Protein AF-A0A2N2YVY0-F1 (afdb_monomer_lite)

Radius of gyration: 31.05 Å; chains: 1; bounding box: 72×52×90 Å

Secondary structure (DSSP, 8-state):
--HHHHHHHHHHHHHHTTTTT-HHHHHHHHHHHTT--STTHHHHHHHHHHHHHHHHHHHTHHHHHHHHHHHHTTS--HHHHHHHHHHHHHHHHHHHHHHSHHHHHTT-S--HHHHHHHHHHHHHHHHHHHHS--------HHHHHHHHHHHHHTTSTTS-HHHHHHHHHHHH--HHHHHHHHHHHHHHHHHHTHHHHTT-STTHHHHHHHHHHHHHHHHHTT--HHHHHHHHHHHHHHHHHH-GGGS-SSS----HHHHHHHHTTT----TT-HHHHHHHHHHTTTHHHHHHTSGGGHHHHHIIIII--HHHHHHHHTTSGGG-SHHHHHHHHHHHHHHHTT-TTS-HHHHHHHHHHHHHH-S-HHHHHHHHHHHHHHH--TTSTTSBPPP-EEEETTS-EEESGGGTTSEEEEEEE-TT-HHHHHHHHHHHHHHHHHTTTEEEEEEE--S-HHHHHHHHHH-TT--SEEEE-TT-HHHHHHTT--SSSEEEEE-TTSBEEESSPPPTTTTTS-TTSPPHHHHHHT--

pLDDT: mean 84.71, std 11.68, range [41.91, 98.06]

Structure (mmCIF, N/CA/C/O backbone):
data_AF-A0A2N2YVY0-F1
#
_entry.id   AF-A0A2N2YVY0-F1
#
loop_
_atom_site.group_PDB
_atom_site.id
_atom_site.type_symbol
_atom_site.label_atom_id
_atom_site.label_alt_id
_atom_site.label_comp_id
_atom_site.label_asym_id
_atom_site.label_entity_id
_atom_site.label_seq_id
_atom_site.pdbx_PDB_ins_code
_atom_site.Cartn_x
_atom_site.Cartn_y
_atom_site.Cartn_z
_atom_site.occupancy
_atom_site.B_iso_or_equiv
_atom_site.auth_seq_id
_atom_site.auth_comp_id
_atom_site.auth_asym_id
_atom_site.auth_atom_id
_atom_site.pdbx_PDB_model_num
ATOM 1 N N . MET A 1 1 ? 8.853 -1.600 50.968 1.00 75.06 1 MET A N 1
ATOM 2 C CA . MET A 1 1 ? 7.969 -1.094 49.917 1.00 75.06 1 MET A CA 1
ATOM 3 C C . MET A 1 1 ? 6.539 -1.430 50.290 1.00 75.06 1 MET A C 1
ATOM 5 O O . MET A 1 1 ? 6.249 -2.607 50.488 1.00 75.06 1 MET A O 1
ATOM 9 N N . ASN A 1 2 ? 5.693 -0.425 50.482 1.00 86.56 2 ASN A N 1
ATOM 10 C CA . ASN A 1 2 ? 4.258 -0.609 50.710 1.00 86.56 2 ASN A CA 1
ATOM 11 C C . ASN A 1 2 ? 3.502 -0.720 49.367 1.00 86.56 2 ASN A C 1
ATOM 13 O O . ASN A 1 2 ? 4.081 -0.532 48.297 1.00 86.56 2 ASN A O 1
ATOM 17 N N . TRP A 1 3 ? 2.211 -1.067 49.407 1.00 87.94 3 TRP A N 1
ATOM 18 C CA . TRP A 1 3 ? 1.412 -1.270 48.189 1.00 87.94 3 TRP A CA 1
ATOM 19 C C . TRP A 1 3 ? 1.268 0.010 47.351 1.00 87.94 3 TRP A C 1
ATOM 21 O O . TRP A 1 3 ? 1.167 -0.069 46.131 1.00 87.94 3 TRP A O 1
ATOM 31 N N . PHE A 1 4 ? 1.284 1.181 47.994 1.00 89.81 4 PHE A N 1
ATOM 32 C CA . PHE A 1 4 ? 1.140 2.472 47.330 1.00 89.81 4 PHE A CA 1
ATOM 33 C C . PHE A 1 4 ? 2.415 2.851 46.563 1.00 89.81 4 PHE A C 1
ATOM 35 O O . PHE A 1 4 ? 2.348 3.218 45.395 1.00 89.81 4 PHE A O 1
ATOM 42 N N . GLU A 1 5 ? 3.586 2.660 47.171 1.00 89.25 5 GLU A N 1
ATOM 43 C CA . GLU A 1 5 ? 4.893 2.764 46.513 1.00 89.25 5 GLU A CA 1
ATOM 44 C C . GLU A 1 5 ? 5.006 1.773 45.348 1.00 89.25 5 GLU A C 1
ATOM 46 O O . GLU A 1 5 ? 5.445 2.146 44.262 1.00 89.25 5 GLU A O 1
ATOM 51 N N . ALA A 1 6 ? 4.559 0.527 45.543 1.00 89.56 6 ALA A N 1
ATOM 52 C CA . ALA A 1 6 ? 4.532 -0.486 44.490 1.00 89.56 6 ALA A CA 1
ATOM 53 C C . ALA A 1 6 ? 3.607 -0.086 43.329 1.00 89.56 6 ALA A C 1
ATOM 55 O O . ALA A 1 6 ? 3.960 -0.287 42.168 1.00 89.56 6 ALA A O 1
ATOM 56 N N . LEU A 1 7 ? 2.448 0.511 43.625 1.00 91.88 7 LEU A N 1
ATOM 57 C CA . LEU A 1 7 ? 1.524 1.031 42.621 1.00 91.88 7 LEU A CA 1
ATOM 58 C C . LEU A 1 7 ? 2.153 2.190 41.841 1.00 91.88 7 LEU A C 1
ATOM 60 O O . LEU A 1 7 ? 2.119 2.175 40.614 1.00 91.88 7 LEU A O 1
ATOM 64 N N . ILE A 1 8 ? 2.768 3.157 42.529 1.00 92.56 8 ILE A N 1
ATOM 65 C CA . ILE A 1 8 ? 3.450 4.290 41.889 1.00 92.56 8 ILE A CA 1
ATOM 66 C C . ILE A 1 8 ? 4.565 3.786 40.975 1.00 92.56 8 ILE A C 1
ATOM 68 O O . ILE A 1 8 ? 4.580 4.114 39.791 1.00 92.56 8 ILE A O 1
ATOM 72 N N . LEU A 1 9 ? 5.479 2.965 41.494 1.00 90.12 9 LEU A N 1
ATOM 73 C CA . LEU A 1 9 ? 6.600 2.455 40.709 1.00 90.12 9 LEU A CA 1
ATOM 74 C C . LEU A 1 9 ? 6.140 1.517 39.584 1.00 90.12 9 LEU A C 1
ATOM 76 O O . LEU A 1 9 ? 6.745 1.508 38.515 1.00 90.12 9 LEU A O 1
ATOM 80 N N . GLY A 1 10 ? 5.052 0.771 39.787 1.00 91.94 10 GLY A N 1
ATOM 81 C CA . GLY A 1 10 ? 4.419 -0.047 38.755 1.00 91.94 10 GLY A CA 1
ATOM 82 C C . GLY A 1 10 ? 3.819 0.793 37.625 1.00 91.94 10 GLY A C 1
ATOM 83 O O . GLY A 1 10 ? 4.019 0.470 36.456 1.00 91.94 10 GLY A O 1
ATOM 84 N N . ILE A 1 11 ? 3.149 1.905 37.950 1.00 93.00 11 ILE A N 1
ATOM 85 C CA . ILE A 1 11 ? 2.661 2.877 36.960 1.00 93.00 11 ILE A CA 1
ATOM 86 C C . ILE A 1 11 ? 3.841 3.498 36.210 1.00 93.00 11 ILE A C 1
ATOM 88 O O . ILE A 1 11 ? 3.820 3.554 34.982 1.00 93.00 11 ILE A O 1
ATOM 92 N N . VAL A 1 12 ? 4.891 3.915 36.926 1.00 92.44 12 VAL A N 1
ATOM 93 C CA . VAL A 1 12 ? 6.110 4.463 36.317 1.00 92.44 12 VAL A CA 1
ATOM 94 C C . VAL A 1 12 ? 6.722 3.453 35.348 1.00 92.44 12 VAL A C 1
ATOM 96 O O . VAL A 1 12 ? 6.945 3.804 34.192 1.00 92.44 12 VAL A O 1
ATOM 99 N N . GLN A 1 13 ? 6.923 2.197 35.757 1.00 89.62 13 GLN A N 1
ATOM 100 C CA . GLN A 1 13 ? 7.428 1.137 34.880 1.00 89.62 13 GLN A CA 1
ATOM 101 C C . GLN A 1 13 ? 6.527 0.949 33.653 1.00 89.62 13 GLN A C 1
ATOM 103 O O . GLN A 1 13 ? 7.014 0.952 32.525 1.00 89.62 13 GLN A O 1
ATOM 108 N N . GLY A 1 14 ? 5.214 0.811 33.855 1.00 84.69 14 GLY A N 1
ATOM 109 C CA . GLY A 1 14 ? 4.261 0.575 32.771 1.00 84.69 14 GLY A CA 1
ATOM 110 C C . GLY A 1 14 ? 4.244 1.699 31.733 1.00 84.69 14 GLY A C 1
ATOM 111 O O . GLY A 1 14 ? 4.180 1.425 30.537 1.00 84.69 14 GLY A O 1
ATOM 112 N N . LEU A 1 15 ? 4.354 2.955 32.173 1.00 86.94 15 LEU A N 1
ATOM 113 C CA . LEU A 1 15 ? 4.411 4.115 31.281 1.00 86.94 15 LEU A CA 1
ATOM 114 C C . LEU A 1 15 ? 5.765 4.248 30.572 1.00 86.94 15 LEU A C 1
ATOM 116 O O . LEU A 1 15 ? 5.816 4.674 29.420 1.00 86.94 15 LEU A O 1
ATOM 120 N N . THR A 1 16 ? 6.864 3.908 31.244 1.00 86.56 16 THR A N 1
ATOM 121 C CA . THR A 1 16 ? 8.220 4.205 30.754 1.00 86.56 16 THR A CA 1
ATOM 122 C C . THR A 1 16 ? 8.869 3.065 29.974 1.00 86.56 16 THR A C 1
ATOM 124 O O . THR A 1 16 ? 9.763 3.339 29.179 1.00 86.56 16 THR A O 1
ATOM 127 N N . GLU A 1 17 ? 8.424 1.814 30.131 1.00 83.25 17 GLU A N 1
ATOM 128 C CA . GLU A 1 17 ? 9.017 0.655 29.443 1.00 83.25 17 GLU A CA 1
ATOM 129 C C . GLU A 1 17 ? 8.883 0.754 27.916 1.00 83.25 17 GLU A C 1
ATOM 131 O O . GLU A 1 17 ? 9.811 0.441 27.168 1.00 83.25 17 GLU A O 1
ATOM 136 N N . PHE A 1 18 ? 7.734 1.238 27.442 1.00 73.38 18 PHE A N 1
ATOM 137 C CA . PHE A 1 18 ? 7.424 1.321 26.013 1.00 73.38 18 PHE A CA 1
ATOM 138 C C . PHE A 1 18 ? 7.864 2.639 25.370 1.00 73.38 18 PHE A C 1
ATOM 140 O O . PHE A 1 18 ? 7.910 2.750 24.144 1.00 73.38 18 PHE A O 1
ATOM 147 N N . LEU A 1 19 ? 8.200 3.639 26.186 1.00 78.25 19 LEU A N 1
ATOM 148 C CA . LEU A 1 19 ? 8.681 4.935 25.726 1.00 78.25 19 LEU A CA 1
ATOM 149 C C . LEU A 1 19 ? 10.216 4.951 25.680 1.00 78.25 19 LEU A C 1
ATOM 151 O O . LEU A 1 19 ? 10.874 4.288 26.484 1.00 78.25 19 LEU A O 1
ATOM 155 N N . PRO A 1 20 ? 10.830 5.729 24.771 1.00 78.31 20 PRO A N 1
ATOM 156 C CA . PRO A 1 20 ? 12.281 5.832 24.670 1.00 78.31 20 PRO A CA 1
ATOM 157 C C . PRO A 1 20 ? 12.860 6.739 25.777 1.00 78.31 20 PRO A C 1
ATOM 159 O O . PRO A 1 20 ? 13.534 7.721 25.494 1.00 78.31 20 PRO A O 1
ATOM 162 N N . VAL A 1 21 ? 12.561 6.448 27.049 1.00 84.38 21 VAL A N 1
ATOM 163 C CA . VAL A 1 21 ? 12.879 7.315 28.207 1.00 84.38 21 VAL A CA 1
ATOM 164 C C . VAL A 1 21 ? 13.634 6.601 29.337 1.00 84.38 21 VAL A C 1
ATOM 166 O O . VAL A 1 21 ? 13.963 7.224 30.335 1.00 84.38 21 VAL A O 1
ATOM 169 N N . SER A 1 22 ? 13.964 5.316 29.162 1.00 88.00 22 SER A N 1
ATOM 170 C CA . SER A 1 22 ? 14.641 4.445 30.144 1.00 88.00 22 SER A CA 1
ATOM 171 C C . SER A 1 22 ? 13.808 4.203 31.408 1.00 88.00 22 SER A C 1
ATOM 173 O O . SER A 1 22 ? 13.840 4.979 32.366 1.00 88.00 22 SER A O 1
ATOM 175 N N . SER A 1 23 ? 13.077 3.088 31.418 1.00 86.75 23 SER A N 1
ATOM 176 C CA . SER A 1 23 ? 12.305 2.618 32.574 1.00 86.75 23 SER A CA 1
ATOM 177 C C . SER A 1 23 ? 13.183 2.314 33.782 1.00 86.75 23 SER A C 1
ATOM 179 O O . SER A 1 23 ? 12.868 2.754 34.883 1.00 86.75 23 SER A O 1
ATOM 181 N N . SER A 1 24 ? 14.337 1.671 33.577 1.00 84.81 24 SER A N 1
ATOM 182 C CA . SER A 1 24 ? 15.312 1.416 34.645 1.00 84.81 24 SER A CA 1
ATOM 183 C C . SER A 1 24 ? 15.785 2.711 35.311 1.00 84.81 24 SER A C 1
ATOM 185 O O . SER A 1 24 ? 15.823 2.781 36.535 1.00 84.81 24 SER A O 1
ATOM 187 N N . GLY A 1 25 ? 16.059 3.767 34.538 1.00 87.94 25 GLY A N 1
ATOM 188 C CA . GLY A 1 25 ? 16.433 5.070 35.092 1.00 87.94 25 GLY A CA 1
ATOM 189 C C . GLY A 1 25 ? 15.314 5.720 35.912 1.00 87.94 25 GLY A C 1
ATOM 190 O O . GLY A 1 25 ? 15.555 6.189 37.023 1.00 87.94 25 GLY A O 1
ATOM 191 N N . HIS A 1 26 ? 14.078 5.705 35.406 1.00 89.44 26 HIS A N 1
ATOM 192 C CA . HIS A 1 26 ? 12.920 6.253 36.123 1.00 89.44 26 HIS A CA 1
ATOM 193 C C . HIS A 1 26 ? 12.576 5.461 37.385 1.00 89.44 26 HIS A C 1
ATOM 195 O O . HIS A 1 26 ? 12.158 6.043 38.385 1.00 89.44 26 HIS A O 1
ATOM 201 N N . LEU A 1 27 ? 12.779 4.146 37.360 1.00 87.75 27 LEU A N 1
ATOM 202 C CA . LEU A 1 27 ? 12.552 3.280 38.504 1.00 87.75 27 LEU A CA 1
ATOM 203 C C . LEU A 1 27 ? 13.587 3.541 39.611 1.00 87.75 27 LEU A C 1
ATOM 205 O O . LEU A 1 27 ? 13.204 3.650 40.773 1.00 87.75 27 LEU A O 1
ATOM 209 N N . GLU A 1 28 ? 14.866 3.726 39.267 1.00 86.19 28 GLU A N 1
ATOM 210 C CA . GLU A 1 28 ? 15.912 4.111 40.229 1.00 86.19 28 GLU A CA 1
ATOM 211 C C . GLU A 1 28 ? 15.678 5.512 40.818 1.00 86.19 28 GLU A C 1
ATOM 213 O O . GLU A 1 28 ? 15.796 5.705 42.029 1.00 86.19 28 GLU A O 1
ATOM 218 N N . LEU A 1 29 ? 15.252 6.480 39.998 1.00 88.06 29 LEU A N 1
ATOM 219 C CA . LEU A 1 29 ? 14.854 7.807 40.484 1.00 88.06 29 LEU A CA 1
ATOM 220 C C . LEU A 1 29 ? 13.637 7.737 41.413 1.00 88.06 29 LEU A C 1
ATOM 222 O O . LEU A 1 29 ? 13.635 8.358 42.473 1.00 88.06 29 LEU A O 1
ATOM 226 N N . GLY A 1 30 ? 12.615 6.960 41.050 1.00 88.69 30 GLY A N 1
ATOM 227 C CA . GLY A 1 30 ? 11.422 6.763 41.872 1.00 88.69 30 GLY A CA 1
ATOM 228 C C . GLY A 1 30 ? 11.747 6.130 43.225 1.00 88.69 30 GLY A C 1
ATOM 229 O O . GLY A 1 30 ? 11.255 6.596 44.250 1.00 88.69 30 GLY A O 1
ATOM 230 N N . LYS A 1 31 ? 12.626 5.119 43.253 1.00 86.12 31 LYS A N 1
ATOM 231 C CA . LYS A 1 31 ? 13.113 4.509 44.502 1.00 86.12 31 LYS A CA 1
ATOM 232 C C . LYS A 1 31 ? 13.839 5.524 45.379 1.00 86.12 31 LYS A C 1
ATOM 234 O O . LYS A 1 31 ? 13.567 5.581 46.575 1.00 86.12 31 LYS A O 1
ATOM 239 N N . ALA A 1 32 ? 14.713 6.337 44.787 1.00 85.00 32 ALA A N 1
ATOM 240 C CA . ALA A 1 32 ? 15.435 7.378 45.508 1.00 85.00 32 ALA A CA 1
ATOM 241 C C . ALA A 1 32 ? 14.494 8.441 46.100 1.00 85.00 32 ALA A C 1
ATOM 243 O O . ALA A 1 32 ? 14.650 8.816 47.258 1.00 85.00 32 ALA A O 1
ATOM 244 N N . LEU A 1 33 ? 13.491 8.889 45.336 1.00 88.12 33 LEU A N 1
ATOM 245 C CA . LEU A 1 33 ? 12.500 9.876 45.786 1.00 88.12 33 LEU A CA 1
ATOM 246 C C . LEU A 1 33 ? 11.591 9.345 46.900 1.00 88.12 33 LEU A C 1
ATOM 248 O O . LEU A 1 33 ? 11.201 10.100 47.785 1.00 88.12 33 LEU A O 1
ATOM 252 N N . LEU A 1 34 ? 11.264 8.053 46.861 1.00 87.12 34 LEU A N 1
ATOM 253 C CA . LEU A 1 34 ? 10.440 7.385 47.869 1.00 87.12 34 LEU A CA 1
ATOM 254 C C . LEU A 1 34 ? 11.260 6.855 49.061 1.00 87.12 34 LEU A C 1
AT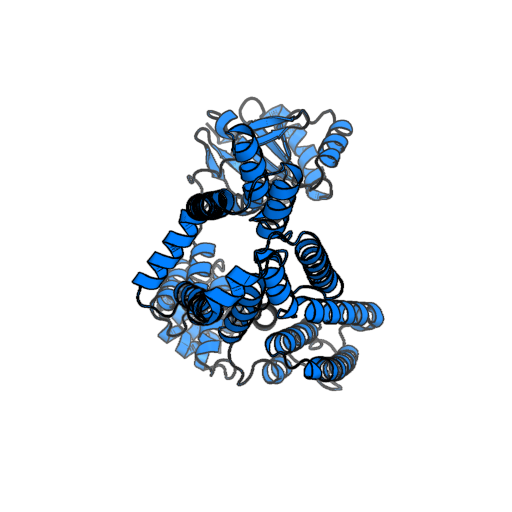OM 256 O O . LEU A 1 34 ? 10.686 6.275 49.978 1.00 87.12 34 LEU A O 1
ATOM 260 N N . GLY A 1 35 ? 12.589 7.025 49.061 1.00 83.00 35 GLY A N 1
ATOM 261 C CA . GLY A 1 35 ? 13.469 6.542 50.132 1.00 83.00 35 GLY A CA 1
ATOM 262 C C . GLY A 1 35 ? 13.513 5.013 50.269 1.00 83.00 35 GLY A C 1
ATOM 263 O O . GLY A 1 35 ? 13.662 4.493 51.373 1.00 83.00 35 GLY A O 1
ATOM 264 N N . ILE A 1 36 ? 13.343 4.271 49.168 1.00 79.38 36 ILE A N 1
ATOM 265 C CA . ILE A 1 36 ? 13.261 2.803 49.169 1.00 79.38 36 ILE A CA 1
ATOM 266 C C . ILE A 1 36 ? 14.668 2.185 49.089 1.00 79.38 36 ILE A C 1
ATOM 268 O O . ILE A 1 36 ? 15.400 2.413 48.129 1.00 79.38 36 ILE A O 1
ATOM 272 N N . ASN A 1 37 ? 15.020 1.338 50.065 1.00 68.12 37 ASN A N 1
ATOM 273 C CA . ASN A 1 37 ? 16.304 0.619 50.109 1.00 68.12 37 ASN A CA 1
ATOM 274 C C . ASN A 1 37 ? 16.492 -0.362 48.930 1.00 68.12 37 ASN A C 1
ATOM 276 O O . ASN A 1 37 ? 15.567 -1.089 48.552 1.00 68.12 37 ASN A O 1
ATOM 280 N N . ALA A 1 38 ? 17.721 -0.430 48.406 1.00 58.56 38 ALA A N 1
ATOM 281 C CA . ALA A 1 38 ? 18.075 -1.103 47.152 1.00 58.56 38 ALA A CA 1
ATOM 282 C C . ALA A 1 38 ? 17.842 -2.632 47.132 1.00 58.56 38 ALA A C 1
ATOM 284 O O . ALA A 1 38 ? 17.388 -3.162 46.118 1.00 58.56 38 ALA A O 1
ATOM 285 N N . GLU A 1 39 ? 18.058 -3.351 48.238 1.00 57.62 39 GLU A N 1
ATOM 286 C CA . GLU A 1 39 ? 18.037 -4.829 48.248 1.00 57.62 39 GLU A CA 1
ATOM 287 C C . GLU A 1 39 ? 16.642 -5.443 48.023 1.00 57.62 39 GLU A C 1
ATOM 289 O O . GLU A 1 39 ? 16.488 -6.390 47.256 1.00 57.62 39 GLU A O 1
ATOM 294 N N . ARG A 1 40 ? 15.578 -4.870 48.609 1.00 57.25 40 ARG A N 1
ATOM 295 C CA . ARG A 1 40 ? 14.187 -5.320 48.356 1.00 57.25 40 ARG A CA 1
ATOM 296 C C . ARG A 1 40 ? 13.631 -4.824 47.018 1.00 57.25 40 ARG A C 1
ATOM 298 O O . ARG A 1 40 ? 12.513 -5.175 46.644 1.00 57.25 40 ARG A O 1
ATOM 305 N N . SER A 1 41 ? 14.393 -3.995 46.310 1.00 64.12 41 SER A N 1
ATOM 306 C CA . SER A 1 41 ? 13.965 -3.326 45.087 1.00 64.12 41 SER A CA 1
ATOM 307 C C . SER A 1 41 ? 14.227 -4.157 43.826 1.00 64.12 41 SER A C 1
ATOM 309 O O . SER A 1 41 ? 13.518 -3.983 42.839 1.00 64.12 41 SER A O 1
ATOM 311 N N . LEU A 1 42 ? 15.192 -5.086 43.866 1.00 68.56 42 LEU A N 1
ATOM 312 C CA . LEU A 1 42 ? 15.613 -5.864 42.698 1.00 68.56 42 LEU A CA 1
ATOM 313 C C . LEU A 1 42 ? 14.554 -6.893 42.281 1.00 68.56 42 LEU A C 1
ATOM 315 O O . LEU A 1 42 ? 14.156 -6.934 41.120 1.00 68.56 42 LEU A O 1
ATOM 319 N N . ILE A 1 43 ? 14.008 -7.645 43.244 1.00 78.69 43 ILE A N 1
ATOM 320 C CA . ILE A 1 43 ? 12.900 -8.588 43.004 1.00 78.69 43 ILE A CA 1
ATOM 321 C C . ILE A 1 43 ? 11.684 -7.851 42.434 1.00 78.69 43 ILE A C 1
ATOM 323 O O . ILE A 1 43 ? 11.071 -8.311 41.474 1.00 78.69 43 ILE A O 1
ATOM 327 N N . PHE A 1 44 ? 11.354 -6.680 42.986 1.00 82.62 44 PHE A N 1
ATOM 328 C CA . PHE A 1 44 ? 10.262 -5.867 42.463 1.00 82.62 44 PHE A CA 1
ATOM 329 C C . PHE A 1 44 ? 10.532 -5.400 41.029 1.00 82.62 44 PHE A C 1
ATOM 331 O O . PHE A 1 44 ? 9.659 -5.568 40.181 1.00 82.62 44 PHE A O 1
ATOM 338 N N . THR A 1 45 ? 11.738 -4.892 40.737 1.00 79.44 45 THR A N 1
ATOM 339 C CA . THR A 1 45 ? 12.159 -4.531 39.375 1.00 79.44 45 THR A CA 1
ATOM 340 C C . THR A 1 45 ? 11.952 -5.700 38.410 1.00 79.44 45 THR A C 1
ATOM 342 O O . THR A 1 45 ? 11.368 -5.510 37.345 1.00 79.44 45 THR A O 1
ATOM 345 N N . VAL A 1 46 ? 12.372 -6.912 38.780 1.00 82.38 46 VAL A N 1
ATOM 346 C CA . VAL A 1 46 ? 12.202 -8.113 37.946 1.00 82.38 46 VAL A CA 1
ATOM 347 C C . VAL A 1 46 ? 10.721 -8.432 37.720 1.00 82.38 46 VAL A C 1
ATOM 349 O O . VAL A 1 46 ? 10.317 -8.679 36.584 1.00 82.38 46 VAL A O 1
ATOM 352 N N . ILE A 1 47 ? 9.891 -8.366 38.767 1.00 88.56 47 ILE A N 1
ATOM 353 C CA . ILE A 1 47 ? 8.446 -8.621 38.668 1.00 88.56 47 ILE A CA 1
ATOM 354 C C . ILE A 1 47 ? 7.776 -7.631 37.712 1.00 88.56 47 ILE A C 1
ATOM 356 O O . ILE A 1 47 ? 7.010 -8.046 36.842 1.00 88.56 47 ILE A O 1
ATOM 360 N N . VAL A 1 48 ? 8.064 -6.332 37.835 1.00 87.31 48 VAL A N 1
ATOM 361 C CA . VAL A 1 48 ? 7.419 -5.324 36.981 1.00 87.31 48 VAL A CA 1
ATOM 362 C C . VAL A 1 48 ? 7.897 -5.396 35.526 1.00 87.31 48 VAL A C 1
ATOM 364 O O . VAL A 1 48 ? 7.097 -5.145 34.628 1.00 87.31 48 VAL A O 1
ATOM 367 N N . HIS A 1 49 ? 9.138 -5.829 35.265 1.00 85.25 49 HIS A N 1
ATOM 368 C CA . HIS A 1 49 ? 9.587 -6.170 33.906 1.00 85.25 49 HIS A CA 1
ATOM 369 C C . HIS A 1 49 ? 8.875 -7.422 33.369 1.00 85.25 49 HIS A C 1
ATOM 371 O O . HIS A 1 49 ? 8.472 -7.465 32.209 1.00 85.25 49 HIS A O 1
ATOM 377 N N . GLY A 1 50 ? 8.658 -8.439 34.208 1.00 88.44 50 GLY A N 1
ATOM 378 C CA . GLY A 1 50 ? 7.843 -9.601 33.844 1.00 88.44 50 GLY A CA 1
ATOM 379 C C . GLY A 1 50 ? 6.410 -9.206 33.468 1.00 88.44 50 GLY A C 1
ATOM 380 O O . GLY A 1 50 ? 5.868 -9.693 32.475 1.00 88.44 50 GLY A O 1
ATOM 381 N N . ALA A 1 51 ? 5.816 -8.263 34.205 1.00 90.62 51 ALA A N 1
ATOM 382 C CA . ALA A 1 51 ? 4.484 -7.738 33.919 1.00 90.62 51 ALA A CA 1
ATOM 383 C C . ALA A 1 51 ? 4.417 -6.990 32.574 1.00 90.62 51 ALA A C 1
ATOM 385 O O . ALA A 1 51 ? 3.452 -7.163 31.826 1.00 90.62 51 ALA A O 1
ATOM 386 N N . THR A 1 52 ? 5.436 -6.201 32.215 1.00 86.19 52 THR A N 1
ATOM 387 C CA . THR A 1 52 ? 5.474 -5.516 30.910 1.00 86.19 52 THR A CA 1
ATOM 388 C C . THR A 1 52 ? 5.734 -6.476 29.747 1.00 86.19 52 THR A C 1
ATOM 390 O O . THR A 1 52 ? 5.152 -6.300 28.673 1.00 86.19 52 THR A O 1
ATOM 393 N N . VAL A 1 53 ? 6.520 -7.540 29.952 1.00 86.69 53 VAL A N 1
ATOM 394 C CA . VAL A 1 53 ? 6.663 -8.637 28.976 1.00 86.69 53 VAL A CA 1
ATOM 395 C C . VAL A 1 53 ? 5.324 -9.340 28.757 1.00 86.69 53 VAL A C 1
ATOM 397 O O . VAL A 1 53 ? 4.910 -9.511 27.611 1.00 86.69 53 VAL A O 1
ATOM 400 N N . LEU A 1 54 ? 4.607 -9.687 29.831 1.00 92.81 54 LEU A N 1
ATOM 401 C CA . LEU A 1 54 ? 3.282 -10.303 29.733 1.00 92.81 54 LEU A CA 1
ATOM 402 C C . LEU A 1 54 ? 2.298 -9.394 28.986 1.00 92.81 54 LEU A C 1
ATOM 404 O O . LEU A 1 54 ? 1.607 -9.853 28.080 1.00 92.81 54 LEU A O 1
ATOM 408 N N . SER A 1 55 ? 2.288 -8.100 29.309 1.00 89.94 55 SER A N 1
ATOM 409 C CA . SER A 1 55 ? 1.494 -7.096 28.593 1.00 89.94 55 SER A CA 1
ATOM 410 C C . SER A 1 55 ? 1.812 -7.082 27.090 1.00 89.94 55 SER A C 1
ATOM 412 O O . SER A 1 55 ? 0.906 -7.133 26.260 1.00 89.94 55 SER A O 1
ATOM 414 N N . THR A 1 56 ? 3.098 -7.124 26.725 1.00 81.62 56 THR A N 1
ATOM 415 C CA . THR A 1 56 ? 3.547 -7.180 25.322 1.00 81.62 56 THR A CA 1
ATOM 416 C C . THR A 1 56 ? 3.042 -8.441 24.619 1.00 81.62 56 THR A C 1
ATOM 418 O O . THR A 1 56 ? 2.521 -8.359 23.508 1.00 81.62 56 THR A O 1
ATOM 421 N N . ILE A 1 57 ? 3.141 -9.606 25.267 1.00 90.38 57 ILE A N 1
ATOM 422 C CA . ILE A 1 57 ? 2.645 -10.877 24.720 1.00 90.38 57 ILE A CA 1
ATOM 423 C C . ILE A 1 57 ? 1.134 -10.808 24.486 1.00 90.38 57 ILE A C 1
ATOM 425 O O . ILE A 1 57 ? 0.664 -11.218 23.427 1.00 90.38 57 ILE A O 1
ATOM 429 N N . VAL A 1 58 ? 0.375 -10.270 25.445 1.00 93.44 58 VAL A N 1
ATOM 430 C CA . VAL A 1 58 ? -1.085 -10.136 25.342 1.00 93.44 58 VAL A CA 1
ATOM 431 C C . VAL A 1 58 ? -1.479 -9.189 24.209 1.00 93.44 58 VAL A C 1
ATOM 433 O O . VAL A 1 58 ? -2.413 -9.491 23.473 1.00 93.44 58 VAL A O 1
ATOM 436 N N . ILE A 1 59 ? -0.773 -8.072 24.026 1.00 84.94 59 ILE A N 1
ATOM 437 C CA . ILE A 1 59 ? -1.077 -7.098 22.967 1.00 84.94 59 ILE A CA 1
ATOM 438 C C . ILE A 1 59 ? -0.723 -7.656 21.579 1.00 84.94 59 ILE A C 1
ATOM 440 O O . ILE A 1 59 ? -1.527 -7.551 20.653 1.00 84.94 59 ILE A O 1
ATOM 444 N N . PHE A 1 60 ? 0.442 -8.292 21.432 1.00 79.19 60 PHE A N 1
ATOM 445 C CA . PHE A 1 60 ? 0.970 -8.764 20.143 1.00 79.19 60 PHE A CA 1
ATOM 446 C C . PHE A 1 60 ? 0.739 -10.264 19.886 1.00 79.19 60 PHE A C 1
ATOM 448 O O . PHE A 1 60 ? 1.392 -10.864 19.029 1.00 79.19 60 PHE A O 1
ATOM 455 N N . TYR A 1 61 ? -0.202 -10.901 20.594 1.00 92.50 61 TYR A N 1
ATOM 456 C CA . TYR A 1 61 ? -0.406 -12.355 20.523 1.00 92.50 61 TYR A CA 1
ATOM 457 C C . TYR A 1 61 ? -0.679 -12.864 19.097 1.00 92.50 61 TYR A C 1
ATOM 459 O O . TYR A 1 61 ? -0.226 -13.948 18.729 1.00 92.50 61 TYR A O 1
ATOM 467 N N . LYS A 1 62 ? -1.395 -12.086 18.271 1.00 87.81 62 LYS A N 1
ATOM 468 C CA . LYS A 1 62 ? -1.698 -12.455 16.877 1.00 87.81 62 LYS A CA 1
ATOM 469 C C . LYS A 1 62 ? -0.443 -12.475 16.010 1.00 87.81 62 LYS A C 1
ATOM 471 O O . LYS A 1 62 ? -0.262 -13.422 15.247 1.00 87.81 62 LYS A O 1
ATOM 476 N N . ASP A 1 63 ? 0.422 -11.475 16.161 1.00 77.12 63 ASP A N 1
ATOM 477 C CA . ASP A 1 63 ? 1.677 -11.365 15.415 1.00 77.12 63 ASP A CA 1
ATOM 478 C C . ASP A 1 63 ? 2.650 -12.476 15.827 1.00 77.12 63 ASP A C 1
ATOM 480 O O . ASP A 1 63 ? 3.260 -13.125 14.978 1.00 77.12 63 ASP A O 1
ATOM 484 N N . ILE A 1 64 ? 2.721 -12.780 17.129 1.00 86.81 64 ILE A N 1
ATOM 485 C CA . ILE A 1 64 ? 3.506 -13.905 17.657 1.00 86.81 64 ILE A CA 1
ATOM 486 C C . ILE A 1 64 ? 3.004 -15.232 17.070 1.00 86.81 64 ILE A C 1
ATOM 488 O O . ILE A 1 64 ? 3.801 -16.033 16.579 1.00 86.81 64 ILE A O 1
ATOM 492 N N . LEU A 1 65 ? 1.686 -15.465 17.053 1.00 89.31 65 LEU A N 1
ATOM 493 C CA . LEU A 1 65 ? 1.103 -16.665 16.443 1.00 89.31 65 LEU A CA 1
ATOM 494 C C . LEU A 1 65 ? 1.371 -16.739 14.934 1.00 89.31 65 LEU A C 1
ATOM 496 O O . LEU A 1 65 ? 1.583 -17.834 14.411 1.00 89.31 65 LEU A O 1
ATOM 500 N N . GLN A 1 66 ? 1.369 -15.607 14.225 1.00 84.62 66 GLN A N 1
ATOM 501 C CA . GLN A 1 66 ? 1.719 -15.556 12.806 1.00 84.62 66 GLN A CA 1
ATOM 502 C C . GLN A 1 66 ? 3.187 -15.930 12.573 1.00 84.62 66 GLN A C 1
ATOM 504 O O . GLN A 1 66 ? 3.460 -16.755 11.700 1.00 84.62 66 GLN A O 1
ATOM 509 N N . LEU A 1 67 ? 4.115 -15.399 13.376 1.00 82.19 67 LEU A N 1
ATOM 510 C CA . LEU A 1 67 ? 5.534 -15.753 13.298 1.00 82.19 67 LEU A CA 1
ATOM 511 C C . LEU A 1 67 ? 5.757 -17.240 13.582 1.00 82.19 67 LEU A C 1
ATOM 513 O O . LEU A 1 67 ? 6.425 -17.914 12.802 1.00 82.19 67 LEU A O 1
ATOM 517 N N . LEU A 1 68 ? 5.131 -17.779 14.633 1.00 87.88 68 LEU A N 1
ATOM 518 C CA . LEU A 1 68 ? 5.221 -19.202 14.967 1.00 87.88 68 LEU A CA 1
ATOM 519 C C . LEU A 1 68 ? 4.683 -20.080 13.831 1.00 87.88 68 LEU A C 1
ATOM 521 O O . LEU A 1 68 ? 5.366 -21.005 13.397 1.00 87.88 68 LEU A O 1
ATOM 525 N N . LYS A 1 69 ? 3.507 -19.759 13.273 1.00 86.00 69 LYS A N 1
ATOM 526 C CA . LYS A 1 69 ? 2.971 -20.461 12.092 1.00 86.00 69 LYS A CA 1
ATOM 527 C C . LYS A 1 69 ? 3.922 -20.383 10.895 1.00 86.00 69 LYS A C 1
ATOM 529 O O . LYS A 1 69 ? 4.043 -21.364 10.169 1.00 86.00 69 LYS A O 1
ATOM 534 N N . GLY A 1 70 ? 4.578 -19.242 10.683 1.00 81.38 70 GLY A N 1
ATOM 535 C CA . GLY A 1 70 ? 5.576 -19.046 9.630 1.00 81.38 70 GLY A CA 1
ATOM 536 C C . GLY A 1 70 ? 6.784 -19.975 9.773 1.00 81.38 70 GLY A C 1
ATOM 537 O O . GLY A 1 70 ? 7.183 -20.597 8.790 1.00 81.38 70 GLY A O 1
ATOM 538 N N . ILE A 1 71 ? 7.285 -20.137 11.001 1.00 83.56 71 ILE A N 1
ATOM 539 C CA . ILE A 1 71 ? 8.416 -21.016 11.338 1.00 83.56 71 ILE A CA 1
ATOM 540 C C . ILE A 1 71 ? 8.039 -22.491 11.159 1.00 83.56 71 ILE A C 1
ATOM 542 O O . ILE A 1 71 ? 8.765 -23.243 10.513 1.00 83.56 71 ILE A O 1
ATOM 546 N N . PHE A 1 72 ? 6.870 -22.905 11.660 1.00 87.94 72 PHE A N 1
ATOM 547 C CA . PHE A 1 72 ? 6.395 -24.293 11.556 1.00 87.94 72 PHE A CA 1
ATOM 548 C C . PHE A 1 72 ? 5.983 -24.708 10.134 1.00 87.94 72 PHE A C 1
ATOM 550 O O . PHE A 1 72 ? 5.709 -25.881 9.894 1.00 87.94 72 PHE A O 1
ATOM 557 N N . ARG A 1 73 ? 5.973 -23.779 9.167 1.00 81.06 73 ARG A N 1
ATOM 558 C CA . ARG A 1 73 ? 5.879 -24.112 7.735 1.00 81.06 73 ARG A CA 1
ATOM 559 C C . ARG A 1 73 ? 7.202 -24.618 7.152 1.00 81.06 73 ARG A C 1
ATOM 561 O O . ARG A 1 73 ? 7.195 -25.050 6.006 1.00 81.06 73 ARG A O 1
ATOM 568 N N . PHE A 1 74 ? 8.311 -24.551 7.900 1.00 79.38 74 PHE A N 1
ATOM 569 C CA . PHE A 1 74 ? 9.655 -24.980 7.479 1.00 79.38 74 PHE A CA 1
ATOM 570 C C . PHE A 1 74 ? 10.091 -24.400 6.121 1.00 79.38 74 PHE A C 1
ATOM 572 O O . PHE A 1 74 ? 10.788 -25.038 5.336 1.00 79.38 74 PHE A O 1
ATOM 579 N N . GLN A 1 75 ? 9.674 -23.164 5.842 1.00 81.19 75 GLN A N 1
ATOM 580 C CA . GLN A 1 75 ? 10.005 -22.428 4.625 1.00 81.19 75 GLN A CA 1
ATOM 581 C C . GLN A 1 75 ? 10.788 -21.164 4.971 1.00 81.19 75 GLN A C 1
ATOM 583 O O . GLN A 1 75 ? 10.539 -20.517 5.991 1.00 81.19 75 GLN A O 1
ATOM 588 N N . TRP A 1 76 ? 11.699 -20.767 4.082 1.00 85.00 76 TRP A N 1
ATOM 589 C CA . TRP A 1 76 ? 12.485 -19.539 4.218 1.00 85.00 76 TRP A CA 1
ATOM 590 C C . TRP A 1 76 ? 11.698 -18.292 3.767 1.00 85.00 76 TRP A C 1
ATOM 592 O O . TRP A 1 76 ? 12.095 -17.569 2.853 1.00 85.00 76 TRP A O 1
ATOM 602 N N . ASN A 1 77 ? 10.541 -18.073 4.392 1.00 80.44 77 ASN A N 1
ATOM 603 C CA . ASN A 1 77 ? 9.636 -16.947 4.145 1.00 80.44 77 ASN A CA 1
ATOM 604 C C . ASN A 1 77 ? 10.027 -15.698 4.966 1.00 80.44 77 ASN A C 1
ATOM 606 O O . ASN A 1 77 ? 11.006 -15.706 5.718 1.00 80.44 77 ASN A O 1
ATOM 610 N N . GLU A 1 78 ? 9.284 -14.601 4.796 1.00 75.75 78 GLU A N 1
ATOM 611 C CA . GLU A 1 78 ? 9.557 -13.342 5.500 1.00 75.75 78 GLU A CA 1
ATOM 612 C C . GLU A 1 78 ? 9.419 -13.489 7.022 1.00 75.75 78 GLU A C 1
ATOM 614 O O . GLU A 1 78 ? 10.221 -12.915 7.757 1.00 75.75 78 GLU A O 1
ATOM 619 N N . GLU A 1 79 ? 8.470 -14.301 7.494 1.00 80.44 79 GLU A N 1
ATOM 620 C CA . GLU A 1 79 ? 8.237 -14.580 8.912 1.00 80.44 79 GLU A CA 1
ATOM 621 C C . GLU A 1 79 ? 9.412 -15.332 9.556 1.00 80.44 79 GLU A C 1
ATOM 623 O O . GLU A 1 79 ? 9.912 -14.922 10.604 1.00 80.44 79 GLU A O 1
ATOM 628 N N . THR A 1 80 ? 9.912 -16.385 8.905 1.00 86.50 80 THR A N 1
ATOM 629 C CA . THR A 1 80 ? 11.090 -17.149 9.338 1.00 86.50 80 THR A CA 1
ATOM 630 C C . THR A 1 80 ? 12.335 -16.263 9.333 1.00 86.50 80 THR A C 1
ATOM 632 O O . THR A 1 80 ? 13.094 -16.249 10.301 1.00 86.50 80 THR A O 1
ATOM 635 N N . GLN A 1 81 ? 12.535 -15.454 8.285 1.00 83.69 81 GLN A N 1
ATOM 636 C CA . GLN A 1 81 ? 13.644 -14.496 8.247 1.00 83.69 81 GLN A CA 1
ATOM 637 C C . GLN A 1 81 ? 13.541 -13.453 9.364 1.00 83.69 81 GLN A C 1
ATOM 639 O O . GLN A 1 81 ? 14.557 -13.081 9.951 1.00 83.69 81 GLN A O 1
ATOM 644 N N . TYR A 1 82 ? 12.336 -12.961 9.658 1.00 77.69 82 TYR A N 1
ATOM 645 C CA . TYR A 1 82 ? 12.104 -12.013 10.743 1.00 77.69 82 TYR A CA 1
ATOM 646 C C . TYR A 1 82 ? 12.388 -12.641 12.111 1.00 77.69 82 TYR A C 1
ATOM 648 O O . TYR A 1 82 ? 13.085 -12.033 12.922 1.00 77.69 82 TYR A O 1
ATOM 656 N N . PHE A 1 83 ? 11.960 -13.886 12.332 1.00 88.69 83 PHE A N 1
ATOM 657 C CA . PHE A 1 83 ? 12.284 -14.649 13.537 1.00 88.69 83 PHE A CA 1
ATOM 658 C C . PHE A 1 83 ? 13.797 -14.782 13.747 1.00 88.69 83 PHE A C 1
ATOM 660 O O . PHE A 1 83 ? 14.306 -14.430 14.809 1.00 88.69 83 PHE A O 1
ATOM 667 N N . PHE A 1 84 ? 14.550 -15.199 12.725 1.00 90.88 84 PHE A N 1
ATOM 668 C CA . PHE A 1 84 ? 16.006 -15.309 12.851 1.00 90.88 84 PHE A CA 1
ATOM 669 C C . PHE A 1 84 ? 16.693 -13.952 13.066 1.00 90.88 84 PHE A C 1
ATOM 671 O O . PHE A 1 84 ? 17.684 -13.891 13.788 1.00 90.88 84 PHE A O 1
ATOM 678 N N . LYS A 1 85 ? 16.168 -12.845 12.520 1.00 85.75 85 LYS A N 1
ATOM 679 C CA . LYS A 1 85 ? 16.672 -11.492 12.835 1.00 85.75 85 LYS A CA 1
ATOM 680 C C . LYS A 1 85 ? 16.474 -11.141 14.310 1.00 85.75 85 LYS A C 1
ATOM 682 O O . LYS A 1 85 ? 17.376 -10.551 14.900 1.00 85.75 85 LYS A O 1
ATOM 687 N N . ILE A 1 86 ? 15.347 -11.531 14.915 1.00 84.00 86 ILE A N 1
ATOM 688 C CA . ILE A 1 86 ? 15.133 -11.378 16.363 1.00 84.00 86 ILE A CA 1
ATOM 689 C C . ILE A 1 86 ? 16.197 -12.172 17.126 1.00 84.00 86 ILE A C 1
ATOM 691 O O . ILE A 1 86 ? 16.898 -11.591 17.951 1.00 84.00 86 ILE A O 1
ATOM 695 N N . ILE A 1 87 ? 16.389 -13.454 16.799 1.00 91.88 87 ILE A N 1
ATOM 696 C CA . ILE A 1 87 ? 17.407 -14.299 17.445 1.00 91.88 87 ILE A CA 1
ATOM 697 C C . ILE A 1 87 ? 18.803 -13.675 17.334 1.00 91.88 87 ILE A C 1
ATOM 699 O O . ILE A 1 87 ? 19.484 -13.527 18.344 1.00 91.88 87 ILE A O 1
ATOM 703 N N . ILE A 1 88 ? 19.210 -13.229 16.142 1.00 94.00 88 ILE A N 1
ATOM 704 C CA . ILE A 1 88 ? 20.516 -12.584 15.939 1.00 94.00 88 ILE A CA 1
ATOM 705 C C . ILE A 1 88 ? 20.646 -11.301 16.768 1.00 94.00 88 ILE A C 1
ATOM 707 O O . ILE A 1 88 ? 21.701 -11.061 17.351 1.00 94.00 88 ILE A O 1
ATOM 711 N N . SER A 1 89 ? 19.585 -10.497 16.868 1.00 88.44 89 SER A N 1
ATOM 712 C CA . SER A 1 89 ? 19.591 -9.291 17.705 1.00 88.44 89 SER A CA 1
ATOM 713 C C . SER A 1 89 ? 19.721 -9.590 19.205 1.00 88.44 89 SER A C 1
ATOM 715 O O . SER A 1 89 ? 20.215 -8.756 19.957 1.00 88.44 89 SER A O 1
ATOM 717 N N . MET A 1 90 ? 19.342 -10.789 19.656 1.00 89.19 90 MET A N 1
ATOM 718 C CA . MET A 1 90 ? 19.477 -11.199 21.056 1.00 89.19 90 MET A CA 1
ATOM 719 C C . MET A 1 90 ? 20.883 -11.701 21.406 1.00 89.19 90 MET A C 1
ATOM 721 O O . MET A 1 90 ? 21.252 -11.676 22.577 1.00 89.19 90 MET A O 1
ATOM 725 N N . ILE A 1 91 ? 21.688 -12.121 20.422 1.00 93.88 91 ILE A N 1
ATOM 726 C CA . ILE A 1 91 ? 23.020 -12.699 20.667 1.00 93.88 91 ILE A CA 1
ATOM 727 C C . ILE A 1 91 ? 23.908 -11.766 21.513 1.00 93.88 91 ILE A C 1
ATOM 729 O O . ILE A 1 91 ? 24.412 -12.231 22.536 1.00 93.88 91 ILE A O 1
ATOM 733 N N . PRO A 1 92 ? 24.083 -10.467 21.184 1.00 92.75 92 PRO A N 1
ATOM 734 C CA . PRO A 1 92 ? 24.982 -9.609 21.956 1.00 92.75 92 PRO A CA 1
ATOM 735 C C . PRO A 1 92 ? 24.553 -9.427 23.416 1.00 92.75 92 PRO A C 1
ATOM 737 O O . PRO A 1 92 ? 25.406 -9.419 24.298 1.00 92.75 92 PRO A O 1
ATOM 740 N N . VAL A 1 93 ? 23.247 -9.318 23.694 1.00 86.56 93 VAL A N 1
ATOM 741 C CA . VAL A 1 93 ? 22.757 -9.145 25.073 1.00 86.56 93 VAL A CA 1
ATOM 742 C C . VAL A 1 93 ? 22.857 -10.439 25.882 1.00 86.56 93 VAL A C 1
ATOM 744 O O . VAL A 1 93 ? 23.152 -10.384 27.070 1.00 86.56 93 VAL A O 1
ATOM 747 N N . VAL A 1 94 ? 22.671 -11.603 25.247 1.00 89.94 94 VAL A N 1
ATOM 748 C CA . VAL A 1 94 ? 22.869 -12.907 25.898 1.00 89.94 94 VAL A CA 1
ATOM 749 C C . VAL A 1 94 ? 24.342 -13.111 26.239 1.00 89.94 94 VAL A C 1
ATOM 751 O O . VAL A 1 94 ? 24.649 -13.510 27.355 1.00 89.94 94 VAL A O 1
ATOM 754 N N . ILE A 1 95 ? 25.257 -12.783 25.322 1.00 92.44 95 ILE A N 1
ATOM 755 C CA . ILE A 1 95 ? 26.702 -12.814 25.597 1.00 92.44 95 ILE A CA 1
ATOM 756 C C . ILE A 1 95 ? 27.031 -11.884 26.770 1.00 92.44 95 ILE A C 1
ATOM 758 O O . ILE A 1 95 ? 27.706 -12.302 27.705 1.00 92.44 95 ILE A O 1
ATOM 762 N N . LEU A 1 96 ? 26.512 -10.653 26.763 1.00 88.88 96 LEU A N 1
ATOM 763 C CA . LEU A 1 96 ? 26.729 -9.720 27.866 1.00 88.88 96 LEU A CA 1
ATOM 764 C C . LEU A 1 96 ? 26.227 -10.293 29.203 1.00 88.88 96 LEU A C 1
ATOM 766 O O . LEU A 1 96 ? 26.954 -10.269 30.187 1.00 88.88 96 LEU A O 1
ATOM 770 N N . GLY A 1 97 ? 25.017 -10.857 29.226 1.00 82.94 97 GLY A N 1
ATOM 771 C CA . GLY A 1 97 ? 24.426 -11.433 30.435 1.00 82.94 97 GLY A CA 1
ATOM 772 C C . GLY A 1 97 ? 25.093 -12.719 30.931 1.00 82.94 97 GLY A C 1
ATOM 773 O O . GLY A 1 97 ? 24.995 -13.013 32.111 1.00 82.94 97 GLY A O 1
ATOM 774 N N . LEU A 1 98 ? 25.764 -13.488 30.069 1.00 88.75 98 LEU A N 1
ATOM 775 C CA . LEU A 1 98 ? 26.460 -14.717 30.476 1.00 88.75 98 LEU A CA 1
ATOM 776 C C . LEU A 1 98 ? 27.887 -14.463 30.968 1.00 88.75 98 LEU A C 1
ATOM 778 O O . LEU A 1 98 ? 28.350 -15.170 31.856 1.00 88.75 98 LEU A O 1
ATOM 782 N N . PHE A 1 99 ? 28.588 -13.494 30.373 1.00 93.12 99 PHE A N 1
ATOM 783 C CA . PHE A 1 99 ? 30.013 -13.269 30.635 1.00 93.12 99 PHE A CA 1
ATOM 784 C C . PHE A 1 99 ? 30.309 -12.033 31.486 1.00 93.12 99 PHE A C 1
ATOM 786 O O . PHE A 1 99 ? 31.401 -11.958 32.031 1.00 93.12 99 PHE A O 1
ATOM 793 N N . PHE A 1 100 ? 29.375 -11.081 31.588 1.00 89.06 100 PHE A N 1
ATOM 794 C CA . PHE A 1 100 ? 29.600 -9.781 32.236 1.00 89.06 100 PHE A CA 1
ATOM 795 C C . PHE A 1 100 ? 28.483 -9.407 33.226 1.00 89.06 100 PHE A C 1
ATOM 797 O O . PHE A 1 100 ? 28.145 -8.232 33.394 1.00 89.06 100 PHE A O 1
ATOM 804 N N . MET A 1 101 ? 27.826 -10.407 33.825 1.00 82.75 101 MET A N 1
ATOM 805 C CA . MET A 1 101 ? 26.696 -10.179 34.734 1.00 82.75 101 MET A CA 1
ATOM 806 C C . MET A 1 101 ? 27.123 -9.426 35.998 1.00 82.75 101 MET A C 1
ATOM 808 O O . MET A 1 101 ? 26.433 -8.492 36.398 1.00 82.75 101 MET A O 1
ATOM 812 N N . GLU A 1 102 ? 28.273 -9.780 36.576 1.00 84.56 102 GLU A N 1
ATOM 813 C CA . GLU A 1 102 ? 28.804 -9.153 37.794 1.00 84.56 102 GLU A CA 1
ATOM 814 C C . GLU A 1 102 ? 29.134 -7.670 37.564 1.00 84.56 102 GLU A C 1
ATOM 816 O O . GLU A 1 102 ? 28.779 -6.805 38.367 1.00 84.56 102 GLU A O 1
ATOM 821 N N . GLU A 1 103 ? 29.745 -7.341 36.424 1.00 86.50 103 GLU A N 1
ATOM 822 C CA . GLU A 1 103 ? 30.055 -5.967 36.037 1.00 86.50 103 GLU A CA 1
ATOM 823 C C . GLU A 1 103 ? 28.788 -5.156 35.776 1.00 86.50 103 GLU A C 1
ATOM 825 O O . GLU A 1 103 ? 28.714 -3.991 36.166 1.00 86.50 103 GLU A O 1
ATOM 830 N N . VAL A 1 104 ? 27.783 -5.762 35.133 1.00 79.50 104 VAL A N 1
ATOM 831 C CA . VAL A 1 104 ? 26.481 -5.129 34.906 1.00 79.50 104 VAL A CA 1
ATOM 832 C C . VAL A 1 104 ? 25.790 -4.831 36.233 1.00 79.50 104 VAL A C 1
ATOM 834 O O . VAL A 1 104 ? 25.337 -3.703 36.421 1.00 79.50 104 VAL A O 1
ATOM 837 N N . GLU A 1 105 ? 25.729 -5.789 37.160 1.00 78.38 105 GLU A N 1
ATOM 838 C CA . GLU A 1 105 ? 25.153 -5.597 38.498 1.00 78.38 105 GLU A CA 1
ATOM 839 C C . GLU A 1 105 ? 25.885 -4.496 39.276 1.00 78.38 105 GLU A C 1
ATOM 841 O O . GLU A 1 105 ? 25.242 -3.650 39.903 1.00 78.38 105 GLU A O 1
ATOM 846 N N . GLY A 1 106 ? 27.211 -4.413 39.130 1.00 79.62 106 GLY A N 1
ATOM 847 C CA . GLY A 1 106 ? 28.043 -3.341 39.679 1.00 79.62 106 GLY A CA 1
ATOM 848 C C . GLY A 1 106 ? 27.701 -1.929 39.177 1.00 79.62 106 GLY A C 1
ATOM 849 O O . GLY A 1 106 ? 28.110 -0.945 39.795 1.00 79.62 106 GLY A O 1
ATOM 850 N N . LEU A 1 107 ? 26.922 -1.782 38.098 1.00 77.50 107 LEU A N 1
ATOM 851 C CA . LEU A 1 107 ? 26.424 -0.482 37.626 1.00 77.50 107 LEU A CA 1
ATOM 852 C C . LEU A 1 107 ? 25.126 -0.050 38.330 1.00 77.50 107 LEU A C 1
ATOM 854 O O . LEU A 1 107 ? 24.818 1.144 38.359 1.00 77.50 107 LEU A O 1
ATOM 858 N N . PHE A 1 108 ? 24.382 -0.976 38.943 1.00 71.44 108 PHE A N 1
ATOM 859 C CA . PHE A 1 108 ? 23.126 -0.716 39.663 1.00 71.44 108 PHE A CA 1
ATOM 860 C C . PHE A 1 108 ? 23.376 -0.352 41.141 1.00 71.44 108 PHE A C 1
ATOM 862 O O . PHE A 1 108 ? 22.756 -0.881 42.057 1.00 71.44 108 PHE A O 1
ATOM 869 N N . THR A 1 109 ? 24.280 0.598 41.389 1.00 67.31 109 THR A N 1
ATOM 870 C CA . THR A 1 109 ? 24.713 1.015 42.743 1.00 67.31 109 THR A CA 1
ATOM 871 C C . THR A 1 109 ? 23.795 2.041 43.420 1.00 67.31 109 THR A C 1
ATOM 873 O O . THR A 1 109 ? 24.133 2.572 44.476 1.00 67.31 109 THR A O 1
ATOM 876 N N . GLY A 1 110 ? 22.654 2.387 42.812 1.00 66.06 110 GLY A N 1
ATOM 877 C CA . GLY A 1 110 ? 21.791 3.482 43.280 1.00 66.06 110 GLY A CA 1
ATOM 878 C C . GLY A 1 110 ? 22.402 4.879 43.079 1.00 66.06 110 GLY A C 1
ATOM 879 O O . GLY A 1 110 ? 21.925 5.864 43.643 1.00 66.06 110 GLY A O 1
ATOM 880 N N . ASN A 1 111 ? 23.467 4.998 42.277 1.00 82.56 111 ASN A N 1
ATOM 881 C CA . ASN A 1 111 ? 24.112 6.274 41.990 1.00 82.56 111 ASN A CA 1
ATOM 882 C C . ASN A 1 111 ? 23.244 7.135 41.055 1.00 82.56 111 ASN A C 1
ATOM 884 O O . ASN A 1 111 ? 23.352 7.082 39.829 1.00 82.56 111 ASN A O 1
ATOM 888 N N . ILE A 1 112 ? 22.411 7.984 41.657 1.00 85.50 112 ILE A N 1
ATOM 889 C CA . ILE A 1 112 ? 21.482 8.886 40.960 1.00 85.50 112 ILE A CA 1
ATOM 890 C C . ILE A 1 112 ? 22.202 9.780 39.937 1.00 85.50 112 ILE A C 1
ATOM 892 O O . ILE A 1 112 ? 21.652 10.065 38.875 1.00 85.50 112 ILE A O 1
ATOM 896 N N . ARG A 1 113 ? 23.444 10.207 40.217 1.00 89.12 113 ARG A N 1
ATOM 897 C CA . ARG A 1 113 ? 24.215 11.059 39.293 1.00 89.12 113 ARG A CA 1
ATOM 898 C C . ARG A 1 113 ? 24.592 10.304 38.022 1.00 89.12 113 ARG A C 1
ATOM 900 O O . ARG A 1 113 ? 24.490 10.863 36.933 1.00 89.12 113 ARG A O 1
ATOM 907 N N . PHE A 1 114 ? 24.988 9.040 38.160 1.00 89.06 114 PHE A N 1
ATOM 908 C CA . PHE A 1 114 ? 25.289 8.167 37.027 1.00 89.06 114 PHE A CA 1
ATOM 909 C C . PHE A 1 114 ? 24.041 7.926 36.167 1.00 89.06 114 PHE A C 1
ATOM 911 O O . PHE A 1 114 ? 24.081 8.139 34.955 1.00 89.06 114 PHE A O 1
ATOM 918 N N . VAL A 1 115 ? 22.911 7.592 36.802 1.00 89.44 115 VAL A N 1
ATOM 919 C CA . VAL A 1 115 ? 21.618 7.420 36.116 1.00 89.44 115 VAL A CA 1
ATOM 920 C C . VAL A 1 115 ? 21.210 8.700 35.379 1.00 89.44 115 VAL A C 1
ATOM 922 O O . VAL A 1 115 ? 20.842 8.649 34.207 1.00 89.44 115 VAL A O 1
ATOM 925 N N . GLY A 1 116 ? 21.333 9.861 36.031 1.00 90.88 116 GLY A N 1
ATOM 926 C CA . GLY A 1 116 ? 21.036 11.162 35.429 1.00 90.88 116 GLY A CA 1
ATOM 927 C C . GLY A 1 116 ? 21.885 11.461 34.190 1.00 90.88 116 GLY A C 1
ATOM 928 O O . GLY A 1 116 ? 21.354 11.905 33.173 1.00 90.88 116 GLY A O 1
ATOM 929 N N . PHE A 1 117 ? 23.186 11.157 34.228 1.00 93.12 117 PHE A N 1
ATOM 930 C CA . PHE A 1 117 ? 24.064 11.304 33.063 1.00 93.12 117 PHE A CA 1
ATOM 931 C C . PHE A 1 117 ? 23.641 10.391 31.901 1.00 93.12 117 PHE A C 1
ATOM 933 O O . PHE A 1 117 ? 23.576 10.836 30.754 1.00 93.12 117 PHE A O 1
ATOM 940 N N . MET A 1 118 ? 23.286 9.136 32.183 1.00 92.56 118 MET A N 1
ATOM 941 C CA . MET A 1 118 ? 22.841 8.188 31.155 1.00 92.56 118 MET A CA 1
ATOM 942 C C . MET A 1 118 ? 21.486 8.568 30.534 1.00 92.56 118 MET A C 1
ATOM 944 O O . MET A 1 118 ? 21.281 8.370 29.333 1.00 92.56 118 MET A O 1
ATOM 948 N N . LEU A 1 119 ? 20.589 9.204 31.297 1.00 91.62 119 LEU A N 1
ATOM 949 C CA . LEU A 1 119 ? 19.342 9.772 30.765 1.00 91.62 119 LEU A CA 1
ATOM 950 C C . LEU A 1 119 ? 19.605 10.932 29.791 1.00 91.62 119 LEU A C 1
ATOM 952 O O . LEU A 1 119 ? 18.951 11.031 28.746 1.00 91.62 119 LEU A O 1
ATOM 956 N N . ILE A 1 120 ? 20.594 11.782 30.084 1.00 94.06 120 ILE A N 1
ATOM 957 C CA . ILE A 1 120 ? 21.041 12.832 29.156 1.00 94.06 120 ILE A CA 1
ATOM 958 C C . ILE A 1 120 ? 21.630 12.197 27.895 1.00 94.06 120 ILE A C 1
ATOM 960 O O . ILE A 1 120 ? 21.278 12.604 26.789 1.00 94.06 120 ILE A O 1
ATOM 964 N N . LEU A 1 121 ? 22.466 11.165 28.035 1.00 91.94 121 LEU A N 1
ATOM 965 C CA . LEU A 1 121 ? 23.040 10.452 26.894 1.00 91.94 121 LEU A CA 1
ATOM 966 C C . LEU A 1 121 ? 21.953 9.832 25.999 1.00 91.94 121 LEU A C 1
ATOM 968 O O . LEU A 1 121 ? 22.005 9.974 24.778 1.00 91.94 121 LEU A O 1
ATOM 972 N N . THR A 1 122 ? 20.929 9.218 26.596 1.00 85.94 122 THR A N 1
ATOM 973 C CA . THR A 1 122 ? 19.739 8.724 25.883 1.00 85.94 122 THR A CA 1
ATOM 974 C C . THR A 1 122 ? 19.024 9.849 25.138 1.00 85.94 122 THR A C 1
ATOM 976 O O . THR A 1 122 ? 18.676 9.699 23.966 1.00 85.94 122 THR A O 1
ATOM 979 N N . SER A 1 123 ? 18.836 10.995 25.793 1.00 89.50 123 SER A N 1
ATOM 980 C CA . SER A 1 123 ? 18.188 12.167 25.197 1.00 89.50 123 SER A CA 1
ATOM 981 C C . SER A 1 123 ? 18.984 12.710 24.008 1.00 89.50 123 SER A C 1
ATOM 983 O O . SER A 1 123 ? 18.400 13.016 22.972 1.00 89.50 123 SER A O 1
ATOM 985 N N . ILE A 1 124 ? 20.316 12.762 24.112 1.00 91.19 124 ILE A N 1
ATOM 986 C CA . ILE A 1 124 ? 21.220 13.155 23.023 1.00 91.19 124 ILE A CA 1
ATOM 987 C C . ILE A 1 124 ? 21.136 12.156 21.862 1.00 91.19 124 ILE A C 1
ATOM 989 O O . ILE A 1 124 ? 20.986 12.568 20.712 1.00 91.19 124 ILE A O 1
ATOM 993 N N . LEU A 1 125 ? 21.183 10.849 22.141 1.00 83.81 125 LEU A N 1
ATOM 994 C CA . LEU A 1 125 ? 21.058 9.799 21.126 1.00 83.81 125 LEU A CA 1
ATOM 995 C C . LEU A 1 125 ? 19.750 9.940 20.336 1.00 83.81 125 LEU A C 1
ATOM 997 O O . LEU A 1 125 ? 19.753 9.862 19.107 1.00 83.81 125 LEU A O 1
ATOM 1001 N N . LEU A 1 126 ? 18.641 10.201 21.030 1.00 79.56 126 LEU A N 1
ATOM 1002 C CA . LEU A 1 126 ? 17.345 10.455 20.405 1.00 79.56 126 LEU A CA 1
ATOM 1003 C C . LEU A 1 126 ? 17.320 11.790 19.660 1.00 79.56 126 LEU A C 1
ATOM 1005 O O . LEU A 1 126 ? 16.808 11.836 18.544 1.00 79.56 126 LEU A O 1
ATOM 1009 N N . ALA A 1 127 ? 17.919 12.853 20.197 1.00 84.50 127 ALA A N 1
ATOM 1010 C CA . ALA A 1 127 ? 18.048 14.138 19.511 1.00 84.50 127 ALA A CA 1
ATOM 1011 C C . ALA A 1 127 ? 18.788 13.993 18.167 1.00 84.50 127 ALA A C 1
ATOM 1013 O O . ALA A 1 127 ? 18.352 14.540 17.153 1.00 84.50 127 ALA A O 1
ATOM 1014 N N . PHE A 1 128 ? 19.838 13.167 18.107 1.00 79.19 128 PHE A N 1
ATOM 1015 C CA . PHE A 1 128 ? 20.539 12.853 16.857 1.00 79.19 128 PHE A CA 1
ATOM 1016 C C . PHE A 1 128 ? 19.647 12.171 15.809 1.00 79.19 128 PHE A C 1
ATOM 1018 O O . PHE A 1 128 ? 19.879 12.345 14.610 1.00 79.19 128 PHE A O 1
ATOM 1025 N N . THR A 1 129 ? 18.594 11.453 16.216 1.00 68.50 129 THR A N 1
ATOM 1026 C CA . THR A 1 129 ? 17.606 10.900 15.270 1.00 68.50 129 THR A CA 1
ATOM 1027 C C . THR A 1 129 ? 16.738 11.975 14.615 1.00 68.50 129 THR A C 1
ATOM 1029 O O . THR A 1 129 ? 16.230 11.744 13.524 1.00 68.50 129 THR A O 1
ATOM 1032 N N . TYR A 1 130 ? 16.596 13.161 15.220 1.00 67.06 130 TYR A N 1
ATOM 1033 C CA . TYR A 1 130 ? 15.897 14.299 14.607 1.00 67.06 130 TYR A CA 1
ATOM 1034 C C . TYR A 1 130 ? 16.792 15.067 13.632 1.00 67.06 130 TYR A C 1
ATOM 1036 O O . TYR A 1 130 ? 16.311 15.587 12.627 1.00 67.06 130 TYR A O 1
ATOM 1044 N N . LEU A 1 131 ? 18.103 15.096 13.895 1.00 67.06 131 LEU A N 1
ATOM 1045 C CA . LEU A 1 131 ? 19.099 15.699 13.004 1.00 67.06 131 LEU A CA 1
ATOM 1046 C C . LEU A 1 131 ? 19.341 14.866 11.733 1.00 67.06 131 LEU A C 1
ATOM 1048 O O . LEU A 1 131 ? 19.885 15.376 10.754 1.00 67.06 131 LEU A O 1
ATOM 1052 N N . LYS A 1 132 ? 18.925 13.594 11.724 1.00 52.38 132 LYS A N 1
ATOM 1053 C CA . LYS A 1 132 ? 19.104 12.665 10.604 1.00 52.38 132 LYS A CA 1
ATOM 1054 C C . LYS A 1 132 ? 17.749 12.131 10.143 1.00 52.38 132 LYS A C 1
ATOM 1056 O O . LYS A 1 132 ? 17.088 11.413 10.883 1.00 52.38 132 LYS A O 1
ATOM 1061 N N . LYS A 1 133 ? 17.311 12.428 8.913 1.00 44.78 133 LYS A N 1
ATOM 1062 C CA . LYS A 1 133 ? 15.980 11.983 8.463 1.00 44.78 133 LYS A CA 1
ATOM 1063 C C . LYS A 1 133 ? 15.889 10.457 8.398 1.00 44.78 133 LYS A C 1
ATOM 1065 O O . LYS A 1 133 ? 16.572 9.787 7.624 1.00 44.78 133 LYS A O 1
ATOM 1070 N N . SER A 1 134 ? 14.979 9.928 9.211 1.00 41.91 134 SER A N 1
ATOM 1071 C CA . SER A 1 134 ? 14.603 8.517 9.265 1.00 41.91 134 SER A CA 1
ATOM 1072 C C . SER A 1 134 ? 14.125 7.987 7.920 1.00 41.91 134 SER A C 1
ATOM 1074 O O . SER A 1 134 ? 13.336 8.636 7.232 1.00 41.91 134 SER A O 1
ATOM 1076 N N . ASN A 1 135 ? 14.533 6.761 7.579 1.00 47.72 135 ASN A N 1
ATOM 1077 C CA . ASN A 1 135 ? 14.044 6.062 6.400 1.00 47.72 135 ASN A CA 1
ATOM 1078 C C . ASN A 1 135 ? 13.862 4.562 6.613 1.00 47.72 135 ASN A C 1
ATOM 1080 O O . ASN A 1 135 ? 14.542 3.930 7.408 1.00 47.72 135 ASN A O 1
ATOM 1084 N N . LYS A 1 136 ? 12.937 3.977 5.844 1.00 52.03 136 LYS A N 1
ATOM 1085 C CA . LYS A 1 136 ? 12.573 2.558 5.922 1.00 52.03 136 LYS A CA 1
ATOM 1086 C C . LYS A 1 136 ? 13.408 1.719 4.943 1.00 52.03 136 LYS A C 1
ATOM 1088 O O . LYS A 1 136 ? 12.997 1.434 3.811 1.00 52.03 136 LYS A O 1
ATOM 1093 N N . ARG A 1 137 ? 14.599 1.318 5.391 1.00 56.44 137 ARG A N 1
ATOM 1094 C CA . ARG A 1 137 ? 15.307 0.129 4.891 1.00 56.44 137 ARG A CA 1
ATOM 1095 C C . ARG A 1 137 ? 14.735 -1.116 5.575 1.00 56.44 137 ARG A C 1
ATOM 1097 O O . ARG A 1 137 ? 14.419 -1.070 6.755 1.00 56.44 137 ARG A O 1
ATOM 1104 N N . THR A 1 138 ? 14.590 -2.214 4.843 1.00 56.28 138 THR A N 1
ATOM 1105 C CA . THR A 1 138 ? 14.301 -3.527 5.431 1.00 56.28 138 THR A CA 1
ATOM 1106 C C . THR A 1 138 ? 15.562 -3.995 6.146 1.00 56.28 138 THR A C 1
ATOM 1108 O O . THR A 1 138 ? 16.587 -4.187 5.493 1.00 56.28 138 THR A O 1
ATOM 1111 N N . ILE A 1 139 ? 15.489 -4.125 7.470 1.00 70.00 139 ILE A N 1
ATOM 1112 C CA . ILE A 1 139 ? 16.589 -4.582 8.330 1.00 70.00 139 ILE A CA 1
ATOM 1113 C C . ILE A 1 139 ? 17.073 -5.939 7.803 1.00 70.00 139 ILE A C 1
ATOM 1115 O O . ILE A 1 139 ? 16.281 -6.884 7.700 1.00 70.00 139 ILE A O 1
ATOM 1119 N N . ASN A 1 140 ? 18.341 -6.023 7.396 1.00 81.69 140 ASN A N 1
ATOM 1120 C CA . ASN A 1 140 ? 18.979 -7.291 7.045 1.00 81.69 140 ASN A CA 1
ATOM 1121 C C . ASN A 1 140 ? 19.569 -7.962 8.304 1.00 81.69 140 ASN A C 1
ATOM 1123 O O . ASN A 1 140 ? 19.498 -7.409 9.397 1.00 81.69 140 ASN A O 1
ATOM 1127 N N . PHE A 1 141 ? 20.134 -9.163 8.169 1.00 85.38 141 PHE A N 1
ATOM 1128 C CA . PHE A 1 141 ? 20.680 -9.897 9.319 1.00 85.38 141 PHE A CA 1
ATOM 1129 C C . PHE A 1 141 ? 21.853 -9.180 10.013 1.00 85.38 141 PHE A C 1
ATOM 1131 O O . PHE A 1 141 ? 21.995 -9.259 11.233 1.00 85.38 141 PHE A O 1
ATOM 1138 N N . TRP A 1 142 ? 22.666 -8.434 9.260 1.00 88.25 142 TRP A N 1
ATOM 1139 C CA . TRP A 1 142 ? 23.751 -7.637 9.836 1.00 88.25 142 TRP A CA 1
ATOM 1140 C C . TRP A 1 142 ? 23.192 -6.443 10.617 1.00 88.25 142 TRP A C 1
ATOM 1142 O O . TRP A 1 142 ? 23.589 -6.199 11.749 1.00 88.25 142 TRP A O 1
ATOM 1152 N N . ASP A 1 143 ? 22.194 -5.755 10.059 1.00 85.38 143 ASP A N 1
ATOM 1153 C CA . ASP A 1 143 ? 21.495 -4.649 10.712 1.00 85.38 143 ASP A CA 1
ATOM 1154 C C . ASP A 1 143 ? 20.847 -5.114 12.031 1.00 85.38 143 ASP A C 1
ATOM 1156 O O . ASP A 1 143 ? 20.931 -4.406 13.033 1.00 85.38 143 ASP A O 1
ATOM 1160 N N . SER A 1 144 ? 20.257 -6.320 12.072 1.00 84.38 144 SER A N 1
ATOM 1161 C CA . SER A 1 144 ? 19.720 -6.887 13.320 1.00 84.38 144 SER A CA 1
ATOM 1162 C C . SER A 1 144 ? 20.799 -7.170 14.363 1.00 84.38 144 SER A C 1
ATOM 1164 O O . SER A 1 144 ? 20.548 -6.981 15.550 1.00 84.38 144 SER A O 1
ATOM 1166 N N . PHE A 1 145 ? 22.008 -7.549 13.943 1.00 91.25 145 PHE A N 1
ATOM 1167 C CA . PHE A 1 145 ? 23.137 -7.702 14.859 1.00 91.25 145 PHE A CA 1
ATOM 1168 C C . PHE A 1 145 ? 23.588 -6.350 15.442 1.00 91.25 145 PHE A C 1
ATOM 1170 O O . PHE A 1 145 ? 23.789 -6.261 16.650 1.00 91.25 145 PHE A O 1
ATOM 1177 N N . ILE A 1 146 ? 23.645 -5.271 14.641 1.00 88.44 146 ILE A N 1
ATOM 1178 C CA . ILE A 1 146 ? 23.932 -3.906 15.151 1.00 88.44 146 ILE A CA 1
ATOM 1179 C C . ILE A 1 146 ? 22.894 -3.478 16.178 1.00 88.44 146 ILE A C 1
ATOM 1181 O O . ILE A 1 146 ? 23.240 -2.949 17.232 1.00 88.44 146 ILE A O 1
ATOM 1185 N N . ILE A 1 147 ? 21.614 -3.690 15.863 1.00 82.75 147 ILE A N 1
ATOM 1186 C CA . ILE A 1 147 ? 20.520 -3.376 16.784 1.00 82.75 147 ILE A CA 1
ATOM 1187 C C . ILE A 1 147 ? 20.703 -4.168 18.085 1.00 82.75 147 ILE A C 1
ATOM 1189 O O . ILE A 1 147 ? 20.504 -3.609 19.160 1.00 82.75 147 ILE A O 1
ATOM 1193 N N . GLY A 1 148 ? 21.169 -5.416 17.998 1.00 85.00 148 GLY A N 1
ATOM 1194 C CA . GLY A 1 148 ? 21.550 -6.224 19.153 1.00 85.00 148 GLY A CA 1
ATOM 1195 C C . GLY A 1 148 ? 22.705 -5.649 19.976 1.00 85.00 148 GLY A C 1
ATOM 1196 O O . GLY A 1 148 ? 22.632 -5.647 21.201 1.00 85.00 148 GLY A O 1
ATOM 1197 N N . ILE A 1 149 ? 23.743 -5.096 19.340 1.00 91.50 149 ILE A N 1
ATOM 1198 C CA . ILE A 1 149 ? 24.836 -4.402 20.046 1.00 91.50 149 ILE A CA 1
ATOM 1199 C C . ILE A 1 149 ? 24.289 -3.179 20.793 1.00 91.50 149 ILE A C 1
ATOM 1201 O O . ILE A 1 149 ? 24.569 -3.003 21.977 1.00 91.50 149 ILE A O 1
ATOM 1205 N N . ALA A 1 150 ? 23.458 -2.367 20.135 1.00 85.94 150 ALA A N 1
ATOM 1206 C CA . ALA A 1 150 ? 22.815 -1.219 20.772 1.00 85.94 150 ALA A CA 1
ATOM 1207 C C . ALA A 1 150 ? 21.907 -1.641 21.943 1.00 85.94 150 ALA A C 1
ATOM 1209 O O . ALA A 1 150 ? 21.864 -0.965 22.969 1.00 85.94 150 ALA A O 1
ATOM 1210 N N . GLN A 1 151 ? 21.217 -2.778 21.816 1.00 84.62 151 GLN A N 1
ATOM 1211 C CA . GLN A 1 151 ? 20.415 -3.368 22.886 1.00 84.62 151 GLN A CA 1
ATOM 1212 C C . GLN A 1 151 ? 21.273 -3.822 24.075 1.00 84.62 151 GLN A C 1
ATOM 1214 O O . GLN A 1 151 ? 20.883 -3.582 25.215 1.00 84.62 151 GLN A O 1
ATOM 1219 N N . ALA A 1 152 ? 22.431 -4.440 23.827 1.00 86.94 152 ALA A N 1
ATOM 1220 C CA . ALA A 1 152 ? 23.364 -4.853 24.874 1.00 86.94 152 ALA A CA 1
ATOM 1221 C C . ALA A 1 152 ? 23.935 -3.642 25.631 1.00 86.94 152 ALA A C 1
ATOM 1223 O O . ALA A 1 152 ? 23.948 -3.632 26.858 1.00 86.94 152 ALA A O 1
ATOM 1224 N N . MET A 1 153 ? 24.305 -2.570 24.922 1.00 86.62 153 MET A N 1
ATOM 1225 C CA . MET A 1 153 ? 24.733 -1.313 25.555 1.00 86.62 153 MET A CA 1
ATOM 1226 C C . MET A 1 153 ? 23.639 -0.693 26.436 1.00 86.62 153 MET A C 1
ATOM 1228 O O . MET A 1 153 ? 23.936 -0.032 27.427 1.00 86.62 153 MET A O 1
ATOM 1232 N N . ALA A 1 154 ? 22.368 -0.923 26.104 1.00 85.06 154 ALA A N 1
ATOM 1233 C CA . ALA A 1 154 ? 21.229 -0.395 26.846 1.00 85.06 154 ALA A CA 1
ATOM 1234 C C . ALA A 1 154 ? 20.847 -1.198 28.103 1.00 85.06 154 ALA A C 1
ATOM 1236 O O . ALA A 1 154 ? 19.804 -0.938 28.702 1.00 85.06 154 ALA A O 1
ATOM 1237 N N . VAL A 1 155 ? 21.674 -2.166 28.509 1.00 84.44 155 VAL A N 1
ATOM 1238 C CA . VAL A 1 155 ? 21.580 -2.811 29.828 1.00 84.44 155 VAL A CA 1
ATOM 1239 C C . VAL A 1 155 ? 22.011 -1.849 30.949 1.00 84.44 155 VAL A C 1
ATOM 1241 O O . VAL A 1 155 ? 21.554 -1.983 32.082 1.00 84.44 155 VAL A O 1
ATOM 1244 N N . ILE A 1 156 ? 22.823 -0.834 30.628 1.00 85.69 156 ILE A N 1
ATOM 1245 C CA . ILE A 1 156 ? 23.292 0.185 31.576 1.00 85.69 156 ILE A CA 1
ATOM 1246 C C . ILE A 1 156 ? 22.104 1.010 32.126 1.00 85.69 156 ILE A C 1
ATOM 1248 O O . ILE A 1 156 ? 21.315 1.541 31.334 1.00 85.69 156 ILE A O 1
ATOM 1252 N N . PRO A 1 157 ? 21.988 1.190 33.460 1.00 82.88 157 PRO A N 1
ATOM 1253 C CA . PRO A 1 157 ? 20.948 2.016 34.075 1.00 82.88 157 PRO A CA 1
ATOM 1254 C C . PRO A 1 157 ? 20.891 3.431 33.488 1.00 82.88 157 PRO A C 1
ATOM 1256 O O . PRO A 1 157 ? 21.902 4.128 33.422 1.00 82.88 157 PRO A O 1
ATOM 1259 N N . GLY A 1 158 ? 19.701 3.877 33.079 1.00 84.88 158 GLY A N 1
ATOM 1260 C CA . GLY A 1 158 ? 19.495 5.200 32.478 1.00 84.88 158 GLY A CA 1
ATOM 1261 C C . GLY A 1 158 ? 19.701 5.257 30.959 1.00 84.88 158 GLY A C 1
ATOM 1262 O O . GLY A 1 158 ? 19.265 6.228 30.338 1.00 84.88 158 GLY A O 1
ATOM 1263 N N . ILE A 1 159 ? 20.265 4.217 30.326 1.00 88.88 159 ILE A N 1
ATOM 1264 C CA . ILE A 1 159 ? 20.190 4.062 28.867 1.00 88.88 159 ILE A CA 1
ATOM 1265 C C . ILE A 1 159 ? 18.838 3.433 28.504 1.00 88.88 159 ILE A C 1
ATOM 1267 O O . ILE A 1 159 ? 18.418 2.434 29.086 1.00 88.88 159 ILE A O 1
ATOM 1271 N N . SER A 1 160 ? 18.091 4.031 27.572 1.00 85.75 160 SER A N 1
ATOM 1272 C CA . SER A 1 160 ? 16.812 3.459 27.121 1.00 85.75 160 SER A CA 1
ATOM 1273 C C . SER A 1 160 ? 17.031 2.349 26.095 1.00 85.75 160 SER A C 1
ATOM 1275 O O . SER A 1 160 ? 17.537 2.608 25.007 1.00 85.75 160 SER A O 1
ATOM 1277 N N . ARG A 1 161 ? 16.574 1.124 26.389 1.00 81.69 161 ARG A N 1
ATOM 1278 C CA . ARG A 1 161 ? 16.623 -0.013 25.450 1.00 81.69 161 ARG A CA 1
ATOM 1279 C C . ARG A 1 161 ? 15.792 0.221 24.192 1.00 81.69 161 ARG A C 1
ATOM 1281 O O . ARG A 1 161 ? 16.298 0.070 23.078 1.00 81.69 161 ARG A O 1
ATOM 1288 N N . SER A 1 162 ? 14.536 0.628 24.361 1.00 76.94 162 SER A N 1
ATOM 1289 C CA . SER A 1 162 ? 13.652 1.021 23.259 1.00 76.94 162 SER A CA 1
ATOM 1290 C C . SER A 1 162 ? 14.237 2.215 22.498 1.00 76.94 162 SER A C 1
ATOM 1292 O O . SER A 1 162 ? 14.329 2.176 21.276 1.00 76.94 162 SER A O 1
ATOM 1294 N N . GLY A 1 163 ? 14.744 3.233 23.198 1.00 74.88 163 GLY A N 1
ATOM 1295 C CA . GLY A 1 163 ? 15.381 4.400 22.586 1.00 74.88 163 GLY A CA 1
ATOM 1296 C C . GLY A 1 163 ? 16.620 4.064 21.754 1.00 74.88 163 GLY A C 1
ATOM 1297 O O . GLY A 1 163 ? 16.716 4.499 20.609 1.00 74.88 163 GLY A O 1
ATOM 1298 N N . ALA A 1 164 ? 17.537 3.248 22.276 1.00 79.75 164 ALA A N 1
ATOM 1299 C CA . ALA A 1 164 ? 18.772 2.869 21.593 1.00 79.75 164 ALA A CA 1
ATOM 1300 C C . ALA A 1 164 ? 18.520 1.997 20.355 1.00 79.75 164 ALA A C 1
ATOM 1302 O O . ALA A 1 164 ? 19.120 2.223 19.300 1.00 79.75 164 ALA A O 1
ATOM 1303 N N . THR A 1 165 ? 17.600 1.034 20.449 1.00 78.69 165 THR A N 1
ATOM 1304 C CA . THR A 1 165 ? 17.235 0.153 19.326 1.00 78.69 165 THR A CA 1
ATOM 1305 C C . THR A 1 165 ? 16.465 0.903 18.237 1.00 78.69 165 THR A C 1
ATOM 1307 O O . THR A 1 165 ? 16.799 0.772 17.056 1.00 78.69 165 THR A O 1
ATOM 1310 N N . ILE A 1 166 ? 15.506 1.762 18.611 1.00 71.94 166 ILE A N 1
ATOM 1311 C CA . ILE A 1 166 ? 14.770 2.633 17.681 1.00 71.94 166 ILE A CA 1
ATOM 1312 C C . ILE A 1 166 ? 15.725 3.613 16.996 1.00 71.94 166 ILE A C 1
ATOM 1314 O O . ILE A 1 166 ? 15.711 3.715 15.768 1.00 71.94 166 ILE A O 1
ATOM 1318 N N . ALA A 1 167 ? 16.585 4.299 17.755 1.00 78.06 167 ALA A N 1
ATOM 1319 C CA . ALA A 1 167 ? 17.557 5.236 17.203 1.00 78.06 167 ALA A CA 1
ATOM 1320 C C . ALA A 1 167 ? 18.496 4.542 16.213 1.00 78.06 167 ALA A C 1
ATOM 1322 O O . ALA A 1 167 ? 18.640 4.993 15.080 1.00 78.06 167 ALA A O 1
ATOM 1323 N N . THR A 1 168 ? 19.060 3.395 16.584 1.00 78.00 168 THR A N 1
ATOM 1324 C CA . THR A 1 168 ? 19.949 2.612 15.714 1.00 78.00 168 THR A CA 1
ATOM 1325 C C . THR A 1 168 ? 19.238 2.159 14.435 1.00 78.00 168 THR A C 1
ATOM 1327 O O . THR A 1 168 ? 19.754 2.369 13.335 1.00 78.00 168 THR A O 1
ATOM 1330 N N . GLY A 1 169 ? 18.011 1.635 14.543 1.00 69.69 169 GLY A N 1
ATOM 1331 C CA . GLY A 1 169 ? 17.199 1.246 13.386 1.00 69.69 169 GLY A CA 1
ATOM 1332 C C . GLY A 1 169 ? 16.878 2.417 12.449 1.00 69.69 169 GLY A C 1
ATOM 1333 O O . GLY A 1 169 ? 16.948 2.277 11.226 1.00 69.69 169 GLY A O 1
ATOM 1334 N N . ILE A 1 170 ? 16.598 3.597 13.010 1.00 70.75 170 ILE A N 1
ATOM 1335 C CA . ILE A 1 170 ? 16.390 4.841 12.259 1.00 70.75 170 ILE A CA 1
ATOM 1336 C C . ILE A 1 170 ? 17.678 5.277 11.541 1.00 70.75 170 ILE A C 1
ATOM 1338 O O . ILE A 1 170 ? 17.643 5.606 10.351 1.00 70.75 170 ILE A O 1
ATOM 1342 N N . LEU A 1 171 ? 18.821 5.248 12.233 1.00 68.75 171 LEU A N 1
ATOM 1343 C CA . LEU A 1 171 ? 20.114 5.716 11.723 1.00 68.75 171 LEU A CA 1
ATOM 1344 C C . LEU A 1 171 ? 20.667 4.850 10.573 1.00 68.75 171 LEU A C 1
ATOM 1346 O O . LEU A 1 171 ? 21.424 5.379 9.749 1.00 68.75 171 LEU A O 1
ATOM 1350 N N . ILE A 1 172 ? 20.282 3.569 10.498 1.00 70.56 172 ILE A N 1
ATOM 1351 C CA . ILE A 1 172 ? 20.691 2.583 9.474 1.00 70.56 172 ILE A CA 1
ATOM 1352 C C . ILE A 1 172 ? 19.864 2.698 8.166 1.00 70.56 172 ILE A C 1
ATOM 1354 O O . ILE A 1 172 ? 20.283 2.245 7.098 1.00 70.56 172 ILE A O 1
ATOM 1358 N N . GLY A 1 173 ? 18.689 3.335 8.192 1.00 59.81 173 GLY A N 1
ATOM 1359 C CA . GLY A 1 173 ? 17.635 3.096 7.201 1.00 59.81 173 GLY A CA 1
ATOM 1360 C C . GLY A 1 173 ? 17.527 3.968 5.931 1.00 59.81 173 GLY A C 1
ATOM 1361 O O . GLY A 1 173 ? 16.494 3.892 5.273 1.00 59.81 173 GLY A O 1
ATOM 1362 N N . ASN A 1 174 ? 18.534 4.759 5.527 1.00 56.41 174 ASN A N 1
ATOM 1363 C CA . ASN A 1 174 ? 18.474 5.980 4.670 1.00 56.41 174 ASN A CA 1
ATOM 1364 C C . ASN A 1 174 ? 17.868 5.974 3.208 1.00 56.41 174 ASN A C 1
ATOM 1366 O O . ASN A 1 174 ? 18.423 6.612 2.318 1.00 56.41 174 ASN A O 1
ATOM 1370 N N . ARG A 1 175 ? 16.734 5.317 2.894 1.00 56.88 175 ARG A N 1
ATOM 1371 C CA . ARG A 1 175 ? 16.091 5.326 1.543 1.00 56.88 175 ARG A CA 1
ATOM 1372 C C . ARG A 1 175 ? 15.182 6.524 1.163 1.00 56.88 175 ARG A C 1
ATOM 1374 O O . ARG A 1 175 ? 15.387 7.109 0.103 1.00 56.88 175 ARG A O 1
ATOM 1381 N N . LYS A 1 176 ? 14.151 6.890 1.942 1.00 53.47 176 LYS A N 1
ATOM 1382 C CA . LYS A 1 176 ? 13.167 7.939 1.557 1.00 53.47 176 LYS A CA 1
ATOM 1383 C C . LYS A 1 176 ? 13.720 9.372 1.496 1.00 53.47 176 LYS A C 1
ATOM 1385 O O . LYS A 1 176 ? 13.105 10.192 0.838 1.00 53.47 176 LYS A O 1
ATOM 1390 N N . GLU A 1 177 ? 14.841 9.701 2.130 1.00 57.03 177 GLU A N 1
ATOM 1391 C CA . GLU A 1 177 ? 15.464 11.033 2.073 1.00 57.03 177 GLU A CA 1
ATOM 1392 C C . GLU A 1 177 ? 16.209 11.185 0.756 1.00 57.03 177 GLU A C 1
ATOM 1394 O O . GLU A 1 177 ? 16.064 12.210 0.105 1.00 57.03 177 GLU A O 1
ATOM 1399 N N . LEU A 1 178 ? 16.924 10.146 0.315 1.00 59.84 178 LEU A N 1
ATOM 1400 C CA . LEU A 1 178 ? 17.505 10.114 -1.023 1.00 59.84 178 LEU A CA 1
ATOM 1401 C C . LEU A 1 178 ? 16.410 10.177 -2.094 1.00 59.84 178 LEU A C 1
ATOM 1403 O O . LEU A 1 178 ? 16.526 10.967 -3.025 1.00 59.84 178 LEU A O 1
ATOM 1407 N N . ILE A 1 179 ? 15.311 9.433 -1.924 1.00 59.56 179 ILE A N 1
ATOM 1408 C CA . ILE A 1 179 ? 14.152 9.517 -2.828 1.00 59.56 179 ILE A CA 1
ATOM 1409 C C . ILE A 1 179 ? 13.497 10.900 -2.767 1.00 59.56 179 ILE A C 1
ATOM 1411 O O . ILE A 1 179 ? 13.205 11.462 -3.809 1.00 59.56 179 ILE A O 1
ATOM 1415 N N . ALA A 1 180 ? 13.308 11.500 -1.590 1.00 58.88 180 ALA A N 1
ATOM 1416 C CA . ALA A 1 180 ? 12.726 12.837 -1.464 1.00 58.88 180 ALA A CA 1
ATOM 1417 C C . ALA A 1 180 ? 13.646 13.930 -2.030 1.00 58.88 180 ALA A C 1
ATOM 1419 O O . ALA A 1 180 ? 13.162 14.877 -2.646 1.00 58.88 180 ALA A O 1
ATOM 1420 N N . LYS A 1 181 ? 14.967 13.797 -1.851 1.00 70.56 181 LYS A N 1
ATOM 1421 C CA . LYS A 1 181 ? 15.983 14.667 -2.455 1.00 70.56 181 LYS A CA 1
ATOM 1422 C C . LYS A 1 181 ? 15.930 14.556 -3.977 1.00 70.56 181 LYS A C 1
ATOM 1424 O O . LYS A 1 181 ? 15.923 15.577 -4.655 1.00 70.56 181 LYS A O 1
ATOM 1429 N N . PHE A 1 182 ? 15.864 13.333 -4.503 1.00 77.94 182 PHE A N 1
ATOM 1430 C CA . PHE A 1 182 ? 15.702 13.100 -5.932 1.00 77.94 182 PHE A CA 1
ATOM 1431 C C . PHE A 1 182 ? 14.372 13.655 -6.451 1.00 77.94 182 PHE A C 1
ATOM 1433 O O . PHE A 1 182 ? 14.401 14.424 -7.400 1.00 77.94 182 PHE A O 1
ATOM 1440 N N . ASN A 1 183 ? 13.241 13.336 -5.816 1.00 62.41 183 ASN A N 1
ATOM 1441 C CA . ASN A 1 183 ? 11.914 13.792 -6.231 1.00 62.41 183 ASN A CA 1
ATOM 1442 C C . ASN A 1 183 ? 11.847 15.320 -6.262 1.00 62.41 183 ASN A C 1
ATOM 1444 O O . ASN A 1 183 ? 11.446 15.870 -7.273 1.00 62.41 183 ASN A O 1
ATOM 1448 N N . ARG A 1 184 ? 12.349 16.019 -5.234 1.00 69.06 184 ARG A N 1
ATOM 1449 C CA . ARG A 1 184 ? 12.404 17.489 -5.247 1.00 69.06 184 ARG A CA 1
ATOM 1450 C C . ARG A 1 184 ? 13.211 18.021 -6.430 1.00 69.06 184 ARG A C 1
ATOM 1452 O O . ARG A 1 184 ? 12.754 18.909 -7.133 1.00 69.06 184 ARG A O 1
ATOM 1459 N N . LYS A 1 185 ? 14.392 17.450 -6.673 1.00 79.06 185 LYS A N 1
ATOM 1460 C CA . LYS A 1 185 ? 15.252 17.836 -7.799 1.00 79.06 185 LYS A CA 1
ATOM 1461 C C . LYS A 1 185 ? 14.599 17.527 -9.152 1.00 79.06 185 LYS A C 1
ATOM 1463 O O . LYS A 1 185 ? 14.784 18.273 -10.107 1.00 79.06 185 LYS A O 1
ATOM 1468 N N . TYR A 1 186 ? 13.872 16.418 -9.239 1.00 74.62 186 TYR A N 1
ATOM 1469 C CA . TYR A 1 186 ? 13.106 16.018 -10.411 1.00 74.62 186 TYR A CA 1
ATOM 1470 C C . TYR A 1 186 ? 11.937 16.980 -10.657 1.00 74.62 186 TYR A C 1
ATOM 1472 O O . TYR A 1 186 ? 11.801 17.478 -11.768 1.00 74.62 186 TYR A O 1
ATOM 1480 N N . ASP A 1 187 ? 11.165 17.323 -9.628 1.00 62.44 187 ASP A N 1
ATOM 1481 C CA . ASP A 1 187 ? 10.051 18.271 -9.710 1.00 62.44 187 ASP A CA 1
ATOM 1482 C C . ASP A 1 187 ? 10.543 19.673 -10.097 1.00 62.44 187 ASP A C 1
ATOM 1484 O O . ASP A 1 187 ? 9.990 20.297 -11.002 1.00 62.44 187 ASP A O 1
ATOM 1488 N N . GLU A 1 188 ? 11.639 20.141 -9.489 1.00 76.62 188 GLU A N 1
ATOM 1489 C CA . GLU A 1 188 ? 12.322 21.385 -9.868 1.00 76.62 188 GLU A CA 1
ATOM 1490 C C . GLU A 1 188 ? 12.796 21.348 -11.329 1.00 76.62 188 GLU A C 1
ATOM 1492 O O . GLU A 1 188 ? 12.656 22.332 -12.055 1.00 76.62 188 GLU A O 1
ATOM 1497 N N . PHE A 1 189 ? 13.336 20.213 -11.784 1.00 88.25 189 PHE A N 1
ATOM 1498 C CA . PHE A 1 189 ? 13.759 20.026 -13.170 1.00 88.25 189 PHE A CA 1
ATOM 1499 C C . PHE A 1 189 ? 12.580 20.089 -14.148 1.00 88.25 189 PHE A C 1
ATOM 1501 O O . PHE A 1 189 ? 12.682 20.791 -15.155 1.00 88.25 189 PHE A O 1
ATOM 1508 N N . ILE A 1 190 ? 11.469 19.407 -13.860 1.00 80.56 190 ILE A N 1
ATOM 1509 C CA . ILE A 1 190 ? 10.268 19.454 -14.702 1.00 80.56 190 ILE A CA 1
ATOM 1510 C C . ILE A 1 190 ? 9.685 20.870 -14.717 1.00 80.56 190 ILE A C 1
ATOM 1512 O O . ILE A 1 190 ? 9.462 21.419 -15.792 1.00 80.56 190 ILE A O 1
ATOM 1516 N N . SER A 1 191 ? 9.509 21.491 -13.547 1.00 74.25 191 SER A N 1
ATOM 1517 C CA . SER A 1 191 ? 8.930 22.834 -13.416 1.00 74.25 191 SER A CA 1
ATOM 1518 C C . SER A 1 191 ? 9.765 23.896 -14.134 1.00 74.25 191 SER A C 1
ATOM 1520 O O . SER A 1 191 ? 9.228 24.684 -14.908 1.00 74.25 191 SER A O 1
ATOM 1522 N N . LYS A 1 192 ? 11.095 23.880 -13.973 1.00 87.12 192 LYS A N 1
ATOM 1523 C CA . LYS A 1 192 ? 11.987 24.841 -14.640 1.00 87.12 192 LYS A CA 1
ATOM 1524 C C . LYS A 1 192 ? 11.939 24.740 -16.168 1.00 87.12 192 LYS A C 1
ATOM 1526 O O . LYS A 1 192 ? 12.220 25.719 -16.854 1.00 87.12 192 LYS A O 1
ATOM 1531 N N . ASN A 1 193 ? 11.612 23.565 -16.699 1.00 86.38 193 ASN A N 1
ATOM 1532 C CA . ASN A 1 193 ? 11.624 23.291 -18.132 1.00 86.38 193 ASN A CA 1
ATOM 1533 C C . ASN A 1 193 ? 10.220 23.075 -18.715 1.00 86.38 193 ASN A C 1
ATOM 1535 O O . ASN A 1 193 ? 10.102 22.603 -19.844 1.00 86.38 193 ASN A O 1
ATOM 1539 N N . GLU A 1 194 ? 9.160 23.436 -17.987 1.00 81.25 194 GLU A N 1
ATOM 1540 C CA . GLU A 1 194 ? 7.763 23.155 -18.345 1.00 81.25 194 GLU A CA 1
ATOM 1541 C C . GLU A 1 194 ? 7.427 23.557 -19.789 1.00 81.25 194 GLU A C 1
ATOM 1543 O O . GLU A 1 194 ? 6.883 22.756 -20.547 1.00 81.25 194 GLU A O 1
ATOM 1548 N N . ALA A 1 195 ? 7.850 24.750 -20.219 1.00 84.00 195 ALA A N 1
ATOM 1549 C CA . ALA A 1 195 ? 7.621 25.246 -21.576 1.00 84.00 195 ALA A CA 1
ATOM 1550 C C . ALA A 1 195 ? 8.218 24.344 -22.673 1.00 84.00 195 ALA A C 1
ATOM 1552 O O . ALA A 1 195 ? 7.665 24.263 -23.766 1.00 84.00 195 ALA A O 1
ATOM 1553 N N . ILE A 1 196 ? 9.338 23.667 -22.400 1.00 82.81 196 ILE A N 1
ATOM 1554 C CA . ILE A 1 196 ? 9.970 22.713 -23.322 1.00 82.81 196 ILE A CA 1
ATOM 1555 C C . ILE A 1 196 ? 9.218 21.377 -23.277 1.00 82.81 196 ILE A C 1
ATOM 1557 O O . ILE A 1 196 ? 8.888 20.824 -24.323 1.00 82.81 196 ILE A O 1
ATOM 1561 N N . PHE A 1 197 ? 8.862 20.896 -22.082 1.00 80.12 197 PHE A N 1
ATOM 1562 C CA . PHE A 1 197 ? 8.074 19.669 -21.913 1.00 80.12 197 PHE A CA 1
ATOM 1563 C C . PHE A 1 197 ? 6.694 19.747 -22.585 1.00 80.12 197 PHE A C 1
ATOM 1565 O O . PHE A 1 197 ? 6.233 18.752 -23.144 1.00 80.12 197 PHE A O 1
ATOM 1572 N N . LEU A 1 198 ? 6.062 20.925 -22.598 1.00 79.44 198 LEU A N 1
ATOM 1573 C CA . LEU A 1 198 ? 4.783 21.162 -23.275 1.00 79.44 198 LEU A CA 1
ATOM 1574 C C . LEU A 1 198 ? 4.872 21.070 -24.806 1.00 79.44 198 LEU A C 1
ATOM 1576 O O . LEU A 1 198 ? 3.867 20.750 -25.438 1.00 79.44 198 LEU A O 1
ATOM 1580 N N . LYS A 1 199 ? 6.049 21.299 -25.410 1.00 78.00 199 LYS A N 1
ATOM 1581 C CA . LYS A 1 199 ? 6.235 21.181 -26.870 1.00 78.00 199 LYS A CA 1
ATOM 1582 C C . LYS A 1 199 ? 6.164 19.737 -27.359 1.00 78.00 199 LYS A C 1
ATOM 1584 O O . LYS A 1 199 ? 5.747 19.509 -28.489 1.00 78.00 199 LYS A O 1
ATOM 1589 N N . ARG A 1 200 ? 6.552 18.778 -26.506 1.00 71.88 200 ARG A N 1
ATOM 1590 C CA . ARG A 1 200 ? 6.569 17.329 -26.796 1.00 71.88 200 ARG A CA 1
ATOM 1591 C C . ARG A 1 200 ? 7.289 16.976 -28.106 1.00 71.88 200 ARG A C 1
ATOM 1593 O O . ARG A 1 200 ? 6.842 16.113 -28.853 1.00 71.88 200 ARG A O 1
ATOM 1600 N N . ASP A 1 201 ? 8.406 17.646 -28.371 1.00 74.75 201 ASP A N 1
ATOM 1601 C CA . ASP A 1 201 ? 9.239 17.430 -29.555 1.00 74.75 201 ASP A CA 1
ATOM 1602 C C . ASP A 1 201 ? 10.642 16.913 -29.181 1.00 74.75 201 ASP A C 1
ATOM 1604 O O . ASP A 1 201 ? 10.979 16.733 -28.005 1.00 74.75 201 ASP A O 1
ATOM 1608 N N . GLY A 1 202 ? 11.485 16.665 -30.186 1.00 70.31 202 GLY A N 1
ATOM 1609 C CA . GLY A 1 202 ? 12.844 16.149 -29.996 1.00 70.31 202 GLY A CA 1
ATOM 1610 C C . GLY A 1 202 ? 13.752 17.001 -29.094 1.00 70.31 202 GLY A C 1
ATOM 1611 O O . GLY A 1 202 ? 14.737 16.478 -28.573 1.00 70.31 202 GLY A O 1
ATOM 1612 N N . SER A 1 203 ? 13.420 18.274 -28.827 1.00 76.81 203 SER A N 1
ATOM 1613 C CA . SER A 1 203 ? 14.224 19.147 -27.956 1.00 76.81 203 SER A CA 1
ATOM 1614 C C . SER A 1 203 ? 14.231 18.708 -26.486 1.00 76.81 203 SER A C 1
ATOM 1616 O O . SER A 1 203 ? 15.152 19.053 -25.744 1.00 76.81 203 SER A O 1
ATOM 1618 N N . VAL A 1 204 ? 13.253 17.898 -26.060 1.00 80.56 204 VAL A N 1
ATOM 1619 C CA . VAL A 1 204 ? 13.150 17.425 -24.671 1.00 80.56 204 VAL A CA 1
ATOM 1620 C C . VAL A 1 204 ? 14.146 16.289 -24.371 1.00 80.56 204 VAL A C 1
ATOM 1622 O O . VAL A 1 204 ? 14.630 16.159 -23.245 1.00 80.56 204 VAL A O 1
ATOM 1625 N N . ALA A 1 205 ? 14.495 15.461 -25.363 1.00 81.50 205 ALA A N 1
ATOM 1626 C CA . ALA A 1 205 ? 15.297 14.253 -25.140 1.00 81.50 205 ALA A CA 1
ATOM 1627 C C . ALA A 1 205 ? 16.751 14.525 -24.683 1.00 81.50 205 ALA A C 1
ATOM 1629 O O . ALA A 1 205 ? 17.199 13.868 -23.731 1.00 81.50 205 ALA A O 1
ATOM 1630 N N . PRO A 1 206 ? 17.496 15.491 -25.266 1.00 85.81 206 PRO A N 1
ATOM 1631 C CA . PRO A 1 206 ? 18.826 15.862 -24.775 1.00 85.81 206 PRO A CA 1
ATOM 1632 C C . PRO A 1 206 ? 18.797 16.376 -23.333 1.00 85.81 206 PRO A C 1
ATOM 1634 O O . PRO A 1 206 ? 19.643 15.998 -22.525 1.00 85.81 206 PRO A O 1
ATOM 1637 N N . LEU A 1 207 ? 17.776 17.166 -22.990 1.00 88.00 207 LEU A N 1
ATOM 1638 C CA . LEU A 1 207 ? 17.608 17.765 -21.669 1.00 88.00 207 LEU A CA 1
ATOM 1639 C C . LEU A 1 207 ? 17.411 16.701 -20.575 1.00 88.00 207 LEU A C 1
ATOM 1641 O O . LEU A 1 207 ? 18.045 16.754 -19.519 1.00 88.00 207 LEU A O 1
ATOM 1645 N N . ILE A 1 208 ? 16.573 15.692 -20.834 1.00 88.31 208 ILE A N 1
ATOM 1646 C CA . ILE A 1 208 ? 16.384 14.571 -19.900 1.00 88.31 208 ILE A CA 1
ATOM 1647 C C . ILE A 1 208 ? 17.648 13.718 -19.818 1.00 88.31 208 ILE A C 1
ATOM 1649 O O . ILE A 1 208 ? 18.021 13.294 -18.726 1.00 88.31 208 ILE A O 1
ATOM 1653 N N . SER A 1 209 ? 18.338 13.494 -20.940 1.00 89.06 209 SER A N 1
ATOM 1654 C CA . SER A 1 209 ? 19.586 12.719 -20.969 1.00 89.06 209 SER A CA 1
ATOM 1655 C C . SER A 1 209 ? 20.690 13.379 -20.136 1.00 89.06 209 SER A C 1
ATOM 1657 O O . SER A 1 209 ? 21.419 12.700 -19.409 1.00 89.06 209 SER A O 1
ATOM 1659 N N . GLU A 1 210 ? 20.795 14.708 -20.187 1.00 92.19 210 GLU A N 1
ATOM 1660 C CA . GLU A 1 210 ? 21.723 15.468 -19.351 1.00 92.19 210 GLU A CA 1
ATOM 1661 C C . GLU A 1 210 ? 21.345 15.377 -17.865 1.00 92.19 210 GLU A C 1
ATOM 1663 O O . GLU A 1 210 ? 22.197 15.073 -17.018 1.00 92.19 210 GLU A O 1
ATOM 1668 N N . PHE A 1 211 ? 20.059 15.568 -17.544 1.00 93.06 211 PHE A N 1
ATOM 1669 C CA . PHE A 1 211 ? 19.548 15.427 -16.180 1.00 93.06 211 PHE A CA 1
ATOM 1670 C C . PHE A 1 211 ? 19.801 14.025 -15.613 1.00 93.06 211 PHE A C 1
ATOM 1672 O O . PHE A 1 211 ? 20.235 13.892 -14.464 1.00 93.06 211 PHE A O 1
ATOM 1679 N N . GLU A 1 212 ? 19.585 12.986 -16.421 1.00 91.00 212 GLU A N 1
ATOM 1680 C CA . GLU A 1 212 ? 19.856 11.593 -16.083 1.00 91.00 212 GLU A CA 1
ATOM 1681 C C . GLU A 1 212 ? 21.328 11.381 -15.754 1.00 91.00 212 GLU A C 1
ATOM 1683 O O . GLU A 1 212 ? 21.648 10.915 -14.660 1.00 91.00 212 GLU A O 1
ATOM 1688 N N . LYS A 1 213 ? 22.233 11.779 -16.655 1.00 92.00 213 LYS A N 1
ATOM 1689 C CA . LYS A 1 213 ? 23.678 11.615 -16.462 1.00 92.00 213 LYS A CA 1
ATOM 1690 C C . LYS A 1 213 ? 24.150 12.297 -15.177 1.00 92.00 213 LYS A C 1
ATOM 1692 O O . LYS A 1 213 ? 24.866 11.685 -14.381 1.00 92.00 213 LYS A O 1
ATOM 1697 N N . LYS A 1 214 ? 23.719 13.542 -14.943 1.00 92.69 214 LYS A N 1
ATOM 1698 C CA . LYS A 1 214 ? 24.078 14.311 -13.741 1.00 92.69 214 LYS A CA 1
ATOM 1699 C C . LYS A 1 214 ? 23.538 13.657 -12.472 1.00 92.69 214 LYS A C 1
ATOM 1701 O O . LYS A 1 214 ? 24.256 13.545 -11.480 1.00 92.69 214 LYS A O 1
ATOM 1706 N N . THR A 1 215 ? 22.280 13.229 -12.495 1.00 88.06 215 THR A N 1
ATOM 1707 C CA . THR A 1 215 ? 21.601 12.681 -11.317 1.00 88.06 215 THR A CA 1
ATOM 1708 C C . THR A 1 215 ? 22.093 11.279 -10.979 1.00 88.06 215 THR A C 1
ATOM 1710 O O . THR A 1 215 ? 22.371 11.014 -9.814 1.00 88.06 215 THR A O 1
ATOM 1713 N N . ILE A 1 216 ? 22.308 10.406 -11.965 1.00 86.06 216 ILE A N 1
ATOM 1714 C CA . ILE A 1 216 ? 22.905 9.086 -11.725 1.00 86.06 216 ILE A CA 1
ATOM 1715 C C . ILE A 1 216 ? 24.307 9.239 -11.129 1.00 86.06 216 ILE A C 1
ATOM 1717 O O . ILE A 1 216 ? 24.609 8.576 -10.142 1.00 86.06 216 ILE A O 1
ATOM 1721 N N . ASN A 1 217 ? 25.150 10.128 -11.666 1.00 87.19 217 ASN A N 1
ATOM 1722 C CA . ASN A 1 217 ? 26.504 10.316 -11.139 1.00 87.19 217 ASN A CA 1
ATOM 1723 C C . ASN A 1 217 ? 26.505 10.828 -9.689 1.00 87.19 217 ASN A C 1
ATOM 1725 O O . ASN A 1 217 ? 27.250 10.317 -8.857 1.00 87.19 217 ASN A O 1
ATOM 1729 N N . GLU A 1 218 ? 25.633 11.790 -9.370 1.00 84.00 218 GLU A N 1
ATOM 1730 C CA . GLU A 1 218 ? 25.464 12.289 -8.002 1.00 84.00 218 GLU A CA 1
ATOM 1731 C C . GLU A 1 218 ? 25.026 11.167 -7.051 1.00 84.00 218 GLU A C 1
ATOM 1733 O O . GLU A 1 218 ? 25.637 10.962 -6.001 1.00 84.00 218 GLU A O 1
ATOM 1738 N N . PHE A 1 219 ? 23.992 10.408 -7.424 1.00 77.56 219 PHE A N 1
ATOM 1739 C CA . PHE A 1 219 ? 23.395 9.420 -6.528 1.00 77.56 219 PHE A CA 1
ATOM 1740 C C . PHE A 1 219 ? 24.172 8.098 -6.446 1.00 77.56 219 PHE A C 1
ATOM 1742 O O . PHE A 1 219 ? 24.035 7.371 -5.460 1.00 77.56 219 PHE A O 1
ATOM 1749 N N . LYS A 1 220 ? 25.049 7.812 -7.416 1.00 74.50 220 LYS A N 1
ATOM 1750 C CA . LYS A 1 220 ? 25.953 6.649 -7.403 1.00 74.50 220 LYS A CA 1
ATOM 1751 C C . LYS A 1 220 ? 26.873 6.642 -6.178 1.00 74.50 220 LYS A C 1
ATOM 1753 O O . LYS A 1 220 ? 27.214 5.572 -5.676 1.00 74.50 220 LYS A O 1
ATOM 1758 N N . THR A 1 221 ? 27.230 7.818 -5.659 1.00 71.88 221 THR A N 1
ATOM 1759 C CA . THR A 1 221 ? 28.080 7.965 -4.463 1.00 71.88 221 THR A CA 1
ATOM 1760 C C . THR A 1 221 ? 27.471 7.340 -3.202 1.00 71.88 221 THR A C 1
ATOM 1762 O O . THR A 1 221 ? 28.209 6.881 -2.334 1.00 71.88 221 THR A O 1
ATOM 1765 N N . TYR A 1 222 ? 26.139 7.230 -3.125 1.00 64.56 222 TYR A N 1
ATOM 1766 C CA . TYR A 1 222 ? 25.435 6.671 -1.967 1.00 64.56 222 TYR A CA 1
ATOM 1767 C C . TYR A 1 222 ? 25.351 5.133 -1.958 1.00 64.56 222 TYR A C 1
ATOM 1769 O O . TYR A 1 222 ? 24.814 4.579 -1.000 1.00 64.56 222 TYR A O 1
ATOM 1777 N N . LYS A 1 223 ? 25.857 4.444 -2.999 1.00 68.00 223 LYS A N 1
ATOM 1778 C CA . LYS A 1 223 ? 25.922 2.968 -3.117 1.00 68.00 223 LYS A CA 1
ATOM 1779 C C . LYS A 1 223 ? 24.622 2.255 -2.695 1.00 68.00 223 LYS A C 1
ATOM 1781 O O . LYS A 1 223 ? 24.627 1.393 -1.820 1.00 68.00 223 LYS A O 1
ATOM 1786 N N . ASN A 1 224 ? 23.492 2.643 -3.293 1.00 68.62 224 ASN A N 1
ATOM 1787 C CA . ASN A 1 224 ? 22.183 2.061 -2.992 1.00 68.62 224 ASN A CA 1
ATOM 1788 C C . ASN A 1 224 ? 21.452 1.629 -4.269 1.00 68.62 224 ASN A C 1
ATOM 1790 O O . ASN A 1 224 ? 20.935 2.473 -5.003 1.00 68.62 224 ASN A O 1
ATOM 1794 N N . ASP A 1 225 ? 21.369 0.317 -4.490 1.00 72.62 225 ASP A N 1
ATOM 1795 C CA . ASP A 1 225 ? 20.813 -0.261 -5.720 1.00 72.62 225 ASP A CA 1
ATOM 1796 C C . ASP A 1 225 ? 19.333 0.079 -5.911 1.00 72.62 225 ASP A C 1
ATOM 1798 O O . ASP A 1 225 ? 18.930 0.483 -6.996 1.00 72.62 225 ASP A O 1
ATOM 1802 N N . PHE A 1 226 ? 18.526 0.028 -4.846 1.00 72.06 226 PHE A N 1
ATOM 1803 C CA . PHE A 1 226 ? 17.105 0.379 -4.927 1.00 72.06 226 PHE A CA 1
ATOM 1804 C C . PHE A 1 226 ? 16.892 1.845 -5.324 1.00 72.06 226 PHE A C 1
ATOM 1806 O O . PHE A 1 226 ? 16.044 2.140 -6.161 1.00 72.06 226 PHE A O 1
ATOM 1813 N N . VAL A 1 227 ? 17.643 2.774 -4.718 1.00 70.31 227 VAL A N 1
ATOM 1814 C CA . VAL A 1 227 ? 17.545 4.210 -5.038 1.00 70.31 227 VAL A CA 1
ATOM 1815 C C . VAL A 1 227 ? 18.031 4.462 -6.460 1.00 70.31 227 VAL A C 1
ATOM 1817 O O . VAL A 1 227 ? 17.391 5.210 -7.192 1.00 70.31 227 VAL A O 1
ATOM 1820 N N . SER A 1 228 ? 19.115 3.801 -6.871 1.00 82.12 228 SER A N 1
ATOM 1821 C CA . SER A 1 228 ? 19.598 3.867 -8.248 1.00 82.12 228 SER A CA 1
ATOM 1822 C C . SER A 1 228 ? 18.522 3.404 -9.231 1.00 82.12 228 SER A C 1
ATOM 1824 O O . SER A 1 228 ? 18.207 4.125 -10.172 1.00 82.12 228 SER A O 1
ATOM 1826 N N . GLU A 1 229 ? 17.907 2.244 -8.992 1.00 82.38 229 GLU A N 1
ATOM 1827 C CA . GLU A 1 229 ? 16.819 1.719 -9.819 1.00 82.38 229 GLU A CA 1
ATOM 1828 C C . GLU A 1 229 ? 15.595 2.649 -9.819 1.00 82.38 229 GLU A C 1
ATOM 1830 O O . GLU A 1 229 ? 15.046 2.932 -10.881 1.00 82.38 229 GLU A O 1
ATOM 1835 N N . TYR A 1 230 ? 15.184 3.171 -8.657 1.00 79.94 230 TYR A N 1
ATOM 1836 C CA . TYR A 1 230 ? 14.076 4.128 -8.541 1.00 79.94 230 TYR A CA 1
ATOM 1837 C C . TYR A 1 230 ? 14.313 5.364 -9.421 1.00 79.94 230 TYR A C 1
ATOM 1839 O O . TYR A 1 230 ? 13.439 5.751 -10.196 1.00 79.94 230 TYR A O 1
ATOM 1847 N N . ILE A 1 231 ? 15.509 5.955 -9.347 1.00 84.38 231 ILE A N 1
ATOM 1848 C CA . ILE A 1 231 ? 15.901 7.116 -10.158 1.00 84.38 231 ILE A CA 1
ATOM 1849 C C . ILE A 1 231 ? 15.867 6.757 -11.642 1.00 84.38 231 ILE A C 1
ATOM 1851 O O . ILE A 1 231 ? 15.234 7.458 -12.431 1.00 84.38 231 ILE A O 1
ATOM 1855 N N . THR A 1 232 ? 16.508 5.645 -12.016 1.00 90.00 232 THR A N 1
ATOM 1856 C CA . THR A 1 232 ? 16.563 5.173 -13.402 1.00 90.00 232 THR A CA 1
ATOM 1857 C C . THR A 1 232 ? 15.166 5.015 -13.997 1.00 90.00 232 THR A C 1
ATOM 1859 O O . THR A 1 232 ? 14.909 5.536 -15.079 1.00 90.00 232 THR A O 1
ATOM 1862 N N . TYR A 1 233 ? 14.243 4.346 -13.302 1.00 87.12 233 TYR A N 1
ATOM 1863 C CA . TYR A 1 233 ? 12.910 4.071 -13.846 1.00 87.12 233 TYR A CA 1
ATOM 1864 C C . TYR A 1 233 ? 11.928 5.245 -13.722 1.00 87.12 233 TYR A C 1
ATOM 1866 O O . TYR A 1 233 ? 11.015 5.356 -14.547 1.00 87.12 233 TYR A O 1
ATOM 1874 N N . THR A 1 234 ? 12.154 6.172 -12.784 1.00 79.19 234 THR A N 1
ATOM 1875 C CA . THR A 1 234 ? 11.440 7.461 -12.774 1.00 79.19 234 THR A CA 1
ATOM 1876 C C . THR A 1 234 ? 11.769 8.246 -14.041 1.00 79.19 234 THR A C 1
ATOM 1878 O O . THR A 1 234 ? 10.869 8.659 -14.767 1.00 79.19 234 THR A O 1
ATOM 1881 N N . ILE A 1 235 ? 13.060 8.371 -14.364 1.00 87.69 235 ILE A N 1
ATOM 1882 C CA . ILE A 1 235 ? 13.530 9.087 -15.556 1.00 87.69 235 ILE A CA 1
ATOM 1883 C C . ILE A 1 235 ? 13.107 8.366 -16.845 1.00 87.69 235 ILE A C 1
ATOM 1885 O O . ILE A 1 235 ? 12.660 9.004 -17.798 1.00 87.69 235 ILE A O 1
ATOM 1889 N N . ALA A 1 236 ? 13.179 7.031 -16.874 1.00 87.50 236 ALA A N 1
ATOM 1890 C CA . ALA A 1 236 ? 12.695 6.237 -18.004 1.00 87.50 236 ALA A CA 1
ATOM 1891 C C . ALA A 1 236 ? 11.196 6.472 -18.274 1.00 87.50 236 ALA A C 1
ATOM 1893 O O . ALA A 1 236 ? 10.776 6.598 -19.426 1.00 87.50 236 ALA A O 1
ATOM 1894 N N . SER A 1 237 ? 10.385 6.599 -17.216 1.00 80.81 237 SER A N 1
ATOM 1895 C CA . SER A 1 237 ? 8.965 6.954 -17.337 1.00 80.81 237 SER A CA 1
ATOM 1896 C C . SER A 1 237 ? 8.758 8.334 -17.949 1.00 80.81 237 SER A C 1
ATOM 1898 O O . SER A 1 237 ? 7.823 8.505 -18.733 1.00 80.81 237 SER A O 1
ATOM 1900 N N . THR A 1 238 ? 9.623 9.298 -17.629 1.00 82.06 238 THR A N 1
ATOM 1901 C CA . THR A 1 238 ? 9.611 10.630 -18.241 1.00 82.06 238 THR A CA 1
ATOM 1902 C C . THR A 1 238 ? 9.859 10.533 -19.742 1.00 82.06 238 THR A C 1
ATOM 1904 O O . THR A 1 238 ? 9.031 11.018 -20.512 1.00 82.06 238 THR A O 1
ATOM 1907 N N . PHE A 1 239 ? 10.912 9.822 -20.166 1.00 82.19 239 PHE A N 1
ATOM 1908 C CA . PHE A 1 239 ? 11.187 9.574 -21.587 1.00 82.19 239 PHE A CA 1
ATOM 1909 C C . PHE A 1 239 ? 9.982 8.954 -22.306 1.00 82.19 239 PHE A C 1
ATOM 1911 O O . PHE A 1 239 ? 9.564 9.448 -23.350 1.00 82.19 239 PHE A O 1
ATOM 1918 N N . ASN A 1 240 ? 9.367 7.923 -21.718 1.00 78.38 240 ASN A N 1
ATOM 1919 C CA . ASN A 1 240 ? 8.201 7.263 -22.310 1.00 78.38 240 ASN A CA 1
ATOM 1920 C C . ASN A 1 240 ? 6.961 8.171 -22.393 1.00 78.38 240 ASN A C 1
ATOM 1922 O O . ASN A 1 240 ? 6.126 7.985 -23.269 1.00 78.38 240 ASN A O 1
ATOM 1926 N N . SER A 1 241 ? 6.798 9.130 -21.478 1.00 71.50 241 SER A N 1
ATOM 1927 C CA . SER A 1 241 ? 5.612 10.001 -21.440 1.00 71.50 241 SER A CA 1
ATOM 1928 C C . SER A 1 241 ? 5.583 11.079 -22.528 1.00 71.50 241 SER A C 1
ATOM 1930 O O . SER A 1 241 ? 4.511 11.589 -22.866 1.00 71.50 241 SER A O 1
ATOM 1932 N N . ILE A 1 242 ? 6.744 11.432 -23.076 1.00 70.00 242 ILE A N 1
ATOM 1933 C CA . ILE A 1 242 ? 6.859 12.549 -24.016 1.00 70.00 242 ILE A CA 1
ATOM 1934 C C . ILE A 1 242 ? 6.452 12.125 -25.424 1.00 70.00 242 ILE A C 1
ATOM 1936 O O . ILE A 1 242 ? 5.861 12.946 -26.113 1.00 70.00 242 ILE A O 1
ATOM 1940 N N . ASP A 1 243 ? 6.671 10.853 -25.783 1.00 60.09 243 ASP A N 1
ATOM 1941 C CA . ASP A 1 243 ? 6.324 10.250 -27.078 1.00 60.09 243 ASP A CA 1
ATOM 1942 C C . ASP A 1 243 ? 6.573 11.198 -28.266 1.00 60.09 243 ASP A C 1
ATOM 1944 O O . ASP A 1 243 ? 5.653 11.705 -28.905 1.00 60.09 243 ASP A O 1
ATOM 1948 N N . ILE A 1 244 ? 7.852 11.449 -28.557 1.00 57.31 244 ILE A N 1
ATOM 1949 C CA . ILE A 1 244 ? 8.293 12.321 -29.661 1.00 57.31 244 ILE A CA 1
ATOM 1950 C C . ILE A 1 244 ? 8.127 11.678 -31.049 1.00 57.31 244 ILE A C 1
ATOM 1952 O O . ILE A 1 244 ? 8.579 12.236 -32.049 1.00 57.31 244 ILE A O 1
ATOM 1956 N N . SER A 1 245 ? 7.490 10.503 -31.139 1.00 50.88 245 SER A N 1
ATOM 1957 C CA . SER A 1 245 ? 7.343 9.746 -32.390 1.00 50.88 245 SER A CA 1
ATOM 1958 C C . SER A 1 245 ? 6.543 10.488 -33.470 1.00 50.88 245 SER A C 1
ATOM 1960 O O . SER A 1 245 ? 6.674 10.174 -34.653 1.00 50.88 245 SER A O 1
ATOM 1962 N N . TYR A 1 246 ? 5.766 11.508 -33.088 1.00 44.97 246 TYR A N 1
ATOM 1963 C CA . TYR A 1 246 ? 4.964 12.325 -34.003 1.00 44.97 246 TYR A CA 1
ATOM 1964 C C . TYR A 1 246 ? 5.660 13.596 -34.515 1.00 44.97 246 TYR A C 1
ATOM 1966 O O . TYR A 1 246 ? 5.107 14.278 -35.380 1.00 44.97 246 TYR A O 1
ATOM 1974 N N . THR A 1 247 ? 6.871 13.925 -34.050 1.00 46.16 247 THR A N 1
ATOM 1975 C CA . THR A 1 247 ? 7.607 15.107 -34.530 1.00 46.16 247 THR A CA 1
ATOM 1976 C C . THR A 1 247 ? 8.689 14.717 -35.539 1.00 46.16 247 THR A C 1
ATOM 1978 O O . THR A 1 247 ? 9.529 13.876 -35.255 1.00 46.16 247 THR A O 1
ATOM 1981 N N . LYS A 1 248 ? 8.587 15.309 -36.740 1.00 44.03 248 LYS A N 1
ATOM 1982 C CA . LYS A 1 248 ? 9.388 15.157 -37.976 1.00 44.03 248 LYS A CA 1
ATOM 1983 C C . LYS A 1 248 ? 10.756 14.440 -37.893 1.00 44.03 248 LYS A C 1
ATOM 1985 O O . LYS A 1 248 ? 11.590 14.728 -37.050 1.00 44.03 248 LYS A O 1
ATOM 1990 N N . ARG A 1 249 ? 10.974 13.621 -38.934 1.00 44.50 249 ARG A N 1
ATOM 1991 C CA . ARG A 1 249 ? 12.067 12.684 -39.288 1.00 44.50 249 ARG A CA 1
ATOM 1992 C C . ARG A 1 249 ? 13.537 13.094 -39.122 1.00 44.50 249 ARG A C 1
ATOM 1994 O O . ARG A 1 249 ? 14.381 12.239 -39.370 1.00 44.50 249 ARG A O 1
ATOM 2001 N N . ASP A 1 250 ? 13.867 14.300 -38.692 1.00 45.94 250 ASP A N 1
ATOM 2002 C CA . ASP A 1 250 ? 15.257 14.750 -38.682 1.00 45.94 250 ASP A CA 1
ATOM 2003 C C . ASP A 1 250 ? 15.720 15.021 -37.247 1.00 45.94 250 ASP A C 1
ATOM 2005 O O . ASP A 1 250 ? 15.249 15.947 -36.594 1.00 45.94 250 ASP A O 1
ATOM 2009 N N . SER A 1 251 ? 16.681 14.204 -36.797 1.00 44.72 251 SER A N 1
ATOM 2010 C CA . SER A 1 251 ? 17.397 14.184 -35.505 1.00 44.72 251 SER A CA 1
ATOM 2011 C C . SER A 1 251 ? 16.821 13.289 -34.383 1.00 44.72 251 SER A C 1
ATOM 2013 O O . SER A 1 251 ? 15.807 13.568 -33.759 1.00 44.72 251 SER A O 1
ATOM 2015 N N . VAL A 1 252 ? 17.546 12.186 -34.134 1.00 46.19 252 VAL A N 1
ATOM 2016 C CA . VAL A 1 252 ? 17.514 11.273 -32.969 1.00 46.19 252 VAL A CA 1
ATOM 2017 C C . VAL A 1 252 ? 16.114 10.907 -32.453 1.00 46.19 252 VAL A C 1
ATOM 2019 O O . VAL A 1 252 ? 15.609 11.453 -31.474 1.00 46.19 252 VAL A O 1
ATOM 2022 N N . THR A 1 253 ? 15.512 9.887 -33.061 1.00 46.19 253 THR A N 1
ATOM 2023 C CA . THR A 1 253 ? 14.283 9.266 -32.559 1.00 46.19 253 THR A CA 1
ATOM 2024 C C . THR A 1 253 ? 14.555 8.507 -31.257 1.00 46.19 253 THR A C 1
ATOM 2026 O O . THR A 1 253 ? 15.048 7.381 -31.271 1.00 46.19 253 THR A O 1
ATOM 2029 N N . PHE A 1 254 ? 14.203 9.106 -30.120 1.00 58.81 254 PHE A N 1
ATOM 2030 C CA . PHE A 1 254 ? 13.969 8.398 -28.855 1.00 58.81 254 PHE A CA 1
ATOM 2031 C C . PHE A 1 254 ? 12.588 7.721 -28.922 1.00 58.81 254 PHE A C 1
ATOM 2033 O O . PHE A 1 254 ? 11.613 8.156 -28.311 1.00 58.81 254 PHE A O 1
ATOM 2040 N N . ASP A 1 255 ? 12.480 6.697 -29.766 1.00 70.06 255 ASP A N 1
ATOM 2041 C CA . ASP A 1 255 ? 11.257 5.923 -29.958 1.00 70.06 255 ASP A CA 1
ATOM 2042 C C . ASP A 1 255 ? 11.077 4.853 -28.864 1.00 70.06 255 ASP A C 1
ATOM 2044 O O . ASP A 1 255 ? 11.974 4.560 -28.066 1.00 70.06 255 ASP A O 1
ATOM 2048 N N . LYS A 1 256 ? 9.895 4.233 -28.821 1.00 78.25 256 LYS A N 1
ATOM 2049 C CA . LYS A 1 256 ? 9.560 3.183 -27.845 1.00 78.25 256 LYS A CA 1
ATOM 2050 C C . LYS A 1 256 ? 10.576 2.028 -27.842 1.00 78.25 256 LYS A C 1
ATOM 2052 O O . LYS A 1 256 ? 10.843 1.454 -26.785 1.00 78.25 256 LYS A O 1
ATOM 2057 N N . ALA A 1 257 ? 11.158 1.705 -29.000 1.00 82.62 257 ALA A N 1
ATOM 2058 C CA . ALA A 1 257 ? 12.153 0.648 -29.142 1.00 82.62 257 ALA A CA 1
ATOM 2059 C C . ALA A 1 257 ? 13.486 1.019 -28.473 1.00 82.62 257 ALA A C 1
ATOM 2061 O O . ALA A 1 257 ? 14.021 0.222 -27.704 1.00 82.62 257 ALA A O 1
ATOM 2062 N N . SER A 1 258 ? 13.987 2.239 -28.676 1.00 83.38 258 SER A N 1
ATOM 2063 C CA . SER A 1 258 ? 15.213 2.722 -28.028 1.00 83.38 258 SER A CA 1
ATOM 2064 C C . SER A 1 258 ? 15.083 2.774 -26.500 1.00 83.38 258 SER A C 1
ATOM 2066 O O . SER A 1 258 ? 15.998 2.373 -25.777 1.00 83.38 258 SER A O 1
ATOM 2068 N N . ILE A 1 259 ? 13.912 3.180 -25.995 1.00 86.69 259 ILE A N 1
ATOM 2069 C CA . ILE A 1 259 ? 13.593 3.194 -24.564 1.00 86.69 259 ILE A CA 1
ATOM 2070 C C . ILE A 1 259 ? 13.592 1.764 -24.003 1.00 86.69 259 ILE A C 1
ATOM 2072 O O . ILE A 1 259 ? 14.191 1.512 -22.954 1.00 86.69 259 ILE A O 1
ATOM 2076 N N . TYR A 1 260 ? 12.975 0.808 -24.704 1.00 89.12 260 TYR A N 1
ATOM 2077 C CA . TYR A 1 260 ? 13.016 -0.605 -24.319 1.00 89.12 260 TYR A CA 1
ATOM 2078 C C . TYR A 1 260 ? 14.454 -1.145 -24.285 1.00 89.12 260 TYR A C 1
ATOM 2080 O O . TYR A 1 260 ? 14.865 -1.712 -23.270 1.00 89.12 260 TYR A O 1
ATOM 2088 N N . LEU A 1 261 ? 15.234 -0.923 -25.348 1.00 89.38 261 LEU A N 1
ATOM 2089 C CA . LEU A 1 261 ? 16.620 -1.391 -25.445 1.00 89.38 261 LEU A CA 1
ATOM 2090 C C . LEU A 1 261 ? 17.492 -0.828 -24.319 1.00 89.38 261 LEU A C 1
ATOM 2092 O O . LEU A 1 261 ? 18.291 -1.548 -23.726 1.00 89.38 261 LEU A O 1
ATOM 2096 N N . LYS A 1 262 ? 17.300 0.446 -23.968 1.00 89.56 262 LYS A N 1
ATOM 2097 C CA . LYS A 1 262 ? 18.067 1.104 -22.908 1.00 89.56 262 LYS A CA 1
ATOM 2098 C C . LYS A 1 262 ? 17.675 0.631 -21.509 1.00 89.56 262 LYS A C 1
ATOM 2100 O O . LYS A 1 262 ? 18.550 0.448 -20.655 1.00 89.56 262 LYS A O 1
ATOM 2105 N N . TYR A 1 263 ? 16.380 0.474 -21.229 1.00 91.56 263 TYR A N 1
ATOM 2106 C CA . TYR A 1 263 ? 15.894 0.318 -19.855 1.00 91.56 263 TYR A CA 1
ATOM 2107 C C . TYR A 1 263 ? 15.430 -1.089 -19.484 1.00 91.56 263 TYR A C 1
ATOM 2109 O O . TYR A 1 263 ? 15.445 -1.385 -18.294 1.00 91.56 263 TYR A O 1
ATOM 2117 N N . LEU A 1 264 ? 15.062 -1.949 -20.436 1.00 91.69 264 LEU A N 1
ATOM 2118 C CA . LEU A 1 264 ? 14.437 -3.250 -20.154 1.00 91.69 264 LEU A CA 1
ATOM 2119 C C . LEU A 1 264 ? 15.132 -4.439 -20.824 1.00 91.69 264 LEU A C 1
ATOM 2121 O O . LEU A 1 264 ? 15.148 -5.520 -20.241 1.00 91.69 264 LEU A O 1
ATOM 2125 N N . HIS A 1 265 ? 15.706 -4.259 -22.015 1.00 90.12 265 HIS A N 1
ATOM 2126 C CA . HIS A 1 265 ? 16.345 -5.351 -22.749 1.00 90.12 265 HIS A CA 1
ATOM 2127 C C . HIS A 1 265 ? 17.509 -5.965 -21.956 1.00 90.12 265 HIS A C 1
ATOM 2129 O O . HIS A 1 265 ? 18.365 -5.244 -21.441 1.00 90.12 265 HIS A O 1
ATOM 2135 N N . ASN A 1 266 ? 17.524 -7.297 -21.845 1.00 87.06 266 ASN A N 1
ATOM 2136 C CA . ASN A 1 266 ? 18.504 -8.082 -21.082 1.00 87.06 266 ASN A CA 1
ATOM 2137 C C . ASN A 1 266 ? 18.676 -7.658 -19.611 1.00 87.06 266 ASN A C 1
ATOM 2139 O O . ASN A 1 266 ? 19.741 -7.856 -19.025 1.00 87.06 266 ASN A O 1
ATOM 2143 N N . LYS A 1 267 ? 17.635 -7.086 -18.990 1.00 89.81 267 LYS A N 1
ATOM 2144 C CA . LYS A 1 267 ? 17.630 -6.752 -17.558 1.00 89.81 267 LYS A CA 1
ATOM 2145 C C . LYS A 1 267 ? 16.608 -7.598 -16.797 1.00 89.81 267 LYS A C 1
ATOM 2147 O O . LYS A 1 267 ? 15.520 -7.839 -17.318 1.00 89.81 267 LYS A O 1
ATOM 2152 N N . PRO A 1 268 ? 16.921 -8.020 -15.558 1.00 89.69 268 PRO A N 1
ATOM 2153 C CA . PRO A 1 268 ? 15.997 -8.806 -14.751 1.00 89.69 268 PRO A CA 1
ATOM 2154 C C . PRO A 1 268 ? 14.790 -7.973 -14.316 1.00 89.69 268 PRO A C 1
ATOM 2156 O O . PRO A 1 268 ? 14.890 -6.753 -14.125 1.00 89.69 268 PRO A O 1
ATOM 2159 N N . VAL A 1 269 ? 13.661 -8.647 -14.103 1.00 91.62 269 VAL A N 1
ATOM 2160 C CA . VAL A 1 269 ? 12.424 -8.017 -13.641 1.00 91.62 269 VAL A CA 1
ATOM 2161 C C . VAL A 1 269 ? 12.578 -7.543 -12.192 1.00 91.62 269 VAL A C 1
ATOM 2163 O O . VAL A 1 269 ? 13.016 -8.283 -11.314 1.00 91.62 269 VAL A O 1
ATOM 2166 N N . LYS A 1 270 ? 12.219 -6.283 -11.912 1.00 88.19 270 LYS A N 1
ATOM 2167 C CA . LYS A 1 270 ? 12.349 -5.673 -10.576 1.00 88.19 270 LYS A CA 1
ATOM 2168 C C . LYS A 1 270 ? 10.993 -5.574 -9.871 1.00 88.19 270 LYS A C 1
ATOM 2170 O O . LYS A 1 270 ? 10.455 -4.480 -9.718 1.00 88.19 270 LYS A O 1
ATOM 2175 N N . TYR A 1 271 ? 10.442 -6.702 -9.414 1.00 83.31 271 TYR A N 1
ATOM 2176 C CA . TYR A 1 271 ? 9.117 -6.744 -8.758 1.00 83.31 271 TYR A CA 1
ATOM 2177 C C . TYR A 1 271 ? 8.993 -5.820 -7.544 1.00 83.31 271 TYR A C 1
ATOM 2179 O O . TYR A 1 271 ? 7.960 -5.184 -7.350 1.00 83.31 271 TYR A O 1
ATOM 2187 N N . ASN A 1 272 ? 10.068 -5.702 -6.762 1.00 76.12 272 ASN A N 1
ATOM 2188 C CA . ASN A 1 272 ? 10.084 -4.917 -5.529 1.00 76.12 272 ASN A CA 1
ATOM 2189 C C . ASN A 1 272 ? 10.322 -3.416 -5.760 1.00 76.12 272 ASN A C 1
ATOM 2191 O O . ASN A 1 272 ? 10.356 -2.656 -4.793 1.00 76.12 272 ASN A O 1
ATOM 2195 N N . ASN A 1 273 ? 10.499 -2.973 -7.012 1.00 77.50 273 ASN A N 1
ATOM 2196 C CA . ASN A 1 273 ? 10.687 -1.567 -7.351 1.00 77.50 273 ASN A CA 1
ATOM 2197 C C . ASN A 1 273 ? 9.402 -0.988 -7.983 1.00 77.50 273 ASN A C 1
ATOM 2199 O O . ASN A 1 273 ? 9.049 -1.351 -9.109 1.00 77.50 273 ASN A O 1
ATOM 2203 N N . PRO A 1 274 ? 8.689 -0.074 -7.298 1.00 71.38 274 PRO A N 1
ATOM 2204 C CA . PRO A 1 274 ? 7.418 0.449 -7.794 1.00 71.38 274 PRO A CA 1
ATOM 2205 C C . PRO A 1 274 ? 7.569 1.266 -9.083 1.00 71.38 274 PRO A C 1
ATOM 2207 O O . PRO A 1 274 ? 6.695 1.182 -9.944 1.00 71.38 274 PRO A O 1
ATOM 2210 N N . GLU A 1 275 ? 8.674 1.999 -9.259 1.00 78.25 275 GLU A N 1
ATOM 2211 C CA . GLU A 1 275 ? 8.902 2.801 -10.467 1.00 78.25 275 GLU A CA 1
ATOM 2212 C C . GLU A 1 275 ? 9.245 1.937 -11.673 1.00 78.25 275 GLU A C 1
ATOM 2214 O O . GLU A 1 275 ? 8.763 2.214 -12.769 1.00 78.25 275 GLU A O 1
ATOM 2219 N N . TYR A 1 276 ? 9.975 0.835 -11.475 1.00 88.75 276 TYR A N 1
ATOM 2220 C CA . TYR A 1 276 ? 10.142 -0.176 -12.519 1.00 88.75 276 TYR A CA 1
ATOM 2221 C C . TYR A 1 276 ? 8.790 -0.709 -12.995 1.00 88.75 276 TYR A C 1
ATOM 2223 O O . TYR A 1 276 ? 8.505 -0.703 -14.190 1.00 88.75 276 TYR A O 1
ATOM 2231 N N . ILE A 1 277 ? 7.934 -1.143 -12.064 1.00 85.00 277 ILE A N 1
ATOM 2232 C CA . ILE A 1 277 ? 6.625 -1.714 -12.400 1.00 85.00 277 ILE A CA 1
ATOM 2233 C C . ILE A 1 277 ? 5.706 -0.665 -13.041 1.00 85.00 277 ILE A C 1
ATOM 2235 O O . ILE A 1 277 ? 4.952 -0.985 -13.962 1.00 85.00 277 ILE A O 1
ATOM 2239 N N . ASN A 1 278 ? 5.762 0.589 -12.590 1.00 76.00 278 ASN A N 1
ATOM 2240 C CA . ASN A 1 278 ? 5.026 1.704 -13.184 1.00 76.00 278 ASN A CA 1
ATOM 2241 C C . ASN A 1 278 ? 5.486 1.977 -14.622 1.00 76.00 278 ASN A C 1
ATOM 2243 O O . ASN A 1 278 ? 4.663 2.037 -15.536 1.00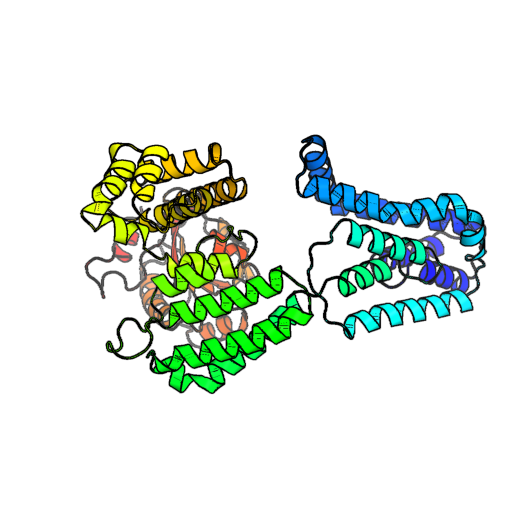 76.00 278 ASN A O 1
ATOM 2247 N N . PHE A 1 279 ? 6.798 2.082 -14.828 1.00 86.56 279 PHE A N 1
ATOM 2248 C CA . PHE A 1 279 ? 7.412 2.260 -16.138 1.00 86.56 279 PHE A CA 1
ATOM 2249 C C . PHE A 1 279 ? 7.051 1.115 -17.089 1.00 86.56 279 PHE A C 1
ATOM 2251 O O . PHE A 1 279 ? 6.551 1.361 -18.185 1.00 86.56 279 PHE A O 1
ATOM 2258 N N . TYR A 1 280 ? 7.208 -0.129 -16.632 1.00 91.75 280 TYR A N 1
ATOM 2259 C CA . TYR A 1 280 ? 6.837 -1.341 -17.356 1.00 91.75 280 TYR A CA 1
ATOM 2260 C C . TYR A 1 280 ? 5.369 -1.316 -17.812 1.00 91.75 280 TYR A C 1
ATOM 2262 O O . TYR A 1 280 ? 5.062 -1.537 -18.983 1.00 91.75 280 TYR A O 1
ATOM 2270 N N . LYS A 1 281 ? 4.439 -0.985 -16.909 1.00 85.44 281 LYS A N 1
ATOM 2271 C CA . LYS A 1 281 ? 3.010 -0.878 -17.249 1.00 85.44 281 LYS A CA 1
ATOM 2272 C C . LYS A 1 281 ? 2.740 0.232 -18.261 1.00 85.44 281 LYS A C 1
ATOM 2274 O O . LYS A 1 281 ? 1.883 0.066 -19.121 1.00 85.44 281 LYS A O 1
ATOM 2279 N N . LYS A 1 282 ? 3.440 1.366 -18.160 1.00 83.19 282 LYS A N 1
ATOM 2280 C CA . LYS A 1 282 ? 3.275 2.502 -19.077 1.00 83.19 282 LYS A CA 1
ATOM 2281 C C . LYS A 1 282 ? 3.782 2.180 -20.478 1.00 83.19 282 LYS A C 1
ATOM 2283 O O . LYS A 1 282 ? 3.069 2.461 -21.437 1.00 83.19 282 LYS A O 1
ATOM 2288 N N . ILE A 1 283 ? 4.970 1.585 -20.600 1.00 87.75 283 ILE A N 1
ATOM 2289 C CA . ILE A 1 283 ? 5.554 1.264 -21.907 1.00 87.75 283 ILE A CA 1
ATOM 2290 C C . ILE A 1 283 ? 4.758 0.160 -22.618 1.00 87.75 283 ILE A C 1
ATOM 2292 O O . ILE A 1 283 ? 4.536 0.258 -23.819 1.00 87.75 283 ILE A O 1
ATOM 2296 N N . PHE A 1 284 ? 4.225 -0.838 -21.906 1.00 90.31 284 PHE A N 1
ATOM 2297 C CA . PHE A 1 284 ? 3.424 -1.919 -22.511 1.00 90.31 284 PHE A CA 1
ATOM 2298 C C . PHE A 1 284 ? 1.909 -1.726 -22.424 1.00 90.31 284 PHE A C 1
ATOM 2300 O O . PHE A 1 284 ? 1.156 -2.670 -22.672 1.00 90.31 284 PHE A O 1
ATOM 2307 N N . LYS A 1 285 ? 1.442 -0.519 -22.096 1.00 87.50 285 LYS A N 1
ATOM 2308 C CA . LYS A 1 285 ? 0.012 -0.224 -21.988 1.00 87.50 285 LYS A CA 1
ATOM 2309 C C . LYS A 1 285 ? -0.712 -0.579 -23.290 1.00 87.50 285 LYS A C 1
ATOM 2311 O O . LYS A 1 285 ? -0.367 -0.058 -24.349 1.00 87.50 285 LYS A O 1
ATOM 2316 N N . SER A 1 286 ? -1.729 -1.433 -23.194 1.00 87.62 286 SER A N 1
ATOM 2317 C CA . SER A 1 286 ? -2.528 -1.938 -24.316 1.00 87.62 286 SER A CA 1
ATOM 2318 C C . SER A 1 286 ? -1.733 -2.708 -25.379 1.00 87.62 286 SER A C 1
ATOM 2320 O O . SER A 1 286 ? -2.276 -3.004 -26.442 1.00 87.62 286 SER A O 1
ATOM 2322 N N . GLU A 1 287 ? -0.467 -3.058 -25.130 1.00 91.12 287 GLU A N 1
ATOM 2323 C CA . GLU A 1 287 ? 0.393 -3.634 -26.165 1.00 91.12 287 GLU A CA 1
ATOM 2324 C C . GLU A 1 287 ? -0.107 -5.011 -26.603 1.00 91.12 287 GLU A C 1
ATOM 2326 O O . GLU A 1 287 ? -0.214 -5.250 -27.799 1.00 91.12 287 GLU A O 1
ATOM 2331 N N . LEU A 1 288 ? -0.516 -5.884 -25.670 1.00 94.31 288 LEU A N 1
ATOM 2332 C CA . LEU A 1 288 ? -1.070 -7.200 -26.019 1.00 94.31 288 LEU A CA 1
ATOM 2333 C C . LEU A 1 288 ? -2.272 -7.072 -26.973 1.00 94.31 288 LEU A C 1
ATOM 2335 O O . LEU A 1 288 ? -2.345 -7.785 -27.970 1.00 94.31 288 LEU A O 1
ATOM 2339 N N . LYS A 1 289 ? -3.169 -6.113 -26.712 1.00 92.19 289 LYS A N 1
ATOM 2340 C CA . LYS A 1 289 ? -4.304 -5.804 -27.592 1.00 92.19 289 LYS A CA 1
ATOM 2341 C C . LYS A 1 289 ? -3.843 -5.288 -28.956 1.00 92.19 289 LYS A C 1
ATOM 2343 O O . LYS A 1 289 ? -4.380 -5.684 -29.982 1.00 92.19 289 LYS A O 1
ATOM 2348 N N . ASN A 1 290 ? -2.841 -4.414 -28.992 1.00 89.56 290 ASN A N 1
ATOM 2349 C CA . ASN A 1 290 ? -2.299 -3.912 -30.255 1.00 89.56 290 ASN A CA 1
ATOM 2350 C C . ASN A 1 290 ? -1.667 -5.036 -31.087 1.00 89.56 290 ASN A C 1
ATOM 2352 O O . ASN A 1 290 ? -1.770 -5.018 -32.314 1.00 89.56 290 ASN A O 1
ATOM 2356 N N . LEU A 1 291 ? -1.039 -6.022 -30.439 1.00 91.75 291 LEU A N 1
ATOM 2357 C CA . LEU A 1 291 ? -0.512 -7.202 -31.118 1.00 91.75 291 LEU A CA 1
ATOM 2358 C C . LEU A 1 291 ? -1.640 -8.031 -31.738 1.00 91.75 291 LEU A C 1
ATOM 2360 O O . LEU A 1 291 ? -1.527 -8.391 -32.906 1.00 91.75 291 LEU A O 1
ATOM 2364 N N . THR A 1 292 ? -2.745 -8.262 -31.021 1.00 91.56 292 THR A N 1
ATOM 2365 C CA . THR A 1 292 ? -3.867 -9.090 -31.512 1.00 91.56 292 THR A CA 1
ATOM 2366 C C . THR A 1 292 ? -4.620 -8.467 -32.690 1.00 91.56 292 THR A C 1
ATOM 2368 O O . THR A 1 292 ? -5.315 -9.175 -33.410 1.00 91.56 292 THR A O 1
ATOM 2371 N N . LEU A 1 293 ? -4.497 -7.151 -32.902 1.00 88.12 293 LEU A N 1
ATOM 2372 C CA . LEU A 1 293 ? -5.082 -6.451 -34.054 1.00 88.12 293 LEU A CA 1
ATOM 2373 C C . LEU A 1 293 ? -4.281 -6.640 -35.354 1.00 88.12 293 LEU A C 1
ATOM 2375 O O . LEU A 1 293 ? -4.779 -6.320 -36.432 1.00 88.12 293 LEU A O 1
ATOM 2379 N N . LYS A 1 294 ? -3.042 -7.138 -35.277 1.00 87.31 294 LYS A N 1
ATOM 2380 C CA . LYS A 1 294 ? -2.202 -7.418 -36.450 1.00 87.31 294 LYS A CA 1
ATOM 2381 C C . LYS A 1 294 ? -2.460 -8.839 -36.949 1.00 87.31 294 LYS A C 1
ATOM 2383 O O . LYS A 1 294 ? -2.717 -9.735 -36.152 1.00 87.31 294 LYS A O 1
ATOM 2388 N N . ILE A 1 295 ? -2.272 -9.078 -38.252 1.00 78.25 295 ILE A N 1
ATOM 2389 C CA . ILE A 1 295 ? -2.353 -10.432 -38.843 1.00 78.25 295 ILE A CA 1
ATOM 2390 C C . ILE A 1 295 ? -1.427 -11.409 -38.096 1.00 78.25 295 ILE A C 1
ATOM 2392 O O . ILE A 1 295 ? -1.823 -12.528 -37.783 1.00 78.25 295 ILE A O 1
ATOM 2396 N N . SER A 1 296 ? -0.224 -10.958 -37.728 1.00 77.94 296 SER A N 1
ATOM 2397 C CA . SER A 1 296 ? 0.747 -11.749 -36.960 1.00 77.94 296 SER A CA 1
ATOM 2398 C C . SER A 1 296 ? 0.306 -12.093 -35.532 1.00 77.94 296 SER A C 1
ATOM 2400 O O . SER A 1 296 ? 0.858 -13.020 -34.946 1.00 77.94 296 SER A O 1
ATOM 2402 N N . GLY A 1 297 ? -0.683 -11.387 -34.979 1.00 81.25 297 GLY A N 1
ATOM 2403 C CA . GLY A 1 297 ? -1.235 -11.632 -33.648 1.00 81.25 297 GLY A CA 1
ATOM 2404 C C . GLY A 1 297 ? -2.482 -12.512 -33.627 1.00 81.25 297 GLY A C 1
ATOM 2405 O O . GLY A 1 297 ? -3.033 -12.722 -32.549 1.00 81.25 297 GLY A O 1
ATOM 2406 N N . MET A 1 298 ? -2.924 -13.058 -34.769 1.00 89.62 298 MET A N 1
ATOM 2407 C CA . MET A 1 298 ? -4.071 -13.978 -34.819 1.00 89.62 298 MET A CA 1
ATOM 2408 C C . MET A 1 298 ? -3.874 -15.185 -33.888 1.00 89.62 298 MET A C 1
ATOM 2410 O O . MET A 1 298 ? -4.814 -15.612 -33.218 1.00 89.62 298 MET A O 1
ATOM 2414 N N . ASP A 1 299 ? -2.643 -15.688 -33.783 1.00 92.88 299 ASP A N 1
ATOM 2415 C CA . ASP A 1 299 ? -2.313 -16.818 -32.910 1.00 92.88 299 ASP A CA 1
ATOM 2416 C C . ASP A 1 299 ? -2.465 -16.488 -31.421 1.00 92.88 299 ASP A C 1
ATOM 2418 O O . ASP A 1 299 ? -2.770 -17.379 -30.636 1.00 92.88 299 ASP A O 1
ATOM 2422 N N . ILE A 1 300 ? -2.314 -15.217 -31.026 1.00 95.50 300 ILE A N 1
ATOM 2423 C CA . ILE A 1 300 ? -2.559 -14.768 -29.648 1.00 95.50 300 ILE A CA 1
ATOM 2424 C C . ILE A 1 300 ? -4.052 -14.914 -29.334 1.00 95.50 300 ILE A C 1
ATOM 2426 O O . ILE A 1 300 ? -4.427 -15.481 -28.309 1.00 95.50 300 ILE A O 1
ATOM 2430 N N . THR A 1 301 ? -4.912 -14.450 -30.244 1.00 94.00 301 THR A N 1
ATOM 2431 C CA . THR A 1 301 ? -6.369 -14.565 -30.100 1.00 94.00 301 THR A CA 1
ATOM 2432 C C . THR A 1 301 ? -6.807 -16.027 -30.050 1.00 94.00 301 THR A C 1
ATOM 2434 O O . THR A 1 301 ? -7.590 -16.390 -29.173 1.00 94.00 301 THR A O 1
ATOM 2437 N N . LYS A 1 302 ? -6.261 -16.883 -30.925 1.00 95.31 302 LYS A N 1
ATOM 2438 C CA . LYS A 1 302 ? -6.535 -18.331 -30.921 1.00 95.31 302 LYS A CA 1
ATOM 2439 C C . LYS A 1 302 ? -6.061 -19.006 -29.636 1.00 95.31 302 LYS A C 1
ATOM 2441 O O . LYS A 1 302 ? -6.801 -19.794 -29.050 1.00 95.31 302 LYS A O 1
ATOM 2446 N N . ALA A 1 303 ? -4.864 -18.668 -29.157 1.00 96.88 303 ALA A N 1
ATOM 2447 C CA . ALA A 1 303 ? -4.330 -19.211 -27.913 1.00 96.88 303 ALA A CA 1
ATOM 2448 C C . ALA A 1 303 ? -5.237 -18.910 -26.706 1.00 96.88 303 ALA A C 1
ATOM 2450 O O . ALA A 1 303 ? -5.427 -19.773 -25.851 1.00 96.88 303 ALA A O 1
ATOM 2451 N N . ILE A 1 304 ? -5.831 -17.712 -26.661 1.00 96.94 304 ILE A N 1
ATOM 2452 C CA . ILE A 1 304 ? -6.713 -17.288 -25.564 1.00 96.94 304 ILE A CA 1
ATOM 2453 C C . ILE A 1 304 ? -8.132 -17.850 -25.725 1.00 96.94 304 ILE A C 1
ATOM 2455 O O . ILE A 1 304 ? -8.670 -18.445 -24.794 1.00 96.94 304 ILE A O 1
ATOM 2459 N N . ASN A 1 305 ? -8.768 -17.658 -26.881 1.00 95.88 305 ASN A N 1
ATOM 2460 C CA . ASN A 1 305 ? -10.192 -17.961 -27.054 1.00 95.88 305 ASN A CA 1
ATOM 2461 C C . ASN A 1 305 ? -10.478 -19.421 -27.408 1.00 95.88 305 ASN A C 1
ATOM 2463 O O . ASN A 1 305 ? -11.488 -19.954 -26.959 1.00 95.88 305 ASN A O 1
ATOM 2467 N N . GLU A 1 306 ? -9.616 -20.054 -28.201 1.00 95.38 306 GLU A N 1
ATOM 2468 C CA . GLU A 1 306 ? -9.856 -21.405 -28.719 1.00 95.38 306 GLU A CA 1
ATOM 2469 C C . GLU A 1 306 ? -9.094 -22.452 -27.902 1.00 95.38 306 GLU A C 1
ATOM 2471 O O . GLU A 1 306 ? -9.676 -23.443 -27.473 1.00 95.38 306 GLU A O 1
ATOM 2476 N N . GLN A 1 307 ? -7.801 -22.225 -27.649 1.00 96.56 307 GLN A N 1
ATOM 2477 C CA . GLN A 1 307 ? -6.932 -23.221 -27.005 1.00 96.56 307 GLN A CA 1
ATOM 2478 C C . GLN A 1 307 ? -6.920 -23.117 -25.476 1.00 96.56 307 GLN A C 1
ATOM 2480 O O . GLN A 1 307 ? -6.654 -24.112 -24.809 1.00 96.56 307 GLN A O 1
ATOM 2485 N N . ASN A 1 308 ? -7.196 -21.930 -24.920 1.00 96.12 308 ASN A N 1
ATOM 2486 C CA . ASN A 1 308 ? -7.184 -21.662 -23.478 1.00 96.12 308 ASN A CA 1
ATOM 2487 C C . ASN A 1 308 ? -5.904 -22.183 -22.776 1.00 96.12 308 ASN A C 1
ATOM 2489 O O . ASN A 1 308 ? -5.971 -22.816 -21.723 1.00 96.12 308 ASN A O 1
ATOM 2493 N N . SER A 1 309 ? -4.732 -21.956 -23.383 1.00 94.88 309 SER A N 1
ATOM 2494 C CA . SER A 1 309 ? -3.448 -22.528 -22.940 1.00 94.88 309 SER A CA 1
ATOM 2495 C C . SER A 1 309 ? -2.377 -21.453 -22.755 1.00 94.88 309 SER A C 1
ATOM 2497 O O . SER A 1 309 ? -2.164 -20.597 -23.620 1.00 94.88 309 SER A O 1
ATOM 2499 N N . VAL A 1 310 ? -1.669 -21.530 -21.622 1.00 95.94 310 VAL A N 1
ATOM 2500 C CA . VAL A 1 310 ? -0.512 -20.673 -21.318 1.00 95.94 310 VAL A CA 1
ATOM 2501 C C . VAL A 1 310 ? 0.630 -20.966 -22.291 1.00 95.94 310 VAL A C 1
ATOM 2503 O O . VAL A 1 310 ? 1.288 -20.045 -22.765 1.00 95.94 310 VAL A O 1
ATOM 2506 N N . GLU A 1 311 ? 0.842 -22.233 -22.639 1.00 95.94 311 GLU A N 1
ATOM 2507 C CA . GLU A 1 311 ? 1.894 -22.695 -23.544 1.00 95.94 311 GLU A CA 1
ATOM 2508 C C . GLU A 1 311 ? 1.661 -22.178 -24.966 1.00 95.94 311 GLU A C 1
ATOM 2510 O O . GLU A 1 311 ? 2.576 -21.646 -25.599 1.00 95.94 311 GLU A O 1
ATOM 2515 N N . ALA A 1 312 ? 0.419 -22.268 -25.451 1.00 96.38 312 ALA A N 1
ATOM 2516 C CA . ALA A 1 312 ? 0.020 -21.719 -26.741 1.00 96.38 312 ALA A CA 1
ATOM 2517 C C . ALA A 1 312 ? 0.218 -20.199 -26.797 1.00 96.38 312 ALA A C 1
ATOM 2519 O O . ALA A 1 312 ? 0.765 -19.674 -27.771 1.00 96.38 312 ALA A O 1
ATOM 2520 N N . LEU A 1 313 ? -0.183 -19.496 -25.732 1.00 96.81 313 LEU A N 1
ATOM 2521 C CA . LEU A 1 313 ? -0.037 -18.047 -25.636 1.00 96.81 313 LEU A CA 1
ATOM 2522 C C . LEU A 1 313 ? 1.441 -17.645 -25.573 1.00 96.81 313 LEU A C 1
ATOM 2524 O O . LEU A 1 313 ? 1.865 -16.747 -26.300 1.00 96.81 313 LEU A O 1
ATOM 2528 N N . SER A 1 314 ? 2.244 -18.352 -24.778 1.00 96.00 314 SER A N 1
ATOM 2529 C CA . SER A 1 314 ? 3.691 -18.148 -24.694 1.00 96.00 314 SER A CA 1
ATOM 2530 C C . SER A 1 314 ? 4.360 -18.357 -26.055 1.00 96.00 314 SER A C 1
ATOM 2532 O O . SER A 1 314 ? 5.141 -17.510 -26.486 1.00 96.00 314 SER A O 1
ATOM 2534 N N . LYS A 1 315 ? 3.991 -19.415 -26.792 1.00 95.25 315 LYS A N 1
ATOM 2535 C CA . LYS A 1 315 ? 4.500 -19.686 -28.147 1.00 95.25 315 LYS A CA 1
ATOM 2536 C C . LYS A 1 315 ? 4.127 -18.585 -29.142 1.00 95.25 315 LYS A C 1
ATOM 2538 O O . LYS A 1 315 ? 4.965 -18.194 -29.954 1.00 95.25 315 LYS A O 1
ATOM 2543 N N . ALA A 1 316 ? 2.894 -18.079 -29.090 1.00 95.00 316 ALA A N 1
ATOM 2544 C CA . ALA A 1 316 ? 2.462 -16.966 -29.935 1.00 95.00 316 ALA A CA 1
ATOM 2545 C C . ALA A 1 316 ? 3.257 -15.684 -29.631 1.00 95.00 316 ALA A C 1
ATOM 2547 O O . ALA A 1 316 ? 3.651 -14.965 -30.549 1.00 95.00 316 ALA A O 1
ATOM 2548 N N . LEU A 1 317 ? 3.545 -15.428 -28.352 1.00 95.12 317 LEU A N 1
ATOM 2549 C CA . LEU A 1 317 ? 4.309 -14.265 -27.903 1.00 95.12 317 LEU A CA 1
ATOM 2550 C C . LEU A 1 317 ? 5.816 -14.370 -28.175 1.00 95.12 317 LEU A C 1
ATOM 2552 O O . LEU A 1 317 ? 6.446 -13.346 -28.426 1.00 95.12 317 LEU A O 1
ATOM 2556 N N . SER A 1 318 ? 6.389 -15.575 -28.226 1.00 93.44 318 SER A N 1
ATOM 2557 C CA . SER A 1 318 ? 7.801 -15.782 -28.595 1.00 93.44 318 SER A CA 1
ATOM 2558 C C . SER A 1 318 ? 8.147 -15.321 -30.016 1.00 93.44 318 SER A C 1
ATOM 2560 O O . SER A 1 318 ? 9.320 -15.203 -30.349 1.00 93.44 318 SER A O 1
ATOM 2562 N N . LYS A 1 319 ? 7.154 -15.040 -30.871 1.00 91.44 319 LYS A N 1
ATOM 2563 C CA . LYS A 1 319 ? 7.383 -14.463 -32.207 1.00 91.44 319 LYS A CA 1
ATOM 2564 C C . LYS A 1 319 ? 7.887 -13.017 -32.160 1.00 91.44 319 LYS A C 1
ATOM 2566 O O . LYS A 1 319 ? 8.340 -12.503 -33.181 1.00 91.44 319 LYS A O 1
ATOM 2571 N N . TYR A 1 320 ? 7.769 -12.346 -31.014 1.00 90.94 320 TYR A N 1
ATOM 2572 C CA . TYR A 1 320 ? 8.161 -10.953 -30.848 1.00 90.94 320 TYR A CA 1
ATOM 2573 C C . TYR A 1 320 ? 9.524 -10.865 -30.143 1.00 90.94 320 TYR A C 1
ATOM 2575 O O . TYR A 1 320 ? 9.615 -11.276 -28.986 1.00 90.94 320 TYR A O 1
ATOM 2583 N N . PRO A 1 321 ? 10.560 -10.268 -30.772 1.00 88.19 321 PRO A N 1
ATOM 2584 C CA . PRO A 1 321 ? 11.924 -10.248 -30.222 1.00 88.19 321 PRO A CA 1
ATOM 2585 C C . PRO A 1 321 ? 12.044 -9.646 -28.813 1.00 88.19 321 PRO A C 1
ATOM 2587 O O . PRO A 1 321 ? 12.889 -10.032 -28.016 1.00 88.19 321 PRO A O 1
ATOM 2590 N N . PHE A 1 322 ? 11.163 -8.711 -28.445 1.00 89.31 322 PHE A N 1
ATOM 2591 C CA . PHE A 1 322 ? 11.193 -8.095 -27.114 1.00 89.31 322 PHE A CA 1
ATOM 2592 C C . PHE A 1 322 ? 10.634 -8.994 -25.988 1.00 89.31 322 PHE A C 1
ATOM 2594 O O . PHE A 1 322 ? 10.691 -8.603 -24.819 1.00 89.31 322 PHE A O 1
ATOM 2601 N N . LEU A 1 323 ? 10.096 -10.174 -26.327 1.00 91.94 323 LEU A N 1
ATOM 2602 C CA . LEU A 1 323 ? 9.505 -11.165 -25.415 1.00 91.94 323 LEU A CA 1
ATOM 2603 C C . LEU A 1 323 ? 10.307 -12.480 -25.360 1.00 91.94 323 LEU A C 1
ATOM 2605 O O . LEU A 1 323 ? 9.770 -13.511 -24.962 1.00 91.94 323 LEU A O 1
ATOM 2609 N N . GLU A 1 324 ? 11.588 -12.451 -25.731 1.00 86.50 324 GLU A N 1
ATOM 2610 C CA . GLU A 1 324 ? 12.487 -13.616 -25.651 1.00 86.50 324 GLU A CA 1
ATOM 2611 C C . GLU A 1 324 ? 12.709 -14.104 -24.210 1.00 86.50 324 GLU A C 1
ATOM 2613 O O . GLU A 1 324 ? 12.822 -15.302 -23.962 1.00 86.50 324 GLU A O 1
ATOM 2618 N N . ASN A 1 325 ? 12.755 -13.189 -23.238 1.00 90.50 325 ASN A N 1
ATOM 2619 C CA . ASN A 1 325 ? 12.942 -13.541 -21.834 1.00 90.50 325 ASN A CA 1
ATOM 2620 C C . ASN A 1 325 ? 11.640 -14.104 -21.226 1.00 90.50 325 ASN A C 1
ATOM 2622 O O . ASN A 1 325 ? 10.636 -13.395 -21.144 1.00 90.50 325 ASN A O 1
ATOM 2626 N N . GLU A 1 326 ? 11.674 -15.357 -20.759 1.00 91.31 326 GLU A N 1
ATOM 2627 C CA . GLU A 1 326 ? 10.497 -16.067 -20.224 1.00 91.31 326 GLU A CA 1
ATOM 2628 C C . GLU A 1 326 ? 9.858 -15.370 -19.015 1.00 91.31 326 GLU A C 1
ATOM 2630 O O . GLU A 1 326 ? 8.634 -15.238 -18.948 1.00 91.31 326 GLU A O 1
ATOM 2635 N N . GLU A 1 327 ? 10.671 -14.855 -18.090 1.00 93.56 327 GLU A N 1
ATOM 2636 C CA . GLU A 1 327 ? 10.182 -14.124 -16.920 1.00 93.56 327 GLU A CA 1
ATOM 2637 C C . GLU A 1 327 ? 9.391 -12.882 -17.344 1.00 93.56 327 GLU A C 1
ATOM 2639 O O . GLU A 1 327 ? 8.248 -12.667 -16.932 1.00 93.56 327 GLU A O 1
ATOM 2644 N N . PHE A 1 328 ? 9.992 -12.080 -18.217 1.00 93.69 328 PHE A N 1
ATOM 2645 C CA . PHE A 1 328 ? 9.424 -10.844 -18.727 1.00 93.69 328 PHE A CA 1
ATOM 2646 C C . PHE A 1 328 ? 8.164 -11.084 -19.564 1.00 93.69 328 PHE A C 1
ATOM 2648 O O . PHE A 1 328 ? 7.174 -10.360 -19.422 1.00 93.69 328 PHE A O 1
ATOM 2655 N N . LYS A 1 329 ? 8.182 -12.116 -20.414 1.00 94.94 329 LYS A N 1
ATOM 2656 C CA . LYS A 1 329 ? 7.048 -12.537 -21.241 1.00 94.94 329 LYS A CA 1
ATOM 2657 C C . LYS A 1 329 ? 5.881 -13.014 -20.386 1.00 94.94 329 LYS A C 1
ATOM 2659 O O . LYS A 1 329 ? 4.744 -12.639 -20.659 1.00 94.94 329 LYS A O 1
ATOM 2664 N N . SER A 1 330 ? 6.140 -13.770 -19.323 1.00 95.06 330 SER A N 1
ATOM 2665 C CA . SER A 1 330 ? 5.092 -14.186 -18.389 1.00 95.06 330 SER A CA 1
ATOM 2666 C C . SER A 1 330 ? 4.465 -13.000 -17.652 1.00 95.06 330 SER A C 1
ATOM 2668 O O . SER A 1 330 ? 3.239 -12.867 -17.613 1.00 95.06 330 SER A O 1
ATOM 2670 N N . LEU A 1 331 ? 5.272 -12.041 -17.186 1.00 95.69 331 LEU A N 1
ATOM 2671 C CA . LEU A 1 331 ? 4.738 -10.796 -16.626 1.00 95.69 331 LEU A CA 1
ATOM 2672 C C . LEU A 1 331 ? 3.914 -9.998 -17.659 1.00 95.69 331 LEU A C 1
ATOM 2674 O O . LEU A 1 331 ? 2.879 -9.417 -17.312 1.00 95.69 331 LEU A O 1
ATOM 2678 N N . PHE A 1 332 ? 4.337 -10.011 -18.928 1.00 96.38 332 PHE A N 1
ATOM 2679 C CA . PHE A 1 332 ? 3.634 -9.354 -20.034 1.00 96.38 332 PHE A CA 1
ATOM 2680 C C . PHE A 1 332 ? 2.278 -10.003 -20.290 1.00 96.38 332 PHE A C 1
ATOM 2682 O O . PHE A 1 332 ? 1.283 -9.288 -20.422 1.00 96.38 332 PHE A O 1
ATOM 2689 N N . MET A 1 333 ? 2.217 -11.340 -20.264 1.00 96.88 333 MET A N 1
ATOM 2690 C CA . MET A 1 333 ? 0.970 -12.101 -20.334 1.00 96.88 333 MET A CA 1
ATOM 2691 C C . MET A 1 333 ? 0.011 -11.681 -19.222 1.00 96.88 333 MET A C 1
ATOM 2693 O O . MET A 1 333 ? -1.108 -11.270 -19.520 1.00 96.88 333 MET A O 1
ATOM 2697 N N . ILE A 1 334 ? 0.447 -11.698 -17.957 1.00 97.25 334 ILE A N 1
ATOM 2698 C CA . ILE A 1 334 ? -0.411 -11.336 -16.816 1.00 97.25 334 ILE A CA 1
ATOM 2699 C C . ILE A 1 334 ? -0.952 -9.906 -16.962 1.00 97.25 334 ILE A C 1
ATOM 2701 O O . ILE A 1 334 ? -2.148 -9.662 -16.779 1.00 97.25 334 ILE A O 1
ATOM 2705 N N . ASN A 1 335 ? -0.084 -8.943 -17.299 1.00 96.00 335 ASN A N 1
ATOM 2706 C CA . ASN A 1 335 ? -0.493 -7.548 -17.444 1.00 96.00 335 ASN A CA 1
ATOM 2707 C C . ASN A 1 335 ? -1.450 -7.345 -18.627 1.00 96.00 335 ASN A C 1
ATOM 2709 O O . ASN A 1 335 ? -2.447 -6.639 -18.484 1.00 96.00 335 ASN A O 1
ATOM 2713 N N . GLY A 1 336 ? -1.164 -7.972 -19.769 1.00 96.25 336 GLY A N 1
ATOM 2714 C CA . GLY A 1 336 ? -1.986 -7.875 -20.968 1.00 96.25 336 GLY A CA 1
ATOM 2715 C C . GLY A 1 336 ? -3.354 -8.535 -20.796 1.00 96.25 336 GLY A C 1
ATOM 2716 O O . GLY A 1 336 ? -4.362 -7.909 -21.110 1.00 96.25 336 GLY A O 1
ATOM 2717 N N . LEU A 1 337 ? -3.409 -9.743 -20.222 1.00 97.69 337 LEU A N 1
ATOM 2718 C CA . LEU A 1 337 ? -4.652 -10.463 -19.909 1.00 97.69 337 LEU A CA 1
ATOM 2719 C C . LEU A 1 337 ? -5.570 -9.641 -18.996 1.00 97.69 337 LEU A C 1
ATOM 2721 O O . LEU A 1 337 ? -6.769 -9.541 -19.247 1.00 97.69 337 LEU A O 1
ATOM 2725 N N . ARG A 1 338 ? -4.999 -8.973 -17.983 1.00 95.56 338 ARG A N 1
ATOM 2726 C CA . ARG A 1 338 ? -5.738 -8.027 -17.131 1.00 95.56 338 ARG A CA 1
ATOM 2727 C C . ARG A 1 338 ? -6.360 -6.884 -17.937 1.00 95.56 338 ARG A C 1
ATOM 2729 O O . ARG A 1 338 ? -7.465 -6.452 -17.627 1.00 95.56 338 ARG A O 1
ATOM 2736 N N . GLU A 1 339 ? -5.638 -6.343 -18.913 1.00 91.69 339 GLU A N 1
ATOM 2737 C CA . GLU A 1 339 ? -6.084 -5.184 -19.698 1.00 91.69 339 GLU A CA 1
ATOM 2738 C C . GLU A 1 339 ? -7.176 -5.537 -20.711 1.00 91.69 339 GLU A C 1
ATOM 2740 O O . GLU A 1 339 ? -8.085 -4.735 -20.919 1.00 91.69 339 GLU A O 1
ATOM 2745 N N . ILE A 1 340 ? -7.125 -6.737 -21.295 1.00 94.75 340 ILE A N 1
ATOM 2746 C CA . ILE A 1 340 ? -8.118 -7.205 -22.275 1.00 94.75 340 ILE A CA 1
ATOM 2747 C C . ILE A 1 340 ? -9.304 -7.946 -21.647 1.00 94.75 340 ILE A C 1
ATOM 2749 O O . ILE A 1 340 ? -10.209 -8.345 -22.368 1.00 94.75 340 ILE A O 1
ATOM 2753 N N . TYR A 1 341 ? -9.339 -8.112 -20.320 1.00 93.50 341 TYR A N 1
ATOM 2754 C CA . TYR A 1 341 ? -10.385 -8.872 -19.625 1.00 93.50 341 TYR A CA 1
ATOM 2755 C C . TYR A 1 341 ? -11.818 -8.441 -19.977 1.00 93.50 341 TYR A C 1
ATOM 2757 O O . TYR A 1 341 ? -12.699 -9.279 -20.122 1.00 93.50 341 TYR A O 1
ATOM 2765 N N . ASN A 1 342 ? -12.059 -7.139 -20.139 1.00 85.25 342 ASN A N 1
ATOM 2766 C CA . ASN A 1 342 ? -13.381 -6.600 -20.487 1.00 85.25 342 ASN A CA 1
ATOM 2767 C C . ASN A 1 342 ? -13.554 -6.325 -21.988 1.00 85.25 342 ASN A C 1
ATOM 2769 O O . ASN A 1 342 ? -14.508 -5.658 -22.387 1.00 85.25 342 ASN A O 1
ATOM 2773 N N . ASP A 1 343 ? -12.621 -6.771 -22.824 1.00 87.44 343 ASP A N 1
ATOM 2774 C CA . ASP A 1 343 ? -12.711 -6.578 -24.263 1.00 87.44 343 ASP A CA 1
ATOM 2775 C C . ASP A 1 343 ? -13.627 -7.642 -24.890 1.00 87.44 343 ASP A C 1
ATOM 2777 O O . ASP A 1 343 ? -13.485 -8.838 -24.642 1.00 87.44 343 ASP A O 1
ATOM 2781 N N . LYS A 1 344 ? -14.577 -7.199 -25.722 1.00 87.31 344 LYS A N 1
ATOM 2782 C CA . LYS A 1 344 ? -15.621 -8.045 -26.323 1.00 87.31 344 LYS A CA 1
ATOM 2783 C C . LYS A 1 344 ? -15.088 -9.173 -27.211 1.00 87.31 344 LYS A C 1
ATOM 2785 O O . LYS A 1 344 ? -15.830 -10.105 -27.498 1.00 87.31 344 LYS A O 1
ATOM 2790 N N . TYR A 1 345 ? -13.846 -9.071 -27.687 1.00 88.88 345 TYR A N 1
ATOM 2791 C CA . TYR A 1 345 ? -13.238 -10.091 -28.540 1.00 88.88 345 TYR A CA 1
ATOM 2792 C C . TYR A 1 345 ? -12.602 -11.239 -27.750 1.00 88.88 345 TYR A C 1
ATOM 2794 O O . TYR A 1 345 ? -12.120 -12.181 -28.374 1.00 88.88 345 TYR A O 1
ATOM 2802 N N . PHE A 1 346 ? -12.585 -11.186 -26.413 1.00 93.81 346 PHE A N 1
ATOM 2803 C CA . PHE A 1 346 ? -11.956 -12.209 -25.582 1.00 93.81 346 PHE A CA 1
ATOM 2804 C C . PHE A 1 346 ? -12.916 -12.814 -24.560 1.00 93.81 346 PHE A C 1
ATOM 2806 O O . PHE A 1 346 ? -13.730 -12.132 -23.938 1.00 93.81 346 PHE A O 1
ATOM 2813 N N . THR A 1 347 ? -12.791 -14.123 -24.350 1.00 93.94 347 THR A N 1
ATOM 2814 C CA . THR A 1 347 ? -13.618 -14.848 -23.381 1.00 93.94 347 THR A CA 1
ATOM 2815 C C . THR A 1 347 ? -13.065 -14.670 -21.967 1.00 93.94 347 THR A C 1
ATOM 2817 O O . THR A 1 347 ? -12.008 -15.206 -21.633 1.00 93.94 347 THR A O 1
ATOM 2820 N N . GLN A 1 348 ? -13.813 -13.979 -21.099 1.00 92.81 348 GLN A N 1
ATOM 2821 C CA . GLN A 1 348 ? -13.438 -13.734 -19.695 1.00 92.81 348 GLN A CA 1
ATOM 2822 C C . GLN A 1 348 ? -13.062 -15.011 -18.936 1.00 92.81 348 GLN A C 1
ATOM 2824 O O . GLN A 1 348 ? -12.052 -15.038 -18.235 1.00 92.81 348 GLN A O 1
ATOM 2829 N N . LYS A 1 349 ? -13.842 -16.088 -19.105 1.00 92.81 349 LYS A N 1
ATOM 2830 C CA . LYS A 1 349 ? -13.587 -17.385 -18.460 1.00 92.81 349 LYS A CA 1
ATOM 2831 C C . LYS A 1 349 ? -12.211 -17.951 -18.831 1.00 92.81 349 LYS A C 1
ATOM 2833 O O . LYS A 1 349 ? -11.511 -18.444 -17.951 1.00 92.81 349 LYS A O 1
ATOM 2838 N N . ASN A 1 350 ? -11.813 -17.838 -20.097 1.00 97.00 350 ASN A N 1
ATOM 2839 C CA . ASN A 1 350 ? -10.514 -18.322 -20.562 1.00 97.00 350 ASN A CA 1
ATOM 2840 C C . ASN A 1 350 ? -9.381 -17.460 -20.001 1.00 97.00 350 ASN A C 1
ATOM 2842 O O . ASN A 1 350 ? -8.388 -17.984 -19.516 1.00 97.00 350 ASN A O 1
ATOM 2846 N N . ILE A 1 351 ? -9.557 -16.135 -19.965 1.00 97.25 351 ILE A N 1
ATOM 2847 C CA . ILE A 1 351 ? -8.577 -15.233 -19.344 1.00 97.25 351 ILE A CA 1
ATOM 2848 C C . ILE A 1 351 ? -8.337 -15.608 -17.875 1.00 97.25 351 ILE A C 1
ATOM 2850 O O . ILE A 1 351 ? -7.184 -15.725 -17.461 1.00 97.25 351 ILE A O 1
ATOM 2854 N N . ILE A 1 352 ? -9.402 -15.840 -17.100 1.00 96.62 352 ILE A N 1
ATOM 2855 C CA . ILE A 1 352 ? -9.274 -16.295 -15.707 1.00 96.62 352 ILE A CA 1
ATOM 2856 C C . ILE A 1 352 ? -8.589 -17.661 -15.639 1.00 96.62 352 ILE A C 1
ATOM 2858 O O . ILE A 1 352 ? -7.683 -17.830 -14.835 1.00 96.62 352 ILE A O 1
ATOM 2862 N N . SER A 1 353 ? -8.957 -18.609 -16.503 1.00 97.38 353 SER A N 1
ATOM 2863 C CA . SER A 1 353 ? -8.335 -19.938 -16.556 1.00 97.38 353 SER A CA 1
ATOM 2864 C C . SER A 1 353 ? -6.825 -19.875 -16.824 1.00 97.38 353 SER A C 1
ATOM 2866 O O . SER A 1 353 ? -6.054 -20.580 -16.175 1.00 97.38 353 SER A O 1
ATOM 2868 N N . ILE A 1 354 ? -6.386 -19.020 -17.750 1.00 98.06 354 ILE A N 1
ATOM 2869 C CA . ILE A 1 354 ? -4.965 -18.819 -18.068 1.00 98.06 354 ILE A CA 1
ATOM 2870 C C . ILE A 1 354 ? -4.242 -18.181 -16.876 1.00 98.06 354 ILE A C 1
ATOM 2872 O O . ILE A 1 354 ? -3.169 -18.638 -16.488 1.00 98.06 354 ILE A O 1
ATOM 2876 N N . LEU A 1 355 ? -4.838 -17.162 -16.249 1.00 98.06 355 LEU A N 1
ATOM 2877 C CA . LEU A 1 355 ? -4.278 -16.549 -15.041 1.00 98.06 355 LEU A CA 1
ATOM 2878 C C . LEU A 1 355 ? -4.201 -17.542 -13.871 1.00 98.06 355 LEU A C 1
ATOM 2880 O O . LEU A 1 355 ? -3.243 -17.492 -13.108 1.00 98.06 355 LEU A O 1
ATOM 2884 N N . GLU A 1 356 ? -5.173 -18.447 -13.733 1.00 97.62 356 GLU A N 1
ATOM 2885 C CA . GLU A 1 356 ? -5.205 -19.487 -12.695 1.00 97.62 356 GLU A CA 1
ATOM 2886 C C . GLU A 1 356 ? -4.107 -20.533 -12.903 1.00 97.62 356 GLU A C 1
ATOM 2888 O O . GLU A 1 356 ? -3.439 -20.953 -11.952 1.00 97.62 356 GLU A O 1
ATOM 2893 N N . ASN A 1 357 ? -3.851 -20.895 -14.162 1.00 98.00 357 ASN A N 1
ATOM 2894 C CA . ASN A 1 357 ? -2.709 -21.728 -14.511 1.00 98.00 357 ASN A CA 1
ATOM 2895 C C . ASN A 1 357 ? -1.392 -21.026 -14.130 1.00 98.00 357 ASN A C 1
ATOM 2897 O O . ASN A 1 357 ? -0.583 -21.618 -13.421 1.00 98.00 357 ASN A O 1
ATOM 2901 N N . ILE A 1 358 ? -1.214 -19.743 -14.473 1.00 97.69 358 ILE A N 1
ATOM 2902 C CA . ILE A 1 358 ? -0.020 -18.972 -14.077 1.00 97.69 358 ILE A CA 1
ATOM 2903 C C . ILE A 1 358 ? 0.100 -18.871 -12.546 1.00 97.69 358 ILE A C 1
ATOM 2905 O O . ILE A 1 358 ? 1.192 -19.046 -12.005 1.00 97.69 358 ILE A O 1
ATOM 2909 N N . LYS A 1 359 ? -1.010 -18.638 -11.832 1.00 96.69 359 LYS A N 1
ATOM 2910 C CA . LYS A 1 359 ? -1.058 -18.594 -10.360 1.00 96.69 359 LYS A CA 1
ATOM 2911 C C . LYS A 1 359 ? -0.509 -19.875 -9.733 1.00 96.69 359 LYS A C 1
ATOM 2913 O O . LYS A 1 359 ? 0.179 -19.805 -8.721 1.00 96.69 359 LYS A O 1
ATOM 2918 N N . THR A 1 360 ? -0.823 -21.021 -10.329 1.00 96.62 360 THR A N 1
ATOM 2919 C CA . THR A 1 360 ? -0.514 -22.343 -9.770 1.00 96.62 360 THR A CA 1
ATOM 2920 C C . THR A 1 360 ? 0.845 -22.870 -10.235 1.00 96.62 360 THR A C 1
ATOM 2922 O O . THR A 1 360 ? 1.579 -23.451 -9.443 1.00 96.62 360 THR A O 1
ATOM 2925 N N . ASN A 1 361 ? 1.197 -22.641 -11.503 1.00 95.81 361 ASN A N 1
ATOM 2926 C CA . ASN A 1 361 ? 2.299 -23.331 -12.178 1.00 95.81 361 ASN A CA 1
ATOM 2927 C C . ASN A 1 361 ? 3.499 -22.432 -12.507 1.00 95.81 361 ASN A C 1
ATOM 2929 O O . ASN A 1 361 ? 4.528 -22.938 -12.952 1.00 95.81 361 ASN A O 1
ATOM 2933 N N . SER A 1 362 ? 3.404 -21.108 -12.325 1.00 93.69 362 SER A N 1
ATOM 2934 C CA . SER A 1 362 ? 4.542 -20.216 -12.581 1.00 93.69 362 SER A CA 1
ATOM 2935 C C . SER A 1 362 ? 5.733 -20.588 -11.698 1.00 93.69 362 SER A C 1
ATOM 2937 O O . SER A 1 362 ? 5.595 -20.706 -10.482 1.00 93.69 362 SER A O 1
ATOM 2939 N N . ILE A 1 363 ? 6.923 -20.679 -12.294 1.00 93.06 363 ILE A N 1
ATOM 2940 C CA . ILE A 1 363 ? 8.188 -20.876 -11.570 1.00 93.06 363 ILE A CA 1
ATOM 2941 C C . ILE A 1 363 ? 8.637 -19.622 -10.799 1.00 93.06 363 ILE A C 1
ATOM 2943 O O . ILE A 1 363 ? 9.551 -19.696 -9.982 1.00 93.06 363 ILE A O 1
ATOM 2947 N N . TYR A 1 364 ? 8.004 -18.469 -11.050 1.00 92.50 364 TYR A N 1
ATOM 2948 C CA . TYR A 1 364 ? 8.305 -17.191 -10.404 1.00 92.50 364 TYR A CA 1
ATOM 2949 C C . TYR A 1 364 ? 7.274 -16.903 -9.296 1.00 92.50 364 TYR A C 1
ATOM 2951 O O . TYR A 1 364 ? 6.128 -16.563 -9.619 1.00 92.50 364 TYR A O 1
ATOM 2959 N N . PRO A 1 365 ? 7.649 -16.962 -8.000 1.00 90.38 365 PRO A N 1
ATOM 2960 C CA . PRO A 1 365 ? 6.709 -16.782 -6.886 1.00 90.38 365 PRO A CA 1
ATOM 2961 C C . PRO A 1 365 ? 5.997 -15.425 -6.893 1.00 90.38 365 PRO A C 1
ATOM 2963 O O . PRO A 1 365 ? 4.811 -15.328 -6.582 1.00 90.38 365 PRO A O 1
ATOM 2966 N N . GLU A 1 366 ? 6.694 -14.363 -7.305 1.00 88.38 366 GLU A N 1
ATOM 2967 C CA . GLU A 1 366 ? 6.091 -13.032 -7.424 1.00 88.38 366 GLU A CA 1
ATOM 2968 C C . GLU A 1 366 ? 4.985 -13.003 -8.481 1.00 88.38 366 GLU A C 1
ATOM 2970 O O . GLU A 1 366 ? 3.947 -12.375 -8.284 1.00 88.38 366 GLU A O 1
ATOM 2975 N N . GLN A 1 367 ? 5.137 -13.751 -9.573 1.00 94.56 367 GLN A N 1
ATOM 2976 C CA . GLN A 1 367 ? 4.107 -13.843 -10.604 1.00 94.56 367 GLN A CA 1
ATOM 2977 C C . GLN A 1 367 ? 2.898 -14.659 -10.147 1.00 94.56 367 GLN A C 1
ATOM 2979 O O . GLN A 1 367 ? 1.782 -14.305 -10.518 1.00 94.56 367 GLN A O 1
ATOM 2984 N N . GLN A 1 368 ? 3.086 -15.673 -9.294 1.00 92.81 368 GLN A N 1
ATOM 2985 C CA . GLN A 1 368 ? 1.969 -16.386 -8.666 1.00 92.81 368 GLN A CA 1
ATOM 2986 C C . GLN A 1 368 ? 1.113 -15.421 -7.831 1.00 92.81 368 GLN A C 1
ATOM 2988 O O . GLN A 1 368 ? -0.104 -15.354 -8.007 1.00 92.81 368 GLN A O 1
ATOM 2993 N N . LYS A 1 369 ? 1.755 -14.596 -6.986 1.00 87.69 369 LYS A N 1
ATOM 2994 C CA . LYS A 1 369 ? 1.079 -13.556 -6.188 1.00 87.69 369 LYS A CA 1
ATOM 2995 C C . LYS A 1 369 ? 0.396 -12.512 -7.070 1.00 87.69 369 LYS A C 1
ATOM 2997 O O . LYS A 1 369 ? -0.746 -12.140 -6.817 1.00 87.69 369 LYS A O 1
ATOM 3002 N N . ILE A 1 370 ? 1.072 -12.028 -8.115 1.00 89.25 370 ILE A N 1
ATOM 3003 C CA . ILE A 1 370 ? 0.499 -11.031 -9.031 1.00 89.25 370 ILE A CA 1
ATOM 3004 C C . ILE A 1 370 ? -0.713 -11.617 -9.758 1.00 89.25 370 ILE A C 1
ATOM 3006 O O . ILE A 1 370 ? -1.739 -10.945 -9.829 1.00 89.25 370 ILE A O 1
ATOM 3010 N N . ALA A 1 371 ? -0.627 -12.849 -10.264 1.00 95.50 371 ALA A N 1
ATOM 3011 C CA . ALA A 1 371 ? -1.743 -13.526 -10.914 1.00 95.50 371 ALA A CA 1
ATOM 3012 C C . ALA A 1 371 ? -2.916 -13.713 -9.944 1.00 95.50 371 ALA A C 1
ATOM 3014 O O . ALA A 1 371 ? -4.035 -13.357 -10.301 1.00 95.50 371 ALA A O 1
ATOM 3015 N N . ALA A 1 372 ? -2.664 -14.151 -8.703 1.00 89.81 372 ALA A N 1
ATOM 3016 C CA . ALA A 1 372 ? -3.682 -14.241 -7.654 1.00 89.81 372 ALA A CA 1
ATOM 3017 C C . ALA A 1 372 ? -4.378 -12.892 -7.414 1.00 89.81 372 ALA A C 1
ATOM 3019 O O . ALA A 1 372 ? -5.600 -12.816 -7.490 1.00 89.81 372 ALA A O 1
ATOM 3020 N N . ASN A 1 373 ? -3.609 -11.817 -7.225 1.00 81.44 373 ASN A N 1
ATOM 3021 C CA . ASN A 1 373 ? -4.140 -10.468 -7.005 1.00 81.44 373 ASN A CA 1
ATOM 3022 C C . ASN A 1 373 ? -4.919 -9.944 -8.220 1.00 81.44 373 ASN A C 1
ATOM 3024 O O . ASN A 1 373 ? -5.886 -9.196 -8.079 1.00 81.44 373 ASN A O 1
ATOM 3028 N N . VAL A 1 374 ? -4.483 -10.293 -9.434 1.00 90.06 374 VAL A N 1
ATOM 3029 C CA . VAL A 1 374 ? -5.196 -9.945 -10.664 1.00 90.06 374 VAL A CA 1
ATOM 3030 C C . VAL A 1 374 ? -6.508 -10.716 -10.739 1.00 90.06 374 VAL A C 1
ATOM 3032 O O . VAL A 1 374 ? -7.534 -10.082 -10.944 1.00 90.06 374 VAL A O 1
ATOM 3035 N N . ILE A 1 375 ? -6.506 -12.034 -10.533 1.00 92.06 375 ILE A N 1
ATOM 3036 C CA . ILE A 1 375 ? -7.726 -12.852 -10.512 1.00 92.06 375 ILE A CA 1
ATOM 3037 C C . ILE A 1 375 ? -8.685 -12.319 -9.467 1.00 92.06 375 ILE A C 1
ATOM 3039 O O . ILE A 1 375 ? -9.832 -12.046 -9.798 1.00 92.06 375 ILE A O 1
ATOM 3043 N N . GLU A 1 376 ? -8.217 -12.110 -8.240 1.00 83.81 376 GLU A N 1
ATOM 3044 C CA . GLU A 1 376 ? -9.000 -11.516 -7.167 1.00 83.81 376 GLU A CA 1
ATOM 3045 C C . GLU A 1 376 ? -9.601 -10.190 -7.644 1.00 83.81 376 GLU A C 1
ATOM 3047 O O . GLU A 1 376 ? -10.811 -10.036 -7.646 1.00 83.81 376 GLU A O 1
ATOM 3052 N N . LYS A 1 377 ? -8.810 -9.270 -8.199 1.00 80.19 377 LYS A N 1
ATOM 3053 C CA . LYS A 1 377 ? -9.331 -7.993 -8.708 1.00 80.19 377 LYS A CA 1
ATOM 3054 C C . LYS A 1 377 ? -10.332 -8.125 -9.869 1.00 80.19 377 LYS A C 1
ATOM 3056 O O . LYS A 1 377 ? -11.181 -7.252 -10.020 1.00 80.19 377 LYS A O 1
ATOM 3061 N N . LEU A 1 378 ? -10.208 -9.143 -10.719 1.00 84.00 378 LEU A N 1
ATOM 3062 C CA . LEU A 1 378 ? -11.085 -9.364 -11.879 1.00 84.00 378 LEU A CA 1
ATOM 3063 C C . LEU A 1 378 ? -12.358 -10.154 -11.527 1.00 84.00 378 LEU A C 1
ATOM 3065 O O . LEU A 1 378 ? -13.375 -10.017 -12.208 1.00 84.00 378 LEU A O 1
ATOM 3069 N N . THR A 1 379 ? -12.294 -10.988 -10.487 1.00 78.00 379 THR A N 1
ATOM 3070 C CA . THR A 1 379 ? -13.371 -11.890 -10.044 1.00 78.00 379 THR A CA 1
ATOM 3071 C C . THR A 1 379 ? -14.093 -11.391 -8.802 1.00 78.00 379 THR A C 1
ATOM 3073 O O . THR A 1 379 ? -15.236 -11.796 -8.581 1.00 78.00 379 THR A O 1
ATOM 3076 N N . ILE A 1 380 ? -13.473 -10.490 -8.026 1.00 67.00 380 ILE A N 1
ATOM 3077 C CA . ILE A 1 380 ? -14.128 -9.758 -6.949 1.00 67.00 380 ILE A CA 1
ATOM 3078 C C . ILE A 1 380 ? -15.351 -9.081 -7.548 1.00 67.00 380 ILE A C 1
ATOM 3080 O O . ILE A 1 380 ? -15.299 -8.144 -8.338 1.00 67.00 380 ILE A O 1
ATOM 3084 N N . LYS A 1 381 ? -16.479 -9.621 -7.121 1.00 65.69 381 LYS A N 1
ATOM 3085 C CA . LYS A 1 381 ? -17.826 -9.146 -7.363 1.00 65.69 381 LYS A CA 1
ATOM 3086 C C . LYS A 1 381 ? -18.384 -8.626 -6.039 1.00 65.69 381 LYS A C 1
ATOM 3088 O O . LYS A 1 381 ? -19.521 -8.930 -5.697 1.00 65.69 381 LYS A O 1
ATOM 3093 N N . LYS A 1 382 ? -17.566 -7.887 -5.266 1.00 67.56 382 LYS A N 1
ATOM 3094 C CA . LYS A 1 382 ? -17.933 -7.352 -3.935 1.00 67.56 382 LYS A CA 1
ATOM 3095 C C . LYS A 1 382 ? -19.280 -6.633 -3.986 1.00 67.56 382 LYS A C 1
ATOM 3097 O O . LYS A 1 382 ? -20.083 -6.769 -3.071 1.00 67.56 382 LYS A O 1
ATOM 3102 N N . LEU A 1 383 ? -19.543 -5.962 -5.105 1.00 82.00 383 LEU A N 1
ATOM 3103 C CA . LEU A 1 383 ? -20.766 -5.213 -5.364 1.00 82.00 383 LEU A CA 1
ATOM 3104 C C . LEU A 1 383 ? -21.575 -5.779 -6.546 1.00 82.00 383 LEU A C 1
ATOM 3106 O O . LEU A 1 383 ? -22.251 -5.034 -7.249 1.00 82.00 383 LEU A O 1
ATOM 3110 N N . ALA A 1 384 ? -21.481 -7.078 -6.847 1.00 83.31 384 ALA A N 1
ATOM 3111 C CA . ALA A 1 384 ? -22.359 -7.658 -7.863 1.00 83.31 384 ALA A CA 1
ATOM 3112 C C . ALA A 1 384 ? -23.801 -7.747 -7.364 1.00 83.31 384 ALA A C 1
ATOM 3114 O O . ALA A 1 384 ? -24.058 -7.871 -6.173 1.00 83.31 384 ALA A O 1
ATOM 3115 N N . LYS A 1 385 ? -24.754 -7.748 -8.299 1.00 86.62 385 LYS A N 1
ATOM 3116 C CA . LYS A 1 385 ? -26.172 -7.912 -7.975 1.00 86.62 385 LYS A CA 1
ATOM 3117 C C . LYS A 1 385 ? -26.392 -9.150 -7.088 1.00 86.62 385 LYS A C 1
ATOM 3119 O O . LYS A 1 385 ? -26.027 -10.255 -7.487 1.00 86.62 385 LYS A O 1
ATOM 3124 N N . GLY A 1 386 ? -26.994 -8.945 -5.919 1.00 86.00 386 GLY A N 1
ATOM 3125 C CA . GLY A 1 386 ? -27.282 -9.965 -4.909 1.00 86.00 386 GLY A CA 1
ATOM 3126 C C . GLY A 1 386 ? -26.194 -10.177 -3.848 1.00 86.00 386 GLY A C 1
ATOM 3127 O O . GLY A 1 386 ? -26.443 -10.910 -2.895 1.00 86.00 386 GLY A O 1
ATOM 3128 N N . SER A 1 387 ? -25.006 -9.566 -3.959 1.00 89.50 387 SER A N 1
ATOM 3129 C CA . SER A 1 387 ? -24.021 -9.591 -2.864 1.00 89.50 387 SER A CA 1
ATOM 3130 C C . SER A 1 387 ? -24.468 -8.690 -1.709 1.00 89.50 387 SER A C 1
ATOM 3132 O O . SER A 1 387 ? -25.231 -7.755 -1.922 1.00 89.50 387 SER A O 1
ATOM 3134 N N . LYS A 1 388 ? -23.995 -8.928 -0.479 1.00 91.81 388 LYS A N 1
ATOM 3135 C CA . LYS A 1 388 ? -24.233 -7.985 0.627 1.00 91.81 388 LYS A CA 1
ATOM 3136 C C . LYS A 1 388 ? -23.422 -6.706 0.421 1.00 91.81 388 LYS A C 1
ATOM 3138 O O . LYS A 1 388 ? -22.233 -6.776 0.111 1.00 91.81 388 LYS A O 1
ATOM 3143 N N . ALA A 1 389 ? -24.060 -5.559 0.615 1.00 92.94 389 ALA A N 1
ATOM 3144 C CA . ALA A 1 389 ? -23.387 -4.272 0.638 1.00 92.94 389 ALA A CA 1
ATOM 3145 C C . ALA A 1 389 ? -22.442 -4.194 1.855 1.00 92.94 389 ALA A C 1
ATOM 3147 O O . ALA A 1 389 ? -22.814 -4.666 2.934 1.00 92.94 389 ALA A O 1
ATOM 3148 N N . PRO A 1 390 ? -21.228 -3.626 1.714 1.00 93.00 390 PRO A N 1
ATOM 3149 C CA . PRO A 1 390 ? -20.347 -3.389 2.854 1.00 93.00 390 PRO A CA 1
ATOM 3150 C C . PRO A 1 390 ? -21.028 -2.496 3.897 1.00 93.00 390 PRO A C 1
ATOM 3152 O O . PRO A 1 390 ? -21.617 -1.472 3.555 1.00 93.00 390 PRO A O 1
ATOM 3155 N N . ASP A 1 391 ? -20.967 -2.873 5.168 1.00 92.50 391 ASP A N 1
ATOM 3156 C CA . ASP A 1 391 ? -21.607 -2.097 6.230 1.00 92.50 391 ASP A CA 1
ATOM 3157 C C . ASP A 1 391 ? -20.842 -0.789 6.512 1.00 92.50 391 ASP A C 1
ATOM 3159 O O . ASP A 1 391 ? -19.658 -0.654 6.195 1.00 92.50 391 ASP A O 1
ATOM 3163 N N . PHE A 1 392 ? -21.512 0.191 7.115 1.00 94.38 392 PHE A N 1
ATOM 3164 C CA . PHE A 1 392 ? -20.886 1.420 7.593 1.00 94.38 392 PHE A CA 1
ATOM 3165 C C . PHE A 1 392 ? -21.584 1.943 8.845 1.00 94.38 392 PHE A C 1
ATOM 3167 O O . PHE A 1 392 ? -22.786 1.779 8.998 1.00 94.38 392 PHE A O 1
ATOM 3174 N N . GLU A 1 393 ? -20.840 2.652 9.697 1.00 95.12 393 GLU A N 1
ATOM 3175 C CA . GLU A 1 393 ? -21.373 3.501 10.768 1.00 95.12 393 GLU A CA 1
ATOM 3176 C C . GLU A 1 393 ? -20.740 4.891 10.616 1.00 95.12 393 GLU A C 1
ATOM 3178 O O . GLU A 1 393 ? -19.542 5.068 10.842 1.00 95.12 393 GLU A O 1
ATOM 3183 N N . LEU A 1 394 ? -21.522 5.880 10.178 1.00 96.31 394 LEU A N 1
ATOM 3184 C CA . LEU A 1 394 ? -21.027 7.219 9.850 1.00 96.31 394 LEU A CA 1
ATOM 3185 C C . LEU A 1 394 ? -21.784 8.309 10.607 1.00 96.31 394 LEU A C 1
ATOM 3187 O O . LEU A 1 394 ? -22.888 8.114 11.111 1.00 96.31 394 LEU A O 1
ATOM 3191 N N . LEU A 1 395 ? -21.176 9.494 10.675 1.00 95.25 395 LEU A N 1
ATOM 3192 C CA . LEU A 1 395 ? -21.748 10.646 11.367 1.00 95.25 395 LEU A CA 1
ATOM 3193 C C . LEU A 1 395 ? -22.476 11.577 10.400 1.00 95.25 395 LEU A C 1
ATOM 3195 O O . LEU A 1 395 ? -21.919 12.003 9.388 1.00 95.25 395 LEU A O 1
ATOM 3199 N N . THR A 1 396 ? -23.673 11.991 10.792 1.00 94.88 396 THR A N 1
ATOM 3200 C CA . THR A 1 396 ? -24.438 13.068 10.148 1.00 94.88 396 THR A CA 1
ATOM 3201 C C . THR A 1 396 ? -23.825 14.452 10.389 1.00 94.88 396 THR A C 1
ATOM 3203 O O . THR A 1 396 ? -22.915 14.623 11.211 1.00 94.88 396 THR A O 1
ATOM 3206 N N . ASN A 1 397 ? -24.357 15.480 9.722 1.00 88.94 397 ASN A N 1
ATOM 3207 C CA . ASN A 1 397 ? -24.044 16.892 9.985 1.00 88.94 397 ASN A CA 1
ATOM 3208 C C . ASN A 1 397 ? -24.323 17.328 11.440 1.00 88.94 397 ASN A C 1
ATOM 3210 O O . ASN A 1 397 ? -23.650 18.232 11.926 1.00 88.94 397 ASN A O 1
ATOM 3214 N N . THR A 1 398 ? -25.238 16.662 12.151 1.00 91.38 398 THR A N 1
ATOM 3215 C CA . THR A 1 398 ? -25.574 16.925 13.565 1.00 91.38 398 THR A CA 1
ATOM 3216 C C . THR A 1 398 ? -24.863 15.991 14.553 1.00 91.38 398 THR A C 1
ATOM 3218 O O . THR A 1 398 ? -25.208 15.963 15.729 1.00 91.38 398 THR A O 1
ATOM 3221 N N . ASN A 1 399 ? -23.856 15.230 14.101 1.00 91.75 399 ASN A N 1
ATOM 3222 C CA . ASN A 1 399 ? -23.114 14.232 14.892 1.00 91.75 399 ASN A CA 1
ATOM 3223 C C . ASN A 1 399 ? -23.939 13.026 15.376 1.00 91.75 399 ASN A C 1
ATOM 3225 O O . ASN A 1 399 ? -23.436 12.224 16.159 1.00 91.75 399 ASN A O 1
ATOM 3229 N N . LYS A 1 400 ? -25.160 12.828 14.869 1.00 95.62 400 LYS A N 1
ATOM 3230 C CA . LYS A 1 400 ? -25.874 11.558 15.037 1.00 95.62 400 LYS A CA 1
ATOM 3231 C C . LYS A 1 400 ? -25.172 10.466 14.223 1.00 95.62 400 LYS A C 1
ATOM 3233 O O . LYS A 1 400 ? -24.887 10.693 13.045 1.00 95.62 400 LYS A O 1
ATOM 3238 N N . LYS A 1 401 ? -24.914 9.313 14.842 1.00 95.75 401 LYS A N 1
ATOM 3239 C CA . LYS A 1 401 ? -24.434 8.099 14.169 1.00 95.75 401 LYS A CA 1
ATOM 3240 C C . LYS A 1 401 ? -25.581 7.421 13.423 1.00 95.75 401 LYS A C 1
ATOM 3242 O O . LYS A 1 401 ? -26.678 7.330 13.969 1.00 95.75 401 LYS A O 1
ATOM 3247 N N . ILE A 1 402 ? -25.317 6.994 12.193 1.00 96.38 402 ILE A N 1
ATOM 3248 C CA . ILE A 1 402 ? -26.239 6.224 11.357 1.00 96.38 402 ILE A CA 1
ATOM 3249 C C . ILE A 1 402 ? -25.464 5.070 10.725 1.00 96.38 402 ILE A C 1
ATOM 3251 O O . ILE A 1 402 ? -24.358 5.275 10.211 1.00 96.38 402 ILE A O 1
ATOM 3255 N N . SER A 1 403 ? -26.056 3.881 10.761 1.00 95.94 403 SER A N 1
ATOM 3256 C CA . SER A 1 403 ? -25.545 2.673 10.123 1.00 95.94 403 SER A CA 1
ATOM 3257 C C . SER A 1 403 ? -26.296 2.329 8.834 1.00 95.94 403 SER A C 1
ATOM 3259 O O . SER A 1 403 ? -27.395 2.837 8.604 1.00 95.94 403 SER A O 1
ATOM 3261 N N . LEU A 1 404 ? -25.747 1.451 7.987 1.00 95.19 404 LEU A N 1
ATOM 3262 C CA . LEU A 1 404 ? -26.516 0.927 6.849 1.00 95.19 404 LEU A CA 1
ATOM 3263 C C . LEU A 1 404 ? -27.726 0.106 7.327 1.00 95.19 404 LEU A C 1
ATOM 3265 O O . LEU A 1 404 ? -28.794 0.161 6.716 1.00 95.19 404 LEU A O 1
ATOM 3269 N N . ALA A 1 405 ? -27.574 -0.618 8.439 1.00 94.38 405 ALA A N 1
ATOM 3270 C CA . ALA A 1 405 ? -28.636 -1.422 9.038 1.00 94.38 405 ALA A CA 1
ATOM 3271 C C . ALA A 1 405 ? -29.851 -0.587 9.487 1.00 94.38 405 ALA A C 1
ATOM 3273 O O . ALA A 1 405 ? -30.970 -1.102 9.485 1.00 94.38 405 ALA A O 1
ATOM 3274 N N . ASP A 1 406 ? -29.670 0.707 9.781 1.00 95.62 406 ASP A N 1
ATOM 3275 C CA . ASP A 1 406 ? -30.764 1.624 10.143 1.00 95.62 406 ASP A CA 1
ATOM 3276 C C . ASP A 1 406 ? -31.781 1.822 9.002 1.00 95.62 406 ASP A C 1
ATOM 3278 O O . ASP A 1 406 ? -32.898 2.288 9.235 1.00 95.62 406 ASP A O 1
ATOM 3282 N N . PHE A 1 407 ? -31.415 1.456 7.769 1.00 94.81 407 PHE A N 1
ATOM 3283 C CA . PHE A 1 407 ? -32.284 1.514 6.592 1.00 94.81 407 PHE A CA 1
ATOM 3284 C C . PHE A 1 407 ? -32.901 0.159 6.214 1.00 94.81 407 PHE A C 1
ATOM 3286 O O . PHE A 1 407 ? -33.491 0.030 5.138 1.00 94.81 407 PHE A O 1
ATOM 3293 N N . SER A 1 408 ? -32.780 -0.858 7.074 1.00 92.31 408 SER A N 1
ATOM 3294 C CA . SER A 1 408 ? -33.347 -2.186 6.820 1.00 92.31 408 SER A CA 1
ATOM 3295 C C . SER A 1 408 ? -34.849 -2.113 6.507 1.00 92.31 408 SER A C 1
ATOM 3297 O O . SER A 1 408 ? -35.604 -1.354 7.117 1.00 92.31 408 SER A O 1
ATOM 3299 N N . GLY A 1 409 ? -35.287 -2.890 5.514 1.00 92.75 409 GLY A N 1
ATOM 3300 C CA . GLY A 1 409 ? -36.664 -2.885 5.016 1.00 92.75 409 GLY A CA 1
ATOM 3301 C C . GLY A 1 409 ? -36.953 -1.850 3.923 1.00 92.75 409 GLY A C 1
ATOM 3302 O O . GLY A 1 409 ? -38.043 -1.879 3.347 1.00 92.75 409 GLY A O 1
ATOM 3303 N N . LYS A 1 410 ? -35.999 -0.972 3.581 1.00 94.31 410 LYS A N 1
ATOM 3304 C CA . LYS A 1 410 ? -36.138 0.043 2.523 1.00 94.31 410 LYS A CA 1
ATOM 3305 C C . LYS A 1 410 ? -35.083 -0.128 1.432 1.00 94.31 410 LYS A C 1
ATOM 3307 O O . LYS A 1 410 ? -34.002 -0.652 1.672 1.00 94.31 410 LYS A O 1
ATOM 3312 N N . TYR A 1 411 ? -35.393 0.341 0.225 1.00 96.81 411 TYR A N 1
ATOM 3313 C CA . TYR A 1 411 ? -34.369 0.529 -0.802 1.00 96.81 411 TYR A CA 1
ATOM 3314 C C . TYR A 1 411 ? -33.534 1.761 -0.462 1.00 96.81 411 TYR A C 1
ATOM 3316 O O . TYR A 1 411 ? -34.097 2.793 -0.099 1.00 96.81 411 TYR A O 1
ATOM 3324 N N . VAL A 1 412 ? -32.214 1.672 -0.615 1.00 97.62 412 VAL A N 1
ATOM 3325 C CA . VAL A 1 412 ? -31.291 2.766 -0.286 1.00 97.62 412 VAL A CA 1
ATOM 3326 C C . VAL A 1 412 ? -30.487 3.145 -1.517 1.00 97.62 412 VAL A C 1
ATOM 3328 O O . VAL A 1 412 ? -29.745 2.335 -2.073 1.00 97.62 412 VAL A O 1
ATOM 3331 N N . TYR A 1 413 ? -30.625 4.393 -1.941 1.00 97.56 413 TYR A N 1
ATOM 3332 C CA . TYR A 1 413 ? -29.846 4.980 -3.015 1.00 97.56 413 TYR A CA 1
ATOM 3333 C C . TYR A 1 413 ? -28.705 5.806 -2.420 1.00 97.56 413 TYR A C 1
ATOM 3335 O O . TYR A 1 413 ? -28.911 6.889 -1.867 1.00 97.56 413 TYR A O 1
ATOM 3343 N N . ILE A 1 414 ? -27.495 5.256 -2.505 1.00 97.69 414 ILE A N 1
ATOM 3344 C CA . ILE A 1 414 ? -26.290 5.813 -1.894 1.00 97.69 414 ILE A CA 1
ATOM 3345 C C . ILE A 1 414 ? -25.475 6.534 -2.963 1.00 97.69 414 ILE A C 1
ATOM 3347 O O . ILE A 1 414 ? -25.175 5.956 -4.010 1.00 97.69 414 ILE A O 1
ATOM 3351 N N . ASN A 1 415 ? -25.042 7.763 -2.680 1.00 97.19 415 ASN A N 1
ATOM 3352 C CA . ASN A 1 415 ? -24.041 8.452 -3.487 1.00 97.19 415 ASN A CA 1
ATOM 3353 C C . ASN A 1 415 ? -22.822 8.877 -2.663 1.00 97.19 415 ASN A C 1
ATOM 3355 O O . ASN A 1 415 ? -22.937 9.559 -1.645 1.00 97.19 415 ASN A O 1
ATOM 3359 N N . PHE A 1 416 ? -21.636 8.536 -3.160 1.00 97.44 416 PHE A N 1
ATOM 3360 C CA . PHE A 1 416 ? -20.372 9.079 -2.671 1.00 97.44 416 PHE A CA 1
ATOM 3361 C C . PHE A 1 416 ? -20.037 10.349 -3.445 1.00 97.44 416 PHE A C 1
ATOM 3363 O O . PHE A 1 416 ? -20.007 10.337 -4.679 1.00 97.44 416 PHE A O 1
ATOM 3370 N N . TRP A 1 417 ? -19.785 11.441 -2.729 1.00 96.94 417 TRP A N 1
ATOM 3371 C CA . TRP A 1 417 ? -19.614 12.766 -3.321 1.00 96.94 417 TRP A CA 1
ATOM 3372 C C . TRP A 1 417 ? -18.596 13.618 -2.560 1.00 96.94 417 TRP A C 1
ATOM 3374 O O . TRP A 1 417 ? -18.229 13.315 -1.427 1.00 96.94 417 TRP A O 1
ATOM 3384 N N . ALA A 1 418 ? -18.162 14.712 -3.182 1.00 94.88 418 ALA A N 1
ATOM 3385 C CA . ALA A 1 418 ? -17.210 15.651 -2.598 1.00 94.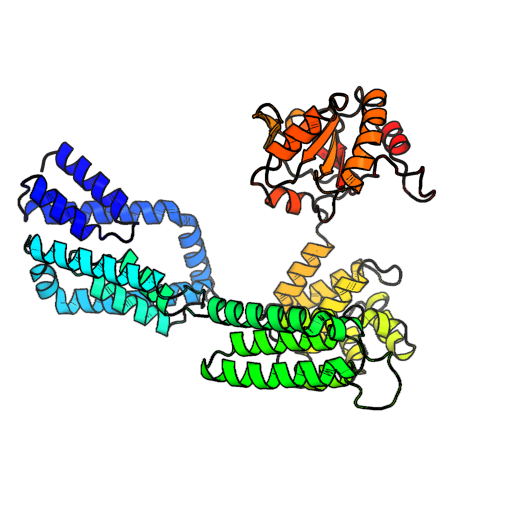88 418 ALA A CA 1
ATOM 3386 C C . ALA A 1 418 ? -17.593 17.100 -2.920 1.00 94.88 418 ALA A C 1
ATOM 3388 O O . ALA A 1 418 ? -18.068 17.369 -4.029 1.00 94.88 418 ALA A O 1
ATOM 3389 N N . THR A 1 419 ? -17.344 18.045 -2.004 1.00 92.75 419 THR A N 1
ATOM 3390 C CA . THR A 1 419 ? -17.736 19.453 -2.224 1.00 92.75 419 THR A CA 1
ATOM 3391 C C . THR A 1 419 ? -16.949 20.103 -3.355 1.00 92.75 419 THR A C 1
ATOM 3393 O O . THR A 1 419 ? -17.491 20.931 -4.074 1.00 92.75 419 THR A O 1
ATOM 3396 N N . TRP A 1 420 ? -15.704 19.692 -3.600 1.00 90.38 420 TRP A N 1
ATOM 3397 C CA . TRP A 1 420 ? -14.879 20.208 -4.700 1.00 90.38 420 TRP A CA 1
ATOM 3398 C C . TRP A 1 420 ? -15.222 19.596 -6.073 1.00 90.38 420 TRP A C 1
ATOM 3400 O O . TRP A 1 420 ? -14.706 20.044 -7.097 1.00 90.38 420 TRP A O 1
ATOM 3410 N N . SER A 1 421 ? -16.084 18.573 -6.129 1.00 92.62 421 SER A N 1
ATOM 3411 C CA . SER A 1 421 ? -16.469 17.910 -7.380 1.00 92.62 421 SER A CA 1
ATOM 3412 C C . SER A 1 421 ? -17.653 18.631 -8.031 1.00 92.62 421 SER A C 1
ATOM 3414 O O . SER A 1 421 ? -18.804 18.459 -7.629 1.00 92.62 421 SER A O 1
ATOM 3416 N N . ILE A 1 422 ? -17.382 19.405 -9.090 1.00 89.56 422 ILE A N 1
ATOM 3417 C CA . ILE A 1 422 ? -18.421 20.087 -9.886 1.00 89.56 422 ILE A CA 1
ATOM 3418 C C . ILE A 1 422 ? -19.498 19.104 -10.393 1.00 89.56 422 ILE A C 1
ATOM 3420 O O . ILE A 1 422 ? -20.683 19.422 -10.264 1.00 89.56 422 ILE A O 1
ATOM 3424 N N . PRO A 1 423 ? -19.154 17.907 -10.923 1.00 89.31 423 PRO A N 1
ATOM 3425 C CA . PRO A 1 423 ? -20.163 16.912 -11.288 1.00 89.31 423 PRO A CA 1
ATOM 3426 C C . PRO A 1 423 ? -21.056 16.504 -10.109 1.00 89.31 423 PRO A C 1
ATOM 3428 O O . PRO A 1 423 ? -22.269 16.430 -10.273 1.00 89.31 423 PRO A O 1
ATOM 3431 N N . SER A 1 424 ? -20.489 16.322 -8.910 1.00 93.69 424 SER A N 1
ATOM 3432 C CA . SER A 1 424 ? -21.267 15.958 -7.716 1.00 93.69 424 SER A CA 1
ATOM 3433 C C . SER A 1 424 ? -22.305 17.021 -7.363 1.00 93.69 424 SER A C 1
ATOM 3435 O O . SER A 1 424 ? -23.466 16.695 -7.128 1.00 93.69 424 SER A O 1
ATOM 3437 N N . GLN A 1 425 ? -21.906 18.297 -7.370 1.00 91.75 425 GLN A N 1
ATOM 3438 C CA . GLN A 1 425 ? -22.814 19.402 -7.054 1.00 91.75 425 GLN A CA 1
ATOM 3439 C C . GLN A 1 425 ? -23.974 19.509 -8.056 1.00 91.75 425 GLN A C 1
ATOM 3441 O O . GLN A 1 425 ? -25.104 19.784 -7.659 1.00 91.75 425 GLN A O 1
ATOM 3446 N N . LYS A 1 426 ? -23.715 19.285 -9.354 1.00 90.75 426 LYS A N 1
ATOM 3447 C CA . LYS A 1 426 ? -24.759 19.312 -10.393 1.00 90.75 426 LYS A CA 1
ATOM 3448 C C . LYS A 1 426 ? -25.784 18.198 -10.194 1.00 90.75 426 LYS A C 1
ATOM 3450 O O . LYS A 1 426 ? -26.980 18.471 -10.190 1.00 90.75 426 LYS A O 1
ATOM 3455 N N . GLU A 1 427 ? -25.318 16.969 -9.990 1.00 92.06 427 GLU A N 1
ATOM 3456 C CA . GLU A 1 427 ? -26.201 15.814 -9.802 1.00 92.06 427 GLU A CA 1
ATOM 3457 C C . GLU A 1 427 ? -27.034 15.929 -8.516 1.00 92.06 427 GLU A C 1
ATOM 3459 O O . GLU A 1 427 ? -28.193 15.528 -8.503 1.00 92.06 427 GLU A O 1
ATOM 3464 N N . MET A 1 428 ? -26.496 16.536 -7.452 1.00 91.81 428 MET A N 1
ATOM 3465 C CA . MET A 1 428 ? -27.230 16.766 -6.198 1.00 91.81 428 MET A CA 1
ATOM 3466 C C . MET A 1 428 ? -28.460 17.665 -6.364 1.00 91.81 428 MET A C 1
ATOM 3468 O O . MET A 1 428 ? -29.474 17.429 -5.712 1.00 91.81 428 MET A O 1
ATOM 3472 N N . LYS A 1 429 ? -28.422 18.644 -7.277 1.00 91.00 429 LYS A N 1
ATOM 3473 C CA . LYS A 1 429 ? -29.595 19.481 -7.590 1.00 91.00 429 LYS A CA 1
ATOM 3474 C C . LYS A 1 429 ? -30.719 18.671 -8.241 1.00 91.00 429 LYS A C 1
ATOM 3476 O O . LYS A 1 429 ? -31.887 18.875 -7.932 1.00 91.00 429 LYS A O 1
ATOM 3481 N N . ILE A 1 430 ? -30.369 17.728 -9.116 1.00 91.12 430 ILE A N 1
ATOM 3482 C CA . ILE A 1 430 ? -31.335 16.820 -9.756 1.00 91.12 430 ILE A CA 1
ATOM 3483 C C . ILE A 1 430 ? -31.857 15.810 -8.729 1.00 91.12 430 ILE A C 1
ATOM 3485 O O . ILE A 1 430 ? -33.050 15.513 -8.678 1.00 91.12 430 ILE A O 1
ATOM 3489 N N . MET A 1 431 ? -30.970 15.327 -7.860 1.00 92.81 431 MET A N 1
ATOM 3490 C CA . MET A 1 431 ? -31.313 14.404 -6.786 1.00 92.81 431 MET A CA 1
ATOM 3491 C C . MET A 1 431 ? -32.334 14.995 -5.808 1.00 92.81 431 MET A C 1
ATOM 3493 O O . MET A 1 431 ? -33.177 14.253 -5.323 1.00 92.81 431 MET A O 1
ATOM 3497 N N . GLU A 1 432 ? -32.342 16.314 -5.586 1.00 92.38 432 GLU A N 1
ATOM 3498 C CA . GLU A 1 432 ? -33.387 16.983 -4.797 1.00 92.38 432 GLU A CA 1
ATOM 3499 C C . GLU A 1 432 ? -34.790 16.799 -5.404 1.00 92.38 432 GLU A C 1
ATOM 3501 O O . GLU A 1 432 ? -35.756 16.534 -4.684 1.00 92.38 432 GLU A O 1
ATOM 3506 N N . VAL A 1 433 ? -34.912 16.893 -6.732 1.00 91.06 433 VAL A N 1
ATOM 3507 C CA . VAL A 1 433 ? -36.182 16.677 -7.445 1.00 91.06 433 VAL A CA 1
ATOM 3508 C C . VAL A 1 433 ? -36.618 15.215 -7.326 1.00 91.06 433 VAL A C 1
ATOM 3510 O O . VAL A 1 433 ? -37.778 14.936 -7.019 1.00 91.06 433 VAL A O 1
ATOM 3513 N N . LEU A 1 434 ? -35.681 14.279 -7.506 1.00 90.94 434 LEU A N 1
ATOM 3514 C CA . LEU A 1 434 ? -35.952 12.846 -7.374 1.00 90.94 434 LEU A CA 1
ATOM 3515 C C . LEU A 1 434 ? -36.323 12.457 -5.941 1.00 90.94 434 LEU A C 1
ATOM 3517 O O . LEU A 1 434 ? -37.256 11.682 -5.749 1.00 90.94 434 LEU A O 1
ATOM 3521 N N . HIS A 1 435 ? -35.650 13.027 -4.942 1.00 94.38 435 HIS A N 1
ATOM 3522 C CA . HIS A 1 435 ? -35.952 12.797 -3.535 1.00 94.38 435 HIS A CA 1
ATOM 3523 C C . HIS A 1 435 ? -37.399 13.191 -3.223 1.00 94.38 435 HIS A C 1
ATOM 3525 O O . HIS A 1 435 ? -38.148 12.381 -2.686 1.00 94.38 435 HIS A O 1
ATOM 3531 N N . LYS A 1 436 ? -37.848 14.379 -3.652 1.00 91.12 436 LYS A N 1
ATOM 3532 C CA . LYS A 1 436 ? -39.246 14.815 -3.460 1.00 91.12 436 LYS A CA 1
ATOM 3533 C C . LYS A 1 436 ? -40.265 13.848 -4.074 1.00 91.12 436 LYS A C 1
ATOM 3535 O O . LYS A 1 436 ? -41.359 13.709 -3.537 1.00 91.12 436 LYS A O 1
ATOM 3540 N N . LYS A 1 437 ? -39.916 13.183 -5.180 1.00 91.38 437 LYS A N 1
ATOM 3541 C CA . LYS A 1 437 ? -40.795 12.247 -5.897 1.00 91.38 437 LYS A CA 1
ATOM 3542 C C . LYS A 1 437 ? -40.782 10.826 -5.317 1.00 91.38 437 LYS A C 1
ATOM 3544 O O . LYS A 1 437 ? -41.821 10.173 -5.314 1.00 91.38 437 LYS A O 1
ATOM 3549 N N . TYR A 1 438 ? -39.630 10.344 -4.847 1.00 92.44 438 TYR A N 1
ATOM 3550 C CA . TYR A 1 438 ? -39.417 8.929 -4.511 1.00 92.44 438 TYR A CA 1
ATOM 3551 C C . TYR A 1 438 ? -39.078 8.653 -3.036 1.00 92.44 438 TYR A C 1
ATOM 3553 O O . TYR A 1 438 ? -38.946 7.482 -2.681 1.00 92.44 438 TYR A O 1
ATOM 3561 N N . ASN A 1 439 ? -38.993 9.666 -2.162 1.00 89.94 439 ASN A N 1
ATOM 3562 C CA . ASN A 1 439 ? -38.646 9.484 -0.738 1.00 89.94 439 ASN A CA 1
ATOM 3563 C C . ASN A 1 439 ? -39.571 8.531 0.04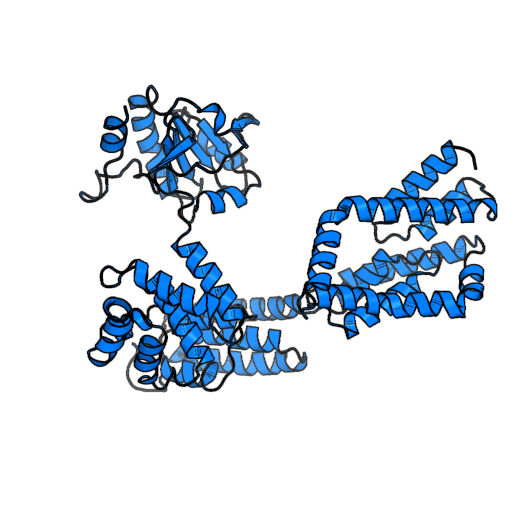0 1.00 89.94 439 ASN A C 1
ATOM 3565 O O . ASN A 1 439 ? -39.160 7.951 1.037 1.00 89.94 439 ASN A O 1
ATOM 3569 N N . SER A 1 440 ? -40.806 8.322 -0.423 1.00 89.00 440 SER A N 1
ATOM 3570 C CA . SER A 1 440 ? -41.748 7.376 0.185 1.00 89.00 440 SER A CA 1
ATOM 3571 C C . SER A 1 440 ? -41.388 5.911 -0.080 1.00 89.00 440 SER A C 1
ATOM 3573 O O . SER A 1 440 ? -41.847 5.029 0.644 1.00 89.00 440 SER A O 1
ATOM 3575 N N . LYS A 1 441 ? -40.579 5.642 -1.112 1.00 88.44 441 LYS A N 1
ATOM 3576 C CA . LYS A 1 441 ? -40.187 4.293 -1.549 1.00 88.44 441 LYS A CA 1
ATOM 3577 C C . LYS A 1 441 ? -38.694 4.011 -1.380 1.00 88.44 441 LYS A C 1
ATOM 3579 O O . LYS A 1 441 ? -38.314 2.851 -1.230 1.00 88.44 441 LYS A O 1
ATOM 3584 N N . ILE A 1 442 ? -37.859 5.046 -1.463 1.00 94.56 442 ILE A N 1
ATOM 3585 C CA . ILE A 1 442 ? -36.401 4.935 -1.540 1.00 94.56 442 ILE A CA 1
ATOM 3586 C C . ILE A 1 442 ? -35.775 5.960 -0.603 1.00 94.56 442 ILE A C 1
ATOM 3588 O O . ILE A 1 442 ? -36.082 7.148 -0.681 1.00 94.56 442 ILE A O 1
ATOM 3592 N N . GLU A 1 443 ? -34.851 5.503 0.233 1.00 96.62 443 GLU A N 1
ATOM 3593 C CA . GLU A 1 443 ? -34.037 6.364 1.082 1.00 96.62 443 GLU A CA 1
ATOM 3594 C C . GLU A 1 443 ? -32.822 6.876 0.321 1.00 96.62 443 GLU A C 1
ATOM 3596 O O . GLU A 1 443 ? -32.080 6.105 -0.287 1.00 96.62 443 GLU A O 1
ATOM 3601 N N . PHE A 1 444 ? -32.600 8.186 0.370 1.00 97.69 444 PHE A N 1
ATOM 3602 C CA . PHE A 1 444 ? -31.456 8.829 -0.267 1.00 97.69 444 PHE A CA 1
ATOM 3603 C C . PHE A 1 444 ? -30.376 9.089 0.783 1.00 97.69 444 PHE A C 1
ATOM 3605 O O . PHE A 1 444 ? -30.626 9.738 1.804 1.00 97.69 444 PHE A O 1
ATOM 3612 N N . VAL A 1 445 ? -29.164 8.597 0.520 1.00 97.88 445 VAL A N 1
ATOM 3613 C CA . VAL A 1 445 ? -28.023 8.717 1.434 1.00 97.88 445 VAL A CA 1
ATOM 3614 C C . VAL A 1 445 ? -26.815 9.275 0.692 1.00 97.88 445 VAL A C 1
ATOM 3616 O O . VAL A 1 445 ? -26.257 8.640 -0.199 1.00 97.88 445 VAL A O 1
ATOM 3619 N N . SER A 1 446 ? -26.364 10.458 1.098 1.00 97.88 446 SER A N 1
ATOM 3620 C CA . SER A 1 446 ? -25.203 11.127 0.515 1.00 97.88 446 SER A CA 1
ATOM 3621 C C . SER A 1 446 ? -24.008 11.094 1.453 1.00 97.88 446 SER A C 1
ATOM 3623 O O . SER A 1 446 ? -23.982 11.795 2.465 1.00 97.88 446 SER A O 1
ATOM 3625 N N . ILE A 1 447 ? -22.981 10.330 1.087 1.00 97.88 447 ILE A N 1
ATOM 3626 C CA . ILE A 1 447 ? -21.740 10.194 1.855 1.00 97.88 447 ILE A CA 1
ATOM 3627 C C . ILE A 1 447 ? -20.695 11.171 1.306 1.00 97.88 447 ILE A C 1
ATOM 3629 O O . ILE A 1 447 ? -20.161 10.983 0.211 1.00 97.88 447 ILE A O 1
ATOM 3633 N N . CYS A 1 448 ? -20.403 12.224 2.070 1.00 97.06 448 CYS A N 1
ATOM 3634 C CA . CYS A 1 448 ? -19.356 13.189 1.760 1.00 97.06 448 CYS A CA 1
ATOM 3635 C C . CYS A 1 448 ? -17.977 12.606 2.080 1.00 97.06 448 CYS A C 1
ATOM 3637 O O . CYS A 1 448 ? -17.731 12.119 3.189 1.00 97.06 448 CYS A O 1
ATOM 3639 N N . THR A 1 449 ? -17.075 12.677 1.104 1.00 95.50 449 THR A N 1
ATOM 3640 C CA . THR A 1 449 ? -15.739 12.069 1.160 1.00 95.50 449 THR A CA 1
ATOM 3641 C C . THR A 1 449 ? -14.609 13.075 1.359 1.00 95.50 449 THR A C 1
ATOM 3643 O O . THR A 1 449 ? -13.431 12.725 1.218 1.00 95.50 449 THR A O 1
ATOM 3646 N N . ASP A 1 450 ? -14.960 14.330 1.630 1.00 91.50 450 ASP A N 1
ATOM 3647 C CA . ASP A 1 450 ? -13.993 15.364 1.968 1.00 91.50 450 ASP A CA 1
ATOM 3648 C C . ASP A 1 450 ? -13.247 15.009 3.258 1.00 91.50 450 ASP A C 1
ATOM 3650 O O . ASP A 1 450 ? -13.736 14.272 4.108 1.00 91.50 450 ASP A O 1
ATOM 3654 N N . ASN A 1 451 ? -12.029 15.527 3.409 1.00 87.88 451 ASN A N 1
ATOM 3655 C CA . ASN A 1 451 ? -11.259 15.314 4.639 1.00 87.88 451 ASN A CA 1
ATOM 3656 C C . ASN A 1 451 ? -11.864 16.100 5.811 1.00 87.88 451 ASN A C 1
ATOM 3658 O O . ASN A 1 451 ? -11.769 15.675 6.957 1.00 87.88 451 ASN A O 1
ATOM 3662 N N . ASP A 1 452 ? -12.436 17.267 5.511 1.00 89.94 452 ASP A N 1
ATOM 3663 C CA . ASP A 1 452 ? -12.957 18.212 6.489 1.00 89.94 452 ASP A CA 1
ATOM 3664 C C . ASP A 1 452 ? -14.487 18.234 6.450 1.00 89.94 452 ASP A C 1
ATOM 3666 O O . ASP A 1 452 ? -15.102 18.725 5.498 1.00 89.94 452 ASP A O 1
ATOM 3670 N N . LYS A 1 453 ? -15.091 17.756 7.542 1.00 92.94 453 LYS A N 1
ATOM 3671 C CA . LYS A 1 453 ? -16.542 17.710 7.745 1.00 92.94 453 LYS A CA 1
ATOM 3672 C C . LYS A 1 453 ? -17.198 19.086 7.674 1.00 92.94 453 LYS A C 1
ATOM 3674 O O . LYS A 1 453 ? -18.357 19.192 7.268 1.00 92.94 453 LYS A O 1
ATOM 3679 N N . SER A 1 454 ? -16.469 20.139 8.031 1.00 93.69 454 SER A N 1
ATOM 3680 C CA . SER A 1 454 ? -16.975 21.511 8.035 1.00 93.69 454 SER A CA 1
ATOM 3681 C C . SER A 1 454 ? -17.416 21.949 6.639 1.00 93.69 454 SER A C 1
ATOM 3683 O O . SER A 1 454 ? -18.425 22.635 6.512 1.00 93.69 454 SER A O 1
ATOM 3685 N N . LYS A 1 455 ? -16.745 21.473 5.580 1.00 93.75 455 LYS A N 1
ATOM 3686 C CA . LYS A 1 455 ? -17.115 21.770 4.186 1.00 93.75 455 LYS A CA 1
ATOM 3687 C C . LYS A 1 455 ? -18.489 21.223 3.818 1.00 93.75 455 LYS A C 1
ATOM 3689 O O . LYS A 1 455 ? -19.280 21.932 3.203 1.00 93.75 455 LYS A O 1
ATOM 3694 N N . MET A 1 456 ? -18.798 19.995 4.242 1.00 95.44 456 MET A N 1
ATOM 3695 C CA . MET A 1 456 ? -20.132 19.413 4.072 1.00 95.44 456 MET A CA 1
ATOM 3696 C C . MET A 1 456 ? -21.186 20.249 4.803 1.00 95.44 456 MET A C 1
ATOM 3698 O O . MET A 1 456 ? -22.236 20.538 4.242 1.00 95.44 456 MET A O 1
ATOM 3702 N N . ILE A 1 457 ? -20.905 20.659 6.045 1.00 95.38 457 ILE A N 1
ATOM 3703 C CA . ILE A 1 457 ? -21.837 21.470 6.841 1.00 95.38 457 ILE A CA 1
ATOM 3704 C C . ILE A 1 457 ? -22.101 22.820 6.162 1.00 95.38 457 ILE A C 1
ATOM 3706 O O . ILE A 1 457 ? -23.257 23.224 6.058 1.00 95.38 457 ILE A O 1
ATOM 3710 N N . THR A 1 458 ? -21.059 23.504 5.683 1.00 95.94 458 THR A N 1
ATOM 3711 C CA . THR A 1 458 ? -21.195 24.772 4.950 1.00 95.94 458 THR A CA 1
ATOM 3712 C C . THR A 1 458 ? -22.016 24.591 3.677 1.00 95.94 458 THR A C 1
ATOM 3714 O O . THR A 1 458 ? -22.982 25.320 3.476 1.00 95.94 458 THR A O 1
ATOM 3717 N N . PHE A 1 459 ? -21.721 23.558 2.881 1.00 94.62 459 PHE A N 1
ATOM 3718 C CA . PHE A 1 459 ? -22.474 23.256 1.663 1.00 94.62 459 PHE A CA 1
ATOM 3719 C C . PHE A 1 459 ? -23.973 23.040 1.936 1.00 94.62 459 PHE A C 1
ATOM 3721 O O . PHE A 1 459 ? -24.816 23.542 1.197 1.00 94.62 459 PHE A O 1
ATOM 3728 N N . LEU A 1 460 ? -24.324 22.332 3.014 1.00 94.31 460 LEU A N 1
ATOM 3729 C CA . LEU A 1 460 ? -25.724 22.101 3.389 1.00 94.31 460 LEU A CA 1
ATOM 3730 C C . LEU A 1 460 ? -26.426 23.371 3.886 1.00 94.31 460 LEU A C 1
ATOM 3732 O O . LEU A 1 460 ? -27.611 23.550 3.623 1.00 94.31 460 LEU A O 1
ATOM 3736 N N . LYS A 1 461 ? -25.709 24.275 4.566 1.00 94.88 461 LYS A N 1
ATOM 3737 C CA . LYS A 1 461 ? -26.258 25.587 4.955 1.00 94.88 461 LYS A CA 1
ATOM 3738 C C . LYS A 1 461 ? -26.584 26.454 3.739 1.00 94.88 461 LYS A C 1
ATOM 3740 O O . LYS A 1 461 ? -27.578 27.171 3.759 1.00 94.88 461 LYS A O 1
ATOM 3745 N N . GLU A 1 462 ? -25.768 26.371 2.692 1.00 93.75 462 GLU A N 1
ATOM 3746 C CA . GLU A 1 462 ? -25.981 27.082 1.425 1.00 93.75 462 GLU A CA 1
ATOM 3747 C C . GLU A 1 462 ? -27.096 26.457 0.568 1.00 93.75 462 GLU A C 1
ATOM 3749 O O . GLU A 1 462 ? -27.654 27.128 -0.297 1.00 93.75 462 GLU A O 1
ATOM 3754 N N . ASN A 1 463 ? -27.451 25.190 0.818 1.00 92.94 463 ASN A N 1
ATOM 3755 C CA . ASN A 1 463 ? -28.459 24.437 0.065 1.00 92.94 463 ASN A CA 1
ATOM 3756 C C . ASN A 1 463 ? -29.536 23.843 1.003 1.00 92.94 463 ASN A C 1
ATOM 3758 O O . ASN A 1 463 ? -29.670 22.621 1.097 1.00 92.94 463 ASN A O 1
ATOM 3762 N N . PRO A 1 464 ? -30.335 24.681 1.694 1.00 90.62 464 PRO A N 1
ATOM 3763 C CA . PRO A 1 464 ? -31.248 24.241 2.756 1.00 90.62 464 PRO A CA 1
ATOM 3764 C C . PRO A 1 464 ? -32.413 23.365 2.268 1.00 90.62 464 PRO A C 1
ATOM 3766 O O . PRO A 1 464 ? -33.091 22.728 3.070 1.00 90.62 464 PRO A O 1
ATOM 3769 N N . THR A 1 465 ? -32.665 23.328 0.959 1.00 89.88 465 THR A N 1
ATOM 3770 C CA . THR A 1 465 ? -33.708 22.502 0.339 1.00 89.88 465 THR A CA 1
ATOM 3771 C C . THR A 1 465 ? -33.323 21.023 0.238 1.00 89.88 465 THR A C 1
ATOM 3773 O O . THR A 1 465 ? -34.196 20.176 0.036 1.00 89.88 465 THR A O 1
ATOM 3776 N N . MET A 1 466 ? -32.039 20.689 0.412 1.00 91.81 466 MET A N 1
ATOM 3777 C CA . MET A 1 466 ? -31.539 19.315 0.398 1.00 91.81 466 MET A CA 1
ATOM 3778 C C . MET A 1 466 ? -31.791 18.633 1.749 1.00 91.81 466 MET A C 1
ATOM 3780 O O . MET A 1 466 ? -31.010 18.771 2.688 1.00 91.81 466 MET A O 1
ATOM 3784 N N . ASN A 1 467 ? -32.898 17.895 1.848 1.00 88.62 467 ASN A N 1
ATOM 3785 C CA . ASN A 1 467 ? -33.438 17.383 3.111 1.00 88.62 467 ASN A CA 1
ATOM 3786 C C . ASN A 1 467 ? -33.491 15.845 3.218 1.00 88.62 467 ASN A C 1
ATOM 3788 O O . ASN A 1 467 ? -34.462 15.293 3.732 1.00 88.62 467 ASN A O 1
ATOM 3792 N N . TRP A 1 468 ? -32.455 15.154 2.748 1.00 95.00 468 TRP A N 1
ATOM 3793 C CA . TRP A 1 468 ? -32.274 13.709 2.947 1.00 95.00 468 TRP A CA 1
ATOM 3794 C C . TRP A 1 468 ? -31.053 13.423 3.830 1.00 95.00 468 TRP A C 1
ATOM 3796 O O . TRP A 1 468 ? -30.455 14.333 4.408 1.00 95.00 468 TRP A O 1
ATOM 3806 N N . THR A 1 469 ? -30.677 12.152 3.976 1.00 97.00 469 THR A N 1
ATOM 3807 C CA . THR A 1 469 ? -29.593 11.772 4.884 1.00 97.00 469 THR A CA 1
ATOM 3808 C C . THR A 1 469 ? -28.226 12.134 4.306 1.00 97.00 469 THR A C 1
ATOM 3810 O O . THR A 1 469 ? -27.819 11.617 3.266 1.00 97.00 469 THR A O 1
ATOM 3813 N N . PHE A 1 470 ? -27.473 12.969 5.025 1.00 97.50 470 PHE A N 1
ATOM 3814 C CA . PHE A 1 470 ? -26.083 13.300 4.712 1.00 97.50 470 PHE A CA 1
ATOM 3815 C C . PHE A 1 470 ? -25.142 12.749 5.773 1.00 97.50 470 PHE A C 1
ATOM 3817 O O . PHE A 1 470 ? -25.309 13.031 6.960 1.00 97.50 470 PHE A O 1
ATOM 3824 N N . LEU A 1 471 ? -24.125 12.011 5.338 1.00 97.62 471 LEU A N 1
ATOM 3825 C CA . LEU A 1 471 ? -23.122 11.376 6.188 1.00 97.62 471 LEU A CA 1
ATOM 3826 C C . LEU A 1 471 ? -21.725 11.854 5.795 1.00 97.62 471 LEU A C 1
ATOM 3828 O O . LEU A 1 471 ? -21.467 12.150 4.632 1.00 97.62 471 LEU A O 1
ATOM 3832 N N . HIS A 1 472 ? -20.806 11.898 6.752 1.00 97.19 472 HIS A N 1
ATOM 3833 C CA . HIS A 1 472 ? -19.399 12.195 6.504 1.00 97.19 472 HIS A CA 1
ATOM 3834 C C . HIS A 1 472 ? -18.544 10.946 6.714 1.00 97.19 472 HIS A C 1
ATOM 3836 O O . HIS A 1 472 ? -18.680 10.279 7.739 1.00 97.19 472 HIS A O 1
ATOM 3842 N N . ILE A 1 473 ? -17.627 10.668 5.783 1.00 93.81 473 ILE A N 1
ATOM 3843 C CA . ILE A 1 473 ? -16.797 9.453 5.809 1.00 93.81 473 ILE A CA 1
ATOM 3844 C C . ILE A 1 473 ? -15.822 9.387 6.998 1.00 93.81 473 ILE A C 1
ATOM 3846 O O . ILE A 1 473 ? -15.376 8.312 7.398 1.00 93.81 473 ILE A O 1
ATOM 3850 N N . GLY A 1 474 ? -15.479 10.546 7.567 1.00 89.44 474 GLY A N 1
ATOM 3851 C CA . GLY A 1 474 ? -14.523 10.654 8.668 1.00 89.44 474 GLY A CA 1
ATOM 3852 C C . GLY A 1 474 ? -13.143 10.142 8.254 1.00 89.44 474 GLY A C 1
ATOM 3853 O O . GLY A 1 474 ? -12.635 10.493 7.190 1.00 89.44 474 GLY A O 1
ATOM 3854 N N . GLU A 1 475 ? -12.548 9.290 9.085 1.00 78.62 475 GLU A N 1
ATOM 3855 C CA . GLU A 1 475 ? -11.246 8.669 8.808 1.00 78.62 475 GLU A CA 1
ATOM 3856 C C . GLU A 1 475 ? -11.355 7.335 8.048 1.00 78.62 475 GLU A C 1
ATOM 3858 O O . GLU A 1 475 ? -10.336 6.764 7.653 1.00 78.62 475 GLU A O 1
ATOM 3863 N N . SER A 1 476 ? -12.574 6.839 7.790 1.00 75.94 476 SER A N 1
ATOM 3864 C CA . SER A 1 476 ? -12.806 5.512 7.204 1.00 75.94 476 SER A CA 1
ATOM 3865 C C . SER A 1 476 ? -12.541 5.479 5.694 1.00 75.94 476 SER A C 1
ATOM 3867 O O . SER A 1 476 ? -13.434 5.348 4.859 1.00 75.94 476 SER A O 1
ATOM 3869 N N . ARG A 1 477 ? -11.265 5.578 5.305 1.00 78.50 477 ARG A N 1
ATOM 3870 C CA . ARG A 1 477 ? -10.827 5.422 3.904 1.00 78.50 477 ARG A CA 1
ATOM 3871 C C . ARG A 1 477 ? -11.037 4.015 3.365 1.00 78.50 477 ARG A C 1
ATOM 3873 O O . ARG A 1 477 ? -11.126 3.846 2.151 1.00 78.50 477 ARG A O 1
ATOM 3880 N N . VAL A 1 478 ? -11.125 3.036 4.261 1.00 81.88 478 VAL A N 1
ATOM 3881 C CA . VAL A 1 478 ? -11.424 1.638 3.938 1.00 81.88 478 VAL A CA 1
ATOM 3882 C C . VAL A 1 478 ? -12.768 1.539 3.214 1.00 81.88 478 VAL A C 1
ATOM 3884 O O . VAL A 1 478 ? -12.852 0.854 2.198 1.00 81.88 478 VAL A O 1
ATOM 3887 N N . LEU A 1 479 ? -13.760 2.340 3.620 1.00 87.50 479 LEU A N 1
ATOM 3888 C CA . LEU A 1 479 ? -15.093 2.328 3.021 1.00 87.50 479 LEU A CA 1
ATOM 3889 C C . LEU A 1 479 ? -15.087 2.678 1.521 1.00 87.50 479 LEU A C 1
ATOM 3891 O O . LEU A 1 479 ? -15.825 2.080 0.743 1.00 87.50 479 LEU A O 1
ATOM 3895 N N . LEU A 1 480 ? -14.211 3.591 1.076 1.00 88.69 480 LEU A N 1
ATOM 3896 C CA . LEU A 1 480 ? -14.066 3.906 -0.356 1.00 88.69 480 LEU A CA 1
ATOM 3897 C C . LEU A 1 480 ? -13.544 2.711 -1.157 1.00 88.69 480 LEU A C 1
ATOM 3899 O O . LEU A 1 480 ? -13.890 2.553 -2.323 1.00 88.69 480 LEU A O 1
ATOM 3903 N N . GLN A 1 481 ? -12.693 1.885 -0.550 1.00 81.38 481 GLN A N 1
ATOM 3904 C CA . GLN A 1 481 ? -12.154 0.691 -1.196 1.00 81.38 481 GLN A CA 1
ATOM 3905 C C . GLN A 1 481 ? -13.196 -0.426 -1.236 1.00 81.38 481 GLN A C 1
ATOM 3907 O O . GLN A 1 481 ? -13.308 -1.115 -2.247 1.00 81.38 481 GLN A O 1
ATOM 3912 N N . GLU A 1 482 ? -13.969 -0.585 -0.161 1.00 86.75 482 GLU A N 1
ATOM 3913 C CA . GLU A 1 482 ? -15.040 -1.579 -0.059 1.00 86.75 482 GLU A CA 1
ATOM 3914 C C . GLU A 1 482 ? -16.181 -1.305 -1.040 1.00 86.75 482 GLU A C 1
ATOM 3916 O O . GLU A 1 482 ? -16.649 -2.232 -1.698 1.00 86.75 482 GLU A O 1
ATOM 3921 N N . TYR A 1 483 ? -16.556 -0.034 -1.203 1.00 89.69 483 TYR A N 1
ATOM 3922 C CA . TYR A 1 483 ? -17.541 0.416 -2.191 1.00 89.69 483 TYR A CA 1
ATOM 3923 C C . TYR A 1 483 ? -16.948 0.706 -3.584 1.00 89.69 483 TYR A C 1
ATOM 3925 O O . TYR A 1 483 ? -17.633 1.244 -4.451 1.00 89.69 483 TYR A O 1
ATOM 3933 N N . GLU A 1 484 ? -15.676 0.363 -3.814 1.00 86.81 484 GLU A N 1
ATOM 3934 C CA . GLU A 1 484 ? -14.962 0.562 -5.084 1.00 86.81 484 GLU A CA 1
ATOM 3935 C C . GLU A 1 484 ? -15.074 1.985 -5.679 1.00 86.81 484 GLU A C 1
ATOM 3937 O O . GLU A 1 484 ? -15.074 2.186 -6.898 1.00 86.81 484 GLU A O 1
ATOM 3942 N N . VAL A 1 485 ? -15.119 3.004 -4.821 1.00 87.25 485 VAL A N 1
ATOM 3943 C CA . VAL A 1 485 ? -15.270 4.409 -5.206 1.00 87.25 485 VAL A CA 1
ATOM 3944 C C . VAL A 1 485 ? -13.947 4.943 -5.758 1.00 87.25 485 VAL A C 1
ATOM 3946 O O . VAL A 1 485 ? -13.004 5.218 -5.017 1.00 87.25 485 VAL A O 1
ATOM 3949 N N . ARG A 1 486 ? -13.868 5.098 -7.086 1.00 82.44 486 ARG A N 1
ATOM 3950 C CA . ARG A 1 486 ? -12.670 5.609 -7.790 1.00 82.44 486 ARG A CA 1
ATOM 3951 C C . ARG A 1 486 ? -12.816 7.039 -8.301 1.00 82.44 486 ARG A C 1
ATOM 3953 O O . ARG A 1 486 ? -11.814 7.715 -8.518 1.00 82.44 486 ARG A O 1
ATOM 3960 N N . THR A 1 487 ? -14.049 7.480 -8.526 1.00 82.50 487 THR A N 1
ATOM 3961 C CA . THR A 1 487 ? -14.391 8.787 -9.100 1.00 82.50 487 THR A CA 1
ATOM 3962 C C . THR A 1 487 ? -15.634 9.344 -8.419 1.00 82.50 487 THR A C 1
ATOM 3964 O O . THR A 1 487 ? -16.472 8.579 -7.950 1.00 82.50 487 THR A O 1
ATOM 3967 N N . PHE A 1 488 ? -15.784 10.667 -8.388 1.00 88.75 488 PHE A N 1
ATOM 3968 C CA . PHE A 1 488 ? -16.947 11.315 -7.778 1.00 88.75 488 PHE A CA 1
ATOM 3969 C C . PHE A 1 488 ? -17.799 12.040 -8.828 1.00 88.75 488 PHE A C 1
ATOM 3971 O O . PHE A 1 488 ? -17.230 12.799 -9.622 1.00 88.75 488 PHE A O 1
ATOM 3978 N N . PRO A 1 489 ? -19.134 11.891 -8.795 1.00 93.00 489 PRO A N 1
ATOM 3979 C CA . PRO A 1 489 ? -19.895 11.038 -7.877 1.00 93.00 489 PRO A CA 1
ATOM 3980 C C . PRO A 1 489 ? -19.896 9.551 -8.290 1.00 93.00 489 PRO A C 1
ATOM 3982 O O . PRO A 1 489 ? -19.726 9.225 -9.463 1.00 93.00 489 PRO A O 1
ATOM 3985 N N . THR A 1 490 ? -20.102 8.652 -7.322 1.00 93.69 490 THR A N 1
ATOM 3986 C CA . THR A 1 490 ? -20.369 7.214 -7.547 1.00 93.69 490 THR A CA 1
ATOM 3987 C C . THR A 1 490 ? -21.681 6.839 -6.865 1.00 93.69 490 THR A C 1
ATOM 3989 O O . THR A 1 490 ? -21.908 7.267 -5.735 1.00 93.69 490 THR A O 1
ATOM 3992 N N . TYR A 1 491 ? -22.514 6.034 -7.530 1.00 94.94 491 TYR A N 1
ATOM 3993 C CA . TYR A 1 491 ? -23.857 5.676 -7.068 1.00 94.94 491 TYR A CA 1
ATOM 3994 C C . TYR A 1 491 ? -24.020 4.172 -6.897 1.00 94.94 491 TYR A C 1
ATOM 3996 O O . TYR A 1 491 ? -23.507 3.388 -7.700 1.00 94.94 491 TYR A O 1
ATOM 4004 N N . ILE A 1 492 ? -24.774 3.782 -5.873 1.00 95.31 492 ILE A N 1
ATOM 4005 C CA . ILE A 1 492 ? -25.085 2.394 -5.541 1.00 95.31 492 ILE A CA 1
ATOM 4006 C C . ILE A 1 492 ? -26.557 2.309 -5.140 1.00 95.31 492 ILE A C 1
ATOM 4008 O O . ILE A 1 492 ? -27.053 3.175 -4.422 1.00 95.31 492 ILE A O 1
ATOM 4012 N N . LEU A 1 493 ? -27.247 1.259 -5.587 1.00 96.25 493 LEU A N 1
ATOM 4013 C CA . LEU A 1 493 ? -28.597 0.939 -5.129 1.00 96.25 493 LEU A CA 1
ATOM 4014 C C . LEU A 1 493 ? -28.559 -0.341 -4.294 1.00 96.25 493 LEU A C 1
ATOM 4016 O O . LEU A 1 493 ? -28.146 -1.394 -4.790 1.00 96.25 493 LEU A O 1
ATOM 4020 N N . VAL A 1 494 ? -29.010 -0.230 -3.048 1.00 96.94 494 VAL A N 1
ATOM 4021 C CA . VAL A 1 494 ? -29.080 -1.305 -2.053 1.00 96.94 494 VAL A CA 1
ATOM 4022 C C . VAL A 1 494 ? -30.544 -1.681 -1.809 1.00 96.94 494 VAL A C 1
ATOM 4024 O O . VAL A 1 494 ? -31.435 -0.830 -1.849 1.00 96.94 494 VAL A O 1
ATOM 4027 N N . GLY A 1 495 ? -30.788 -2.972 -1.622 1.00 95.69 495 GLY A N 1
ATOM 4028 C CA . GLY A 1 495 ? -32.086 -3.581 -1.380 1.00 95.69 495 GLY A CA 1
ATOM 4029 C C . GLY A 1 495 ? -32.466 -3.625 0.095 1.00 95.69 495 GLY A C 1
ATOM 4030 O O . GLY A 1 495 ? -31.720 -3.184 0.969 1.00 95.69 495 GLY A O 1
ATOM 4031 N N . LYS A 1 496 ? -33.661 -4.160 0.361 1.00 94.88 496 LYS A N 1
ATOM 4032 C CA . LYS A 1 496 ? -34.304 -4.129 1.685 1.00 94.88 496 LYS A CA 1
ATOM 4033 C C . LYS A 1 496 ? -33.561 -4.971 2.730 1.00 94.88 496 LYS A C 1
ATOM 4035 O O . LYS A 1 496 ? -33.690 -4.697 3.922 1.00 94.88 496 LYS A O 1
ATOM 4040 N N . GLU A 1 497 ? -32.784 -5.965 2.303 1.00 93.25 497 GLU A N 1
ATOM 4041 C CA . GLU A 1 497 ? -32.013 -6.869 3.165 1.00 93.25 497 GLU A CA 1
ATOM 4042 C C . GLU A 1 497 ? -30.520 -6.487 3.219 1.00 93.25 497 GLU A C 1
ATOM 4044 O O . GLU A 1 497 ? -29.699 -7.218 3.779 1.00 93.25 497 GLU A O 1
ATOM 4049 N N . GLY A 1 498 ? -30.155 -5.328 2.657 1.00 92.69 498 GLY A N 1
ATOM 4050 C CA . GLY A 1 498 ? -28.768 -4.872 2.563 1.00 92.69 498 GLY A CA 1
ATOM 4051 C C . GLY A 1 498 ? -27.998 -5.491 1.393 1.00 92.69 498 GLY A C 1
ATOM 4052 O O . GLY A 1 498 ? -26.770 -5.450 1.371 1.00 92.69 498 GLY A O 1
ATOM 4053 N N . GLU A 1 499 ? -28.682 -6.089 0.422 1.00 93.94 499 GLU A N 1
ATOM 4054 C CA . GLU A 1 499 ? -28.102 -6.653 -0.793 1.00 93.94 499 GLU A CA 1
ATOM 4055 C C . GLU A 1 499 ? -27.907 -5.598 -1.892 1.00 93.94 499 GLU A C 1
ATOM 4057 O O . GLU A 1 499 ? -28.678 -4.655 -2.033 1.00 93.94 499 GLU A O 1
ATOM 4062 N N . ILE A 1 500 ? -26.887 -5.743 -2.730 1.00 94.81 500 ILE A N 1
ATOM 4063 C CA . ILE A 1 500 ? -26.645 -4.846 -3.856 1.00 94.81 500 ILE A CA 1
ATOM 4064 C C . ILE A 1 500 ? -27.651 -5.155 -4.964 1.00 94.81 500 ILE A C 1
ATOM 4066 O O . ILE A 1 500 ? -27.661 -6.246 -5.532 1.00 94.81 500 ILE A O 1
ATOM 4070 N N . ILE A 1 501 ? -28.466 -4.169 -5.333 1.00 94.00 501 ILE A N 1
ATOM 4071 C CA . ILE A 1 501 ? -29.376 -4.259 -6.482 1.00 94.00 501 ILE A CA 1
ATOM 4072 C C . ILE A 1 501 ? -28.645 -3.853 -7.760 1.00 94.00 501 ILE A C 1
ATOM 4074 O O . ILE A 1 501 ? -28.792 -4.505 -8.800 1.00 94.00 501 ILE A O 1
ATOM 4078 N N . LYS A 1 502 ? -27.844 -2.780 -7.688 1.00 90.81 502 LYS A N 1
ATOM 4079 C CA . LYS A 1 502 ? -27.122 -2.235 -8.840 1.00 90.81 502 LYS A CA 1
ATOM 4080 C C . LYS A 1 502 ? -25.844 -1.500 -8.428 1.00 90.81 502 LYS A C 1
ATOM 4082 O O . LYS A 1 502 ? -25.885 -0.592 -7.597 1.00 90.81 502 LYS A O 1
ATOM 4087 N N . PHE A 1 503 ? -24.735 -1.850 -9.083 1.00 86.88 503 PHE A N 1
ATOM 4088 C CA . PHE A 1 503 ? -23.457 -1.144 -9.006 1.00 86.88 503 PHE A CA 1
ATOM 4089 C C . PHE A 1 503 ? -22.721 -1.172 -10.364 1.00 86.88 503 PHE A C 1
ATOM 4091 O O . PHE A 1 503 ? -22.568 -2.255 -10.936 1.00 86.88 503 PHE A O 1
ATOM 4098 N N . PRO A 1 504 ? -22.242 -0.023 -10.877 1.00 86.19 504 PRO A N 1
ATOM 4099 C CA . PRO A 1 504 ? -22.667 1.316 -10.470 1.00 86.19 504 PRO A CA 1
ATOM 4100 C C . PRO A 1 504 ? -24.164 1.504 -10.765 1.00 86.19 504 PRO A C 1
ATOM 4102 O O . PRO A 1 504 ? -24.671 1.024 -11.781 1.00 86.19 504 PRO A O 1
ATOM 4105 N N . ALA A 1 505 ? -24.881 2.176 -9.868 1.00 89.88 505 ALA A N 1
ATOM 4106 C CA . ALA A 1 505 ? -26.245 2.610 -10.143 1.00 89.88 505 ALA A CA 1
ATOM 4107 C C . ALA A 1 505 ? -26.239 3.808 -11.116 1.00 89.88 505 ALA A C 1
ATOM 4109 O O . ALA A 1 505 ? -25.254 4.555 -11.161 1.00 89.88 505 ALA A O 1
ATOM 4110 N N . PRO A 1 506 ? -27.304 4.005 -11.914 1.00 89.50 506 PRO A N 1
ATOM 4111 C CA . PRO A 1 506 ? -27.389 5.153 -12.806 1.00 89.50 506 PRO A CA 1
ATOM 4112 C C . PRO A 1 506 ? -27.389 6.474 -12.034 1.00 89.50 506 PRO A C 1
ATOM 4114 O O . PRO A 1 506 ? -28.000 6.569 -10.978 1.00 89.50 506 PRO A O 1
ATOM 4117 N N . ARG A 1 507 ? -26.721 7.501 -12.567 1.00 90.00 507 ARG A N 1
ATOM 4118 C CA . ARG A 1 507 ? -26.707 8.854 -11.983 1.00 90.00 507 ARG A CA 1
ATOM 4119 C C . ARG A 1 507 ? -28.080 9.541 -12.098 1.00 90.00 507 ARG A C 1
ATOM 4121 O O . ARG A 1 507 ? -28.833 9.195 -13.007 1.00 90.00 507 ARG A O 1
ATOM 4128 N N . PRO A 1 508 ? -28.398 10.550 -11.268 1.00 88.88 508 PRO A N 1
ATOM 4129 C CA . PRO A 1 508 ? -29.658 11.296 -11.356 1.00 88.88 508 PRO A CA 1
ATOM 4130 C C . PRO A 1 508 ? -29.997 11.842 -12.753 1.00 88.88 508 PRO A C 1
ATOM 4132 O O . PRO A 1 508 ? -31.147 11.757 -13.164 1.00 88.88 508 PRO A O 1
ATOM 4135 N N . SER A 1 509 ? -29.010 12.344 -13.504 1.00 83.25 509 SER A N 1
ATOM 4136 C CA . SER A 1 509 ? -29.180 12.842 -14.886 1.00 83.25 509 SER A CA 1
ATOM 4137 C C . SER A 1 509 ? -29.203 11.763 -15.987 1.00 83.25 509 SER A C 1
ATOM 4139 O O . SER A 1 509 ? -29.269 12.078 -17.178 1.00 83.25 509 SER A O 1
ATOM 4141 N N . SER A 1 510 ? -29.091 10.477 -15.636 1.00 67.62 510 SER A N 1
ATOM 4142 C CA . SER A 1 510 ? -29.038 9.396 -16.631 1.00 67.62 510 SER A CA 1
ATOM 4143 C C . SER A 1 510 ? -30.330 9.326 -17.454 1.00 67.62 510 SER A C 1
ATOM 4145 O O . SER A 1 510 ? -31.437 9.336 -16.920 1.00 67.62 510 SER A O 1
ATOM 4147 N N . GLY A 1 511 ? -30.183 9.262 -18.781 1.00 54.59 511 GLY A N 1
ATOM 4148 C CA . GLY A 1 511 ? -31.299 9.216 -19.731 1.00 54.59 511 GLY A CA 1
ATOM 4149 C C . GLY A 1 511 ? -31.745 10.567 -20.310 1.00 54.59 511 GLY A C 1
ATOM 4150 O O . GLY A 1 511 ? -32.416 10.553 -21.338 1.00 54.59 511 GLY A O 1
ATOM 4151 N N . THR A 1 512 ? -31.347 11.720 -19.746 1.00 54.75 512 THR A N 1
ATOM 4152 C CA . THR A 1 512 ? -31.628 13.044 -20.355 1.00 54.75 512 THR A CA 1
ATOM 4153 C C . THR A 1 512 ? -30.515 13.511 -21.294 1.00 54.75 512 THR A C 1
ATOM 4155 O O . THR A 1 512 ? -30.797 14.073 -22.347 1.00 54.75 512 THR A O 1
ATOM 4158 N N . ASP A 1 513 ? -29.252 13.230 -20.950 1.00 50.22 513 ASP A N 1
ATOM 4159 C CA . ASP A 1 513 ? -28.079 13.690 -21.715 1.00 50.22 513 ASP A CA 1
ATOM 4160 C C . ASP A 1 513 ? -27.551 12.650 -22.718 1.00 50.22 513 ASP A C 1
ATOM 4162 O O . ASP A 1 513 ? -26.829 12.986 -23.660 1.00 50.22 513 ASP A O 1
ATOM 4166 N N . ARG A 1 514 ? -27.843 11.362 -22.493 1.00 51.78 514 ARG A N 1
ATOM 4167 C CA . ARG A 1 514 ? -27.344 10.240 -23.303 1.00 51.78 514 ARG A CA 1
ATOM 4168 C C . ARG A 1 514 ? -28.412 9.145 -23.419 1.00 51.78 514 ARG A C 1
ATOM 4170 O O . ARG A 1 514 ? -28.652 8.455 -22.431 1.00 51.78 514 ARG A O 1
ATOM 4177 N N . PRO A 1 515 ? -28.998 8.922 -24.611 1.00 48.31 515 PRO A N 1
ATOM 4178 C CA . PRO A 1 515 ? -30.116 7.987 -24.812 1.00 48.31 515 PRO A CA 1
ATOM 4179 C C . PRO A 1 515 ? -29.821 6.525 -24.445 1.00 48.31 515 PRO A C 1
ATOM 4181 O O . PRO A 1 515 ? -30.740 5.758 -24.183 1.00 48.31 515 PRO A O 1
ATOM 4184 N N . ASN A 1 516 ? -28.540 6.138 -24.434 1.00 54.56 516 ASN A N 1
ATOM 4185 C CA . ASN A 1 516 ? -28.096 4.768 -24.162 1.00 54.56 516 ASN A CA 1
ATOM 4186 C C . ASN A 1 516 ? -27.726 4.527 -22.685 1.00 54.56 516 ASN A C 1
ATOM 4188 O O . ASN A 1 516 ? -27.297 3.425 -22.348 1.00 54.56 516 ASN A O 1
ATOM 4192 N N . GLU A 1 517 ? -27.826 5.538 -21.812 1.00 56.78 517 GLU A N 1
ATOM 4193 C CA . GLU A 1 517 ? -27.642 5.351 -20.367 1.00 56.78 517 GLU A CA 1
ATOM 4194 C C . GLU A 1 517 ? -28.943 4.823 -19.739 1.00 56.78 517 GLU A C 1
ATOM 4196 O O . GLU A 1 517 ? -30.039 5.299 -20.028 1.00 56.78 517 GLU A O 1
ATOM 4201 N N . GLU A 1 518 ? -28.816 3.810 -18.883 1.00 65.12 518 GLU A N 1
ATOM 4202 C CA . GLU A 1 518 ? -29.931 3.195 -18.156 1.00 65.12 518 GLU A CA 1
ATOM 4203 C C . GLU A 1 518 ? -30.611 4.251 -17.265 1.00 65.12 518 GLU A C 1
ATOM 4205 O O . GLU A 1 518 ? -29.932 4.958 -16.530 1.00 65.12 518 GLU A O 1
ATOM 4210 N N . ASN A 1 519 ? -31.934 4.401 -17.359 1.00 79.19 519 ASN A N 1
ATOM 4211 C CA . ASN A 1 519 ? -32.666 5.494 -16.710 1.00 79.19 519 ASN A CA 1
ATOM 4212 C C . ASN A 1 519 ? -32.949 5.178 -15.227 1.00 79.19 519 ASN A C 1
ATOM 4214 O O . ASN A 1 519 ? -33.590 4.169 -14.916 1.00 79.19 519 ASN A O 1
ATOM 4218 N N . LEU A 1 520 ? -32.513 6.060 -14.319 1.00 85.88 520 LEU A N 1
ATOM 4219 C CA . LEU A 1 520 ? -32.696 5.891 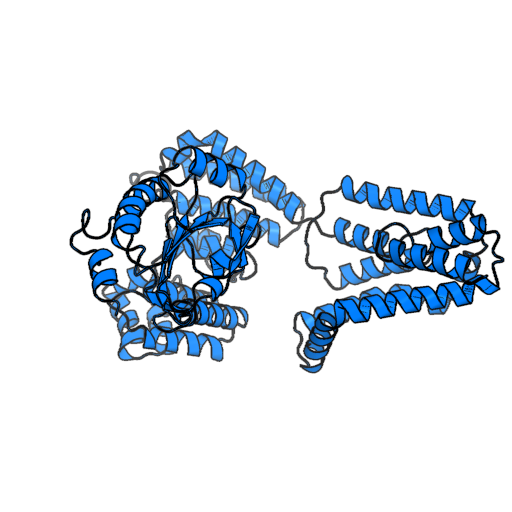-12.872 1.00 85.88 520 LEU A CA 1
ATOM 4220 C C . LEU A 1 520 ? -34.169 5.838 -12.440 1.00 85.88 520 LEU A C 1
ATOM 4222 O O . LEU A 1 520 ? -34.532 5.022 -11.598 1.00 85.88 520 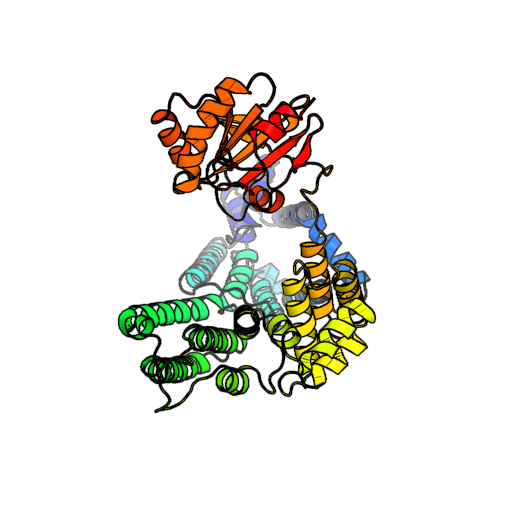LEU A O 1
ATOM 4226 N N . GLU A 1 521 ? -35.036 6.671 -13.014 1.00 84.94 521 GLU A N 1
ATOM 4227 C CA . GLU A 1 521 ? -36.462 6.672 -12.670 1.00 84.94 521 GLU A CA 1
ATOM 4228 C C . GLU A 1 521 ? -37.153 5.380 -13.096 1.00 84.94 521 GLU A C 1
ATOM 4230 O O . GLU A 1 521 ? -38.000 4.864 -12.367 1.00 84.94 521 GLU A O 1
ATOM 4235 N N . ARG A 1 522 ? -36.761 4.816 -14.246 1.00 84.62 522 ARG A N 1
ATOM 4236 C CA . ARG A 1 522 ? -37.236 3.493 -14.661 1.00 84.62 522 ARG A CA 1
ATOM 4237 C C . ARG A 1 522 ? -36.793 2.426 -13.664 1.00 84.62 522 ARG A C 1
ATOM 4239 O O . ARG A 1 522 ? -37.620 1.624 -13.241 1.00 84.62 522 ARG A O 1
ATOM 4246 N N . LEU A 1 523 ? -35.523 2.458 -13.253 1.00 86.50 523 LEU A N 1
ATOM 4247 C CA . LEU A 1 523 ? -35.007 1.548 -12.233 1.00 86.50 523 LEU A CA 1
ATOM 4248 C C . LEU A 1 523 ? -35.813 1.665 -10.933 1.00 86.50 523 LEU A C 1
ATOM 4250 O O . LEU A 1 523 ? -36.184 0.645 -10.373 1.00 86.50 523 LEU A O 1
ATOM 4254 N N . PHE A 1 524 ? -36.134 2.883 -10.488 1.00 90.19 524 PHE A N 1
ATOM 4255 C CA . PHE A 1 524 ? -36.947 3.127 -9.290 1.00 90.19 524 PHE A CA 1
ATOM 4256 C C . PHE A 1 524 ? -38.395 2.653 -9.430 1.00 90.19 524 PHE A C 1
ATOM 4258 O O . PHE A 1 524 ? -38.964 2.144 -8.467 1.00 90.19 524 PHE A O 1
ATOM 4265 N N . TYR A 1 525 ? -38.995 2.799 -10.612 1.00 85.06 525 TYR A N 1
ATOM 4266 C CA . TYR A 1 525 ? -40.353 2.332 -10.882 1.00 85.06 525 TYR A CA 1
ATOM 4267 C C . TYR A 1 525 ? -40.463 0.800 -10.871 1.00 85.06 525 TYR A C 1
ATOM 4269 O O . TYR A 1 525 ? -41.484 0.258 -10.457 1.00 85.06 525 TYR A O 1
ATOM 4277 N N . GLU A 1 526 ? -39.411 0.102 -11.304 1.00 84.31 526 GLU A N 1
ATOM 4278 C CA . GLU A 1 526 ? -39.358 -1.365 -11.353 1.00 84.31 526 GLU A CA 1
ATOM 4279 C C . GLU A 1 526 ? -39.138 -2.019 -9.969 1.00 84.31 526 GLU A C 1
ATOM 4281 O O . GLU A 1 526 ? -39.295 -3.236 -9.835 1.00 84.31 526 GLU A O 1
ATOM 4286 N N . LEU A 1 527 ? -38.812 -1.238 -8.928 1.00 86.06 527 LEU A N 1
ATOM 4287 C CA . LEU A 1 527 ? -38.695 -1.724 -7.549 1.00 86.06 527 LEU A CA 1
ATOM 4288 C C . LEU A 1 527 ? -40.086 -1.999 -6.952 1.00 86.06 527 LEU A C 1
ATOM 4290 O O . LEU A 1 527 ? -40.964 -1.135 -6.979 1.00 86.06 527 LEU A O 1
ATOM 4294 N N . LYS A 1 528 ? -40.275 -3.208 -6.407 1.00 66.81 528 LYS A N 1
ATOM 4295 C CA . LYS A 1 528 ? -41.553 -3.688 -5.854 1.00 66.81 528 LYS A CA 1
ATOM 4296 C C . LYS A 1 528 ? -41.727 -3.420 -4.360 1.00 66.81 528 LYS A C 1
ATOM 4298 O O . LYS A 1 528 ? -40.757 -3.559 -3.570 1.00 66.81 528 LYS A O 1
#

Foldseek 3Di:
DDVVLLVVLLVLLLVPQQPLQFNLLSSLVSCVVVVHDDPVSVVSVVVSVVVNVVVVCVVCVVVVVVLVVVVVVVDPDPSVQVVVLQVLLQVLQVVCCVPPVVVLVVLSPSPNVQLVVLSVVLVVLLVVLVVDAFADDDQHSVLSNVLSNQLNVQSHRNRGNNSSSVSSNRVPHPDVVLVVVLVVVVVVLCVVCVVVLVVLAPVVVVSLVVVLVVSLVVCVVVVDPLSSLQNLLVSLLSLLVSQNVPPDDDDDDPHLVVSCVVNPPPDDQDLVRPSSVVSLCSSCPCVLVVLCVDPLNVQCLCCQAPVLDLVSNLVSQCVDPSLVDPNSVLVSLLSNLLNCCPPPSGDNVSSLSNLVCCLVPPPDPSSVVSSVVSSCVSVPPLQPFFHFQDKDWFAFLVRDTDIPCNQAQAKEKEKEAELPDPVQVVLLVLVLVVCVVCVVHYAYEYEYADQDSVSVNVVCVVVVSNPGTYTYCHPPPVNCVSLVPDDPIFIWIADNHRGTRDGRQFGSCFCVPDVPGDHNVVVSVPDD

Sequence (528 aa):
MNWFEALILGIVQGLTEFLPVSSSGHLELGKALLGINAERSLIFTVIVHGATVLSTIVIFYKDILQLLKGIFRFQWNEETQYFFKIIISMIPVVILGLFFMEEVEGLFTGNIRFVGFMLILTSILLAFTYLKKSNKRTINFWDSFIIGIAQAMAVIPGISRSGATIATGILIGNRKELIAKFNRKYDEFISKNEAIFLKRDGSVAPLISEFEKKTINEFKTYKNDFVSEYITYTIASTFNSIDISYTKRDSVTFDKASIYLKYLHNKPVKYNNPEYINFYKKIFKSELKNLTLKISGMDITKAINEQNSVEALSKALSKYPFLENEEFKSLFMINGLREIYNDKYFTQKNIISILENIKTNSIYPEQQKIAANVIEKLTIKKLAKGSKAPDFELLTNTNKKISLADFSGKYVYINFWATWSIPSQKEMKIMEVLHKKYNSKIEFVSICTDNDKSKMITFLKENPTMNWTFLHIGESRVLLQEYEVRTFPTYILVGKEGEIIKFPAPRPSSGTDRPNEENLERLFYELK